Protein AF-A0A660Z0N3-F1 (afdb_monomer)

Mean predicted aligned error: 6.12 Å

Radius of gyration: 2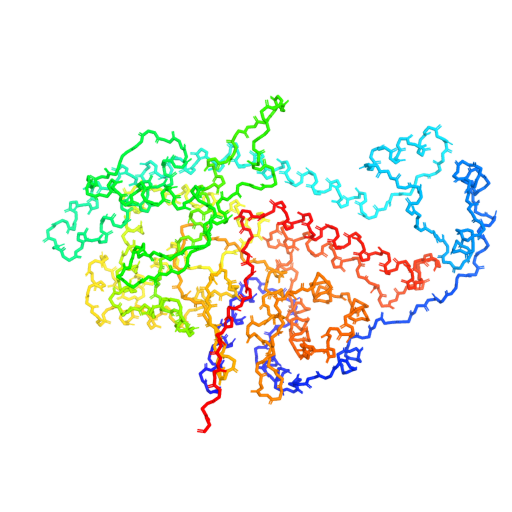6.46 Å; Cα contacts (8 Å, |Δi|>4): 758; chains: 1; bounding box: 60×50×77 Å

Foldseek 3Di:
DVVVLLVQVLQLVLLAPDDDDDDDDDDSVVLVVLLVVCALPALVNLCVVQPLADFQQFDPDDLVPDPCPVLVCVLVVDDPVQVVCCRGQVHDDDPVPDDPDPVVVVVSCVVSVHDDDDDPLNVLVVVLVVLLVVVVCCCVVPQLVLVLVLLVLLQVCLVVLCVVPVVPPVCPLLSQLLQLLSQLLCVLSVHPDDGPPNVCRVVSVVVVVLLVVQAWDWDQRLAPKIFIDRSVLLDDADLCDADPPDPPGDNCSSVLNSLLSLAGVWQFLFWKDFDDDPIDGGDPVSNLSSLLSVQSSLVSCVSSVSVVSLCVNQVVLCQAAHAFLAQESVNNVVLCVVLVPPHSVVSVPVVSSVSSSVVLSSHSSQFHLFPQGAGAHEQPDLDAITHGRTYGSQHFHEDLLRSQFQCQAPQNDAHPSTGFHDFGGDLLLVVLLLRQSVSSVVCNVVCNRRVCSSSSVSSNVSNVSDDVCQCNSHSLSVLSNVLSVLHDDNDCPPPDSSSSHPVNSVVSVVSSSVSNVSSCSSCSSRHRHHGHHHYDDDDPDD

Solvent-accessible surface area (backbone atoms only — not comparable to full-atom values): 29999 Å² total; per-residue (Å²): 114,76,66,58,53,56,53,54,55,36,56,54,50,50,76,66,73,66,82,93,78,91,64,81,76,82,49,71,68,62,50,51,50,50,54,67,75,38,59,64,32,46,56,66,56,45,45,67,76,39,56,65,73,91,55,43,87,57,43,90,64,68,56,86,76,40,87,64,39,71,57,52,38,68,75,68,60,65,48,74,66,52,49,50,38,26,45,34,41,68,50,73,88,58,78,90,72,64,66,97,42,71,68,57,49,52,49,52,34,58,78,67,77,47,89,83,81,90,50,71,46,64,53,48,51,54,48,48,61,50,49,48,50,52,52,51,49,44,40,67,76,48,41,48,62,46,51,52,54,40,52,52,36,40,58,72,30,44,67,59,56,43,70,74,40,68,88,40,74,83,46,52,60,38,57,50,44,47,37,46,70,55,37,52,41,40,47,47,56,69,43,96,76,75,53,84,52,72,84,43,51,61,59,46,53,50,53,52,50,46,45,70,63,40,42,76,48,72,46,44,82,72,35,82,48,39,46,60,43,67,24,42,72,49,55,64,56,74,86,31,48,66,47,93,84,44,95,82,58,61,78,36,42,32,55,51,37,27,48,40,46,32,32,64,63,64,32,30,54,38,78,56,47,59,48,65,81,90,38,60,71,74,50,73,65,33,29,45,44,19,36,33,30,51,42,49,50,53,53,32,37,63,72,38,67,37,56,69,53,50,53,54,48,52,52,50,51,26,43,48,51,24,58,51,38,44,33,42,68,73,52,50,54,50,49,33,60,76,67,67,55,93,51,48,74,54,45,73,41,65,68,50,38,49,52,45,41,55,58,43,70,74,40,45,55,37,51,44,81,53,44,66,64,78,44,27,38,47,62,86,49,87,72,60,69,38,60,35,25,28,38,26,91,51,39,28,15,56,44,71,56,31,40,45,44,37,45,58,11,19,60,57,23,60,43,92,86,36,54,34,90,34,79,70,60,56,75,48,58,39,45,30,32,56,62,27,36,52,42,51,74,80,36,48,69,57,31,67,73,52,44,37,31,32,45,50,52,53,48,28,54,56,53,70,54,58,47,72,56,58,37,64,58,14,53,45,36,36,50,54,50,54,47,40,71,63,37,81,62,95,76,44,87,92,48,61,61,35,69,32,20,54,68,45,55,58,53,42,45,51,43,42,55,52,48,54,48,50,57,50,52,72,32,59,78,46,45,42,60,49,40,56,47,40,78,56,91,80,77,82,86,127

Structure (mmCIF, N/CA/C/O backbone):
data_AF-A0A660Z0N3-F1
#
_entry.id   AF-A0A660Z0N3-F1
#
loop_
_atom_site.group_PDB
_atom_site.id
_atom_site.type_symbol
_atom_site.label_atom_id
_atom_site.label_alt_id
_atom_site.label_comp_id
_atom_site.label_asym_id
_atom_site.label_entity_id
_atom_site.label_seq_id
_atom_site.pdbx_PDB_ins_code
_atom_site.Cartn_x
_atom_site.Cartn_y
_atom_site.Cartn_z
_atom_site.occupancy
_atom_site.B_iso_or_equiv
_atom_site.auth_seq_id
_atom_site.auth_comp_id
_atom_site.auth_asym_id
_atom_site.auth_atom_id
_atom_site.pdbx_PDB_model_num
ATOM 1 N N . MET A 1 1 ? 16.347 -13.447 19.568 1.00 27.78 1 MET A N 1
ATOM 2 C CA . MET A 1 1 ? 16.714 -14.485 18.565 1.00 27.78 1 MET A CA 1
ATOM 3 C C . MET A 1 1 ? 15.729 -15.662 18.482 1.00 27.78 1 MET A C 1
ATOM 5 O O . MET A 1 1 ? 15.378 -16.000 17.367 1.00 27.78 1 MET A O 1
ATOM 9 N N . ARG A 1 2 ? 15.235 -16.275 19.580 1.00 21.44 2 ARG A N 1
ATOM 10 C CA . ARG A 1 2 ? 14.185 -17.328 19.493 1.00 21.44 2 ARG A CA 1
ATOM 11 C C . ARG A 1 2 ? 12.772 -16.798 19.193 1.00 21.44 2 ARG A C 1
ATOM 13 O O . ARG A 1 2 ? 12.042 -17.468 18.476 1.00 21.44 2 ARG A O 1
ATOM 20 N N . GLU A 1 3 ? 12.417 -15.601 19.662 1.00 25.08 3 GLU A N 1
ATOM 21 C CA . GLU A 1 3 ? 11.103 -14.987 19.379 1.00 25.08 3 GLU A CA 1
ATOM 22 C C . GLU A 1 3 ? 10.994 -14.453 17.937 1.00 25.08 3 GLU A C 1
ATOM 24 O O . GLU A 1 3 ? 9.989 -14.703 17.277 1.00 25.08 3 GLU A O 1
ATOM 29 N N . ASN A 1 4 ? 12.075 -13.888 17.376 1.00 34.53 4 ASN A N 1
ATOM 30 C CA . ASN A 1 4 ? 12.133 -13.490 15.956 1.00 34.53 4 ASN A CA 1
ATOM 31 C C . ASN A 1 4 ? 11.944 -14.659 14.972 1.00 34.53 4 ASN A C 1
ATOM 33 O O . ASN A 1 4 ? 11.440 -14.453 13.875 1.00 34.53 4 ASN A O 1
ATOM 37 N N . ILE A 1 5 ? 12.300 -15.894 15.346 1.00 30.91 5 ILE A N 1
ATOM 38 C CA . ILE A 1 5 ? 12.128 -17.070 14.470 1.00 30.91 5 ILE A CA 1
ATOM 39 C C . ILE A 1 5 ? 10.648 -17.469 14.365 1.00 30.91 5 ILE A C 1
ATOM 41 O O . ILE A 1 5 ? 10.207 -17.872 13.290 1.00 30.91 5 ILE A O 1
ATOM 45 N N . SER A 1 6 ? 9.869 -17.322 15.444 1.00 32.28 6 SER A N 1
ATOM 46 C CA . SER A 1 6 ? 8.413 -17.534 15.405 1.00 32.28 6 SER A CA 1
ATOM 47 C C . SER A 1 6 ? 7.723 -16.437 14.592 1.00 32.28 6 SER A C 1
ATOM 49 O O . SER A 1 6 ? 6.850 -16.727 13.779 1.00 32.28 6 SER A O 1
ATOM 51 N N . TYR A 1 7 ? 8.193 -15.197 14.745 1.00 39.25 7 TYR A N 1
ATOM 52 C CA . TYR A 1 7 ? 7.700 -14.026 14.021 1.00 39.25 7 TYR A CA 1
ATOM 53 C C . TYR A 1 7 ? 7.895 -14.137 12.502 1.00 39.25 7 TYR A C 1
ATOM 55 O O . TYR A 1 7 ? 6.960 -13.953 11.727 1.00 39.25 7 TYR A O 1
ATOM 63 N N . ILE A 1 8 ? 9.099 -14.529 12.073 1.00 43.47 8 ILE A N 1
ATOM 64 C CA . ILE A 1 8 ? 9.439 -14.730 10.658 1.00 43.47 8 ILE A CA 1
ATOM 65 C C . ILE A 1 8 ? 8.643 -15.903 10.063 1.00 43.47 8 ILE A C 1
ATOM 67 O O . ILE A 1 8 ? 8.185 -15.811 8.928 1.00 43.47 8 ILE A O 1
ATOM 71 N N . ARG A 1 9 ? 8.431 -16.995 10.817 1.00 39.66 9 ARG A N 1
ATOM 72 C CA . ARG A 1 9 ? 7.649 -18.153 10.340 1.00 39.66 9 ARG A CA 1
ATOM 73 C C . ARG A 1 9 ? 6.189 -17.806 10.053 1.00 39.66 9 ARG A C 1
ATOM 75 O O . ARG A 1 9 ? 5.652 -18.311 9.072 1.00 39.66 9 ARG A O 1
ATOM 82 N N . ILE A 1 10 ? 5.563 -16.961 10.873 1.00 45.84 10 ILE A N 1
ATOM 83 C CA . ILE A 1 10 ? 4.142 -16.616 10.722 1.00 45.84 10 ILE A CA 1
ATOM 84 C C . ILE A 1 10 ? 3.941 -15.571 9.615 1.00 45.84 10 ILE A C 1
ATOM 86 O O . ILE A 1 10 ? 3.081 -15.774 8.767 1.00 45.84 10 ILE A O 1
ATOM 90 N N . ILE A 1 11 ? 4.795 -14.542 9.537 1.00 47.41 11 ILE A N 1
ATOM 91 C CA . ILE A 1 11 ? 4.769 -13.524 8.465 1.00 47.41 11 ILE A CA 1
ATOM 92 C C . ILE A 1 11 ? 4.929 -14.142 7.063 1.00 47.41 11 ILE A C 1
ATOM 94 O O . ILE A 1 11 ? 4.275 -13.724 6.110 1.00 47.41 11 ILE A O 1
ATOM 98 N N . LEU A 1 12 ? 5.784 -15.159 6.918 1.00 42.66 12 LEU A N 1
ATOM 99 C CA . LEU A 1 12 ? 6.029 -15.804 5.623 1.00 42.66 12 LEU A CA 1
ATOM 100 C C . LEU A 1 12 ? 4.903 -16.753 5.191 1.00 42.66 12 LEU A C 1
ATOM 102 O O . LEU A 1 12 ? 4.709 -16.954 3.993 1.00 42.66 12 LEU A O 1
ATOM 106 N N . LEU A 1 13 ? 4.139 -17.313 6.137 1.00 44.06 13 LEU A N 1
ATOM 107 C CA . LEU A 1 13 ? 2.951 -18.119 5.827 1.00 44.06 13 LEU A CA 1
ATOM 108 C C . LEU A 1 13 ? 1.841 -17.263 5.196 1.00 44.06 13 LEU A C 1
ATOM 110 O O . LEU A 1 13 ? 1.155 -17.742 4.294 1.00 44.06 13 LEU A O 1
ATOM 114 N N . SER A 1 14 ? 1.718 -15.998 5.605 1.00 44.31 14 SER A N 1
ATOM 115 C CA . SER A 1 14 ? 0.755 -15.022 5.071 1.00 44.31 14 SER A CA 1
ATOM 116 C C . SER A 1 14 ? 1.031 -14.653 3.610 1.00 44.31 14 SER A C 1
ATOM 118 O O . SER A 1 14 ? 0.109 -14.366 2.857 1.00 44.31 14 SER A O 1
ATOM 120 N N . ILE A 1 15 ? 2.300 -14.700 3.195 1.00 51.59 15 ILE A N 1
ATOM 121 C CA . ILE A 1 15 ? 2.751 -14.305 1.854 1.00 51.59 15 ILE A CA 1
ATOM 122 C C . ILE A 1 15 ? 2.489 -15.401 0.796 1.00 51.59 15 ILE A C 1
ATOM 124 O O . ILE A 1 15 ? 2.324 -15.097 -0.385 1.00 51.59 15 ILE A O 1
ATOM 128 N N . PHE A 1 16 ? 2.421 -16.678 1.194 1.00 48.50 16 PHE A N 1
ATOM 129 C CA . PHE A 1 16 ? 2.376 -17.819 0.261 1.00 48.50 16 PHE A CA 1
ATOM 130 C C . PHE A 1 16 ? 1.085 -18.650 0.286 1.00 48.50 16 PHE A C 1
ATOM 132 O O . PHE A 1 16 ? 0.922 -19.550 -0.545 1.00 48.50 16 PHE A O 1
ATOM 139 N N . PHE A 1 17 ? 0.142 -18.369 1.187 1.00 41.25 17 PHE A N 1
ATOM 140 C CA . PHE A 1 17 ? -1.174 -19.002 1.137 1.00 41.25 17 PHE A CA 1
ATOM 141 C C . PHE A 1 17 ? -2.037 -18.313 0.082 1.00 41.25 17 PHE A C 1
ATOM 143 O O . PHE A 1 17 ? -2.653 -17.307 0.386 1.00 41.25 17 PHE A O 1
ATOM 150 N N . ILE A 1 18 ? -2.055 -18.851 -1.145 1.00 41.75 18 ILE A N 1
ATOM 151 C CA . ILE A 1 18 ? -3.209 -18.927 -2.064 1.00 41.75 18 ILE A CA 1
ATOM 152 C C . ILE A 1 18 ? -2.772 -19.746 -3.312 1.00 41.75 18 ILE A C 1
ATOM 154 O O . ILE A 1 18 ? -1.851 -19.390 -4.045 1.00 41.75 18 ILE A O 1
ATOM 158 N N . TYR A 1 19 ? -3.441 -20.890 -3.508 1.00 36.28 19 TYR A N 1
ATOM 159 C CA . TYR A 1 19 ? -3.364 -21.869 -4.613 1.00 36.28 19 TYR A CA 1
ATOM 160 C C . TYR A 1 19 ? -2.010 -22.535 -4.931 1.00 36.28 19 TYR A C 1
ATOM 162 O O . TYR A 1 19 ? -1.182 -22.058 -5.705 1.00 36.28 19 TYR A O 1
ATOM 170 N N . SER A 1 20 ? -1.854 -23.762 -4.433 1.00 29.97 20 SER A N 1
ATOM 171 C CA . SER A 1 20 ? -0.800 -24.701 -4.807 1.00 29.97 20 SER A CA 1
ATOM 172 C C . SER A 1 20 ? -1.226 -25.591 -5.981 1.00 29.97 20 SER A C 1
ATOM 174 O O . SER A 1 20 ? -1.966 -26.550 -5.800 1.00 29.97 20 SER A O 1
ATOM 176 N N . THR A 1 21 ? -0.688 -25.342 -7.181 1.00 32.66 21 THR A N 1
ATOM 177 C CA . THR A 1 21 ? -0.280 -26.421 -8.104 1.00 32.66 21 THR A CA 1
ATOM 178 C C . THR A 1 21 ? 0.954 -26.002 -8.923 1.00 32.66 21 THR A C 1
ATOM 180 O O . THR A 1 21 ? 0.940 -25.024 -9.660 1.00 32.66 21 THR A O 1
ATOM 183 N N . SER A 1 22 ? 2.037 -26.767 -8.737 1.00 39.09 22 SER A N 1
ATOM 184 C CA . SER A 1 22 ? 3.279 -26.840 -9.533 1.00 39.09 22 SER A CA 1
ATOM 185 C C . SER A 1 22 ? 4.071 -25.549 -9.822 1.00 39.09 22 SER A C 1
ATOM 187 O O . SER A 1 22 ? 4.250 -25.165 -10.975 1.00 39.09 22 SER A O 1
ATOM 189 N N . ALA A 1 23 ? 4.673 -24.972 -8.784 1.00 39.91 23 ALA A N 1
ATOM 190 C CA . ALA A 1 23 ? 5.967 -24.286 -8.863 1.00 39.91 23 ALA A CA 1
ATOM 191 C C . ALA A 1 23 ? 6.793 -24.695 -7.630 1.00 39.91 23 ALA A C 1
ATOM 193 O O . ALA A 1 23 ? 6.218 -25.221 -6.674 1.00 39.91 23 ALA A O 1
ATOM 194 N N . GLN A 1 24 ? 8.118 -24.534 -7.680 1.00 48.25 24 GLN A N 1
ATOM 195 C CA . GLN A 1 24 ? 9.048 -24.856 -6.590 1.00 48.25 24 GLN A CA 1
ATOM 196 C C . GLN A 1 24 ? 8.485 -24.321 -5.265 1.00 48.25 24 GLN A C 1
ATOM 198 O O . GLN A 1 24 ? 8.269 -23.121 -5.122 1.00 48.25 24 GLN A O 1
ATOM 203 N N . VAL A 1 25 ? 8.120 -25.231 -4.359 1.00 61.88 25 VAL A N 1
ATOM 204 C CA . VAL A 1 25 ? 7.405 -24.884 -3.126 1.00 61.88 25 VAL A CA 1
ATOM 205 C C . VAL A 1 25 ? 8.336 -24.010 -2.297 1.00 61.88 25 VAL A C 1
ATOM 207 O O . VAL A 1 25 ? 9.399 -24.480 -1.897 1.00 61.88 25 VAL A O 1
ATOM 210 N N . PHE A 1 26 ? 7.958 -22.749 -2.078 1.00 78.88 26 PHE A N 1
ATOM 211 C CA . PHE A 1 26 ? 8.679 -21.866 -1.170 1.00 78.88 26 PHE A CA 1
ATOM 212 C C . PHE A 1 26 ? 8.820 -22.555 0.188 1.00 78.88 26 PHE A C 1
ATOM 214 O O . PHE A 1 26 ? 7.833 -23.021 0.764 1.00 78.88 26 PHE A O 1
ATOM 221 N N . ASN A 1 27 ? 10.050 -22.643 0.680 1.00 85.69 27 ASN A N 1
ATOM 222 C CA . ASN A 1 27 ? 10.362 -23.284 1.944 1.00 85.69 27 ASN A CA 1
ATOM 223 C C . ASN A 1 27 ? 10.881 -22.229 2.920 1.00 85.69 27 ASN A C 1
ATOM 225 O O . ASN A 1 27 ? 11.873 -21.548 2.665 1.00 85.69 27 ASN A O 1
ATOM 229 N N . ILE A 1 28 ? 10.189 -22.107 4.050 1.00 84.38 28 ILE A N 1
ATOM 230 C CA . ILE A 1 28 ? 10.504 -21.121 5.082 1.00 84.38 28 ILE A CA 1
ATOM 231 C C . ILE A 1 28 ? 11.874 -21.394 5.705 1.00 84.38 28 ILE A C 1
ATOM 233 O O . ILE A 1 28 ? 12.597 -20.442 5.987 1.00 84.38 28 ILE A O 1
ATOM 237 N N . ASP A 1 29 ? 12.241 -22.661 5.904 1.00 88.81 29 ASP A N 1
ATOM 238 C CA . ASP A 1 29 ? 13.540 -23.010 6.481 1.00 88.81 29 ASP A CA 1
ATOM 239 C C . ASP A 1 29 ? 14.672 -22.647 5.501 1.00 88.81 29 ASP A C 1
ATOM 241 O O . ASP A 1 29 ? 15.651 -22.028 5.911 1.00 88.81 29 ASP A O 1
ATOM 245 N N . ASP A 1 30 ? 14.488 -22.890 4.195 1.00 91.62 30 ASP A N 1
ATOM 246 C CA . ASP A 1 30 ? 15.460 -22.496 3.160 1.00 91.62 30 ASP A CA 1
ATOM 247 C C . ASP A 1 30 ? 15.636 -20.969 3.102 1.00 91.62 30 ASP A C 1
ATOM 249 O O . ASP A 1 30 ? 16.750 -20.465 2.951 1.00 91.62 30 ASP A O 1
ATOM 253 N N . TYR A 1 31 ? 14.547 -20.209 3.259 1.00 91.69 31 TYR A N 1
ATOM 254 C CA . TYR A 1 31 ? 14.616 -18.750 3.318 1.00 91.69 31 TYR A CA 1
ATOM 255 C C . TYR A 1 31 ? 15.288 -18.244 4.602 1.00 91.69 31 TYR A C 1
ATOM 257 O O . TYR A 1 31 ? 16.075 -17.299 4.560 1.00 91.69 31 TYR A O 1
ATOM 265 N N . GLN A 1 32 ? 15.031 -18.872 5.752 1.00 90.62 32 GLN A N 1
ATOM 266 C CA . GLN A 1 32 ? 15.721 -18.534 7.001 1.00 90.62 32 GLN A CA 1
ATOM 267 C C . GLN A 1 32 ? 17.224 -18.806 6.904 1.00 90.62 32 GLN A C 1
ATOM 269 O O . GLN A 1 32 ? 18.033 -17.965 7.312 1.00 90.62 32 GLN A O 1
ATOM 274 N N . ASP A 1 33 ? 17.598 -19.935 6.305 1.00 94.06 33 ASP A N 1
ATOM 275 C CA . ASP A 1 33 ? 18.989 -20.262 6.019 1.00 94.06 33 ASP A CA 1
ATOM 276 C C . ASP A 1 33 ? 19.599 -19.229 5.064 1.00 94.06 33 ASP A C 1
ATOM 278 O O . ASP A 1 33 ? 20.683 -18.713 5.349 1.00 94.06 33 ASP A O 1
ATOM 282 N N . PHE A 1 34 ? 18.882 -18.837 4.004 1.00 95.06 34 PHE A N 1
ATOM 283 C CA . PHE A 1 34 ? 19.307 -17.781 3.082 1.00 95.06 34 PHE A CA 1
ATOM 284 C C . PHE A 1 34 ? 19.580 -16.458 3.811 1.00 95.06 34 PHE A C 1
ATOM 286 O O . PHE A 1 34 ? 20.654 -15.883 3.633 1.00 95.06 34 PHE A O 1
ATOM 293 N N . LEU A 1 35 ? 18.668 -16.000 4.675 1.00 93.06 35 LEU A N 1
ATOM 294 C CA . LEU A 1 35 ? 18.859 -14.783 5.472 1.00 93.06 35 LEU A CA 1
ATOM 295 C C . LEU A 1 35 ? 20.081 -14.875 6.390 1.00 93.06 35 LEU A C 1
ATOM 297 O O . LEU A 1 35 ? 20.810 -13.899 6.548 1.00 93.06 35 LEU A O 1
ATOM 301 N N . SER A 1 36 ? 20.311 -16.037 7.006 1.00 92.56 36 SER A N 1
ATOM 302 C CA . SER A 1 36 ? 21.440 -16.240 7.920 1.00 92.56 36 SER A CA 1
ATOM 303 C C . SER A 1 36 ? 22.795 -16.232 7.204 1.00 92.56 36 SER A C 1
ATOM 305 O O . SER A 1 36 ? 23.770 -15.708 7.742 1.00 92.56 36 SER A O 1
ATOM 307 N N . GLN A 1 37 ? 22.852 -16.772 5.984 1.00 94.69 37 GLN A N 1
ATOM 308 C CA . GLN A 1 37 ? 24.075 -16.872 5.183 1.00 94.69 37 GLN A CA 1
ATOM 309 C C . GLN A 1 37 ? 24.469 -15.540 4.537 1.00 94.69 37 GLN A C 1
ATOM 311 O O . GLN A 1 37 ? 25.648 -15.314 4.279 1.00 94.69 37 GLN A O 1
ATOM 316 N N . HIS A 1 38 ? 23.498 -14.654 4.308 1.00 95.06 38 HIS A N 1
ATOM 317 C CA . HIS A 1 38 ? 23.673 -13.407 3.563 1.00 95.06 38 HIS A CA 1
ATOM 318 C C . HIS A 1 38 ? 23.564 -12.154 4.441 1.00 95.06 38 HIS A C 1
ATOM 320 O O . HIS A 1 38 ? 23.218 -11.079 3.957 1.00 95.06 38 HIS A O 1
ATOM 326 N N . GLN A 1 39 ? 23.863 -12.267 5.738 1.00 94.06 39 GLN A N 1
ATOM 327 C CA . GLN A 1 39 ? 23.939 -11.102 6.621 1.00 94.06 39 GLN A CA 1
ATOM 328 C C . GLN A 1 39 ? 25.146 -10.227 6.281 1.00 94.06 39 GLN A C 1
ATOM 330 O O . GLN A 1 39 ? 26.241 -10.734 6.046 1.00 94.06 39 GLN A O 1
ATOM 335 N N . ASN A 1 40 ? 24.970 -8.906 6.367 1.00 95.19 40 ASN A N 1
ATOM 336 C CA . ASN A 1 40 ? 26.028 -7.920 6.117 1.00 95.19 40 ASN A CA 1
ATOM 337 C C . ASN A 1 40 ? 26.668 -8.056 4.725 1.00 95.19 40 ASN A C 1
ATOM 339 O O . ASN A 1 40 ? 27.859 -7.798 4.561 1.00 95.19 40 ASN A O 1
ATOM 343 N N . MET A 1 41 ? 25.873 -8.479 3.740 1.00 96.06 41 MET A N 1
ATOM 344 C CA . MET A 1 41 ? 26.281 -8.615 2.347 1.00 96.06 41 MET A CA 1
ATOM 345 C C . MET A 1 41 ? 26.846 -7.294 1.809 1.00 96.06 41 MET A C 1
ATOM 347 O O . MET A 1 41 ? 26.259 -6.231 2.029 1.00 96.06 41 MET A O 1
ATOM 351 N N . SER A 1 42 ? 27.964 -7.355 1.081 1.00 97.69 42 SER A N 1
ATOM 352 C CA . SER A 1 42 ? 28.504 -6.183 0.390 1.00 97.69 42 SER A CA 1
ATOM 353 C C . SER A 1 42 ? 27.746 -5.898 -0.911 1.00 97.69 42 SER A C 1
ATOM 355 O O . SER A 1 42 ? 27.021 -6.742 -1.437 1.00 97.69 42 SER A O 1
ATOM 357 N N . THR A 1 43 ? 27.917 -4.703 -1.473 1.00 97.88 43 THR A N 1
ATOM 358 C CA . THR A 1 43 ? 27.394 -4.376 -2.810 1.00 97.88 43 THR A CA 1
ATOM 359 C C . THR A 1 43 ? 27.916 -5.355 -3.868 1.00 97.88 43 THR A C 1
ATOM 361 O O . THR A 1 43 ? 27.138 -5.843 -4.680 1.00 97.88 43 THR A O 1
ATOM 364 N N . GLU A 1 44 ? 29.203 -5.713 -3.827 1.00 97.94 44 GLU A N 1
ATOM 365 C CA . GLU A 1 44 ? 29.811 -6.625 -4.808 1.00 97.94 44 GLU A CA 1
ATOM 366 C C . GLU A 1 44 ? 29.217 -8.039 -4.741 1.00 97.94 44 GLU A C 1
ATOM 368 O O . GLU A 1 44 ? 28.987 -8.668 -5.776 1.00 97.94 44 GLU A O 1
ATOM 373 N N . ASP A 1 45 ? 28.909 -8.523 -3.535 1.00 97.88 45 ASP A N 1
ATOM 374 C CA . ASP A 1 45 ? 28.256 -9.820 -3.345 1.00 97.88 45 ASP A CA 1
ATOM 375 C C . ASP A 1 45 ? 26.852 -9.829 -3.972 1.00 97.88 45 ASP A C 1
ATOM 377 O O . ASP A 1 45 ? 26.496 -10.779 -4.671 1.00 97.88 45 ASP A O 1
ATOM 381 N N . LEU A 1 46 ? 26.073 -8.751 -3.788 1.00 98.06 46 LEU A N 1
ATOM 382 C CA . LEU A 1 46 ? 24.742 -8.606 -4.392 1.00 98.06 46 LEU A CA 1
ATOM 383 C C . LEU A 1 46 ? 24.821 -8.589 -5.922 1.00 98.06 46 LEU A C 1
ATOM 385 O O . LEU A 1 46 ? 24.064 -9.295 -6.589 1.00 98.06 46 LEU A O 1
ATOM 389 N N . LEU A 1 47 ? 25.749 -7.805 -6.480 1.00 97.50 47 LEU A N 1
ATOM 390 C CA . LEU A 1 47 ? 25.952 -7.711 -7.928 1.00 97.50 47 LEU A CA 1
ATOM 391 C C . LEU A 1 47 ? 26.454 -9.030 -8.528 1.00 97.50 47 LEU A C 1
ATOM 393 O O . LEU A 1 47 ? 26.103 -9.363 -9.658 1.00 97.50 47 LEU A O 1
ATOM 397 N N . SER A 1 48 ? 27.238 -9.799 -7.770 1.00 97.19 48 SER A N 1
ATOM 398 C CA . SER A 1 48 ? 27.697 -11.132 -8.169 1.00 97.19 48 SER A CA 1
ATOM 399 C C . SER A 1 48 ? 26.571 -12.166 -8.133 1.00 97.19 48 SER A C 1
ATOM 401 O O . SER A 1 48 ? 26.495 -13.021 -9.014 1.00 97.19 48 SER A O 1
ATOM 403 N N . MET A 1 49 ? 25.681 -12.085 -7.138 1.00 97.06 49 MET A N 1
ATOM 404 C CA . MET A 1 49 ? 24.503 -12.951 -7.019 1.00 97.06 49 MET A CA 1
ATOM 405 C C . MET A 1 49 ? 23.467 -12.663 -8.112 1.00 97.06 49 MET A C 1
ATOM 407 O O . MET A 1 49 ? 22.855 -13.585 -8.651 1.00 97.06 49 MET A O 1
ATOM 411 N N . HIS A 1 50 ? 23.294 -11.389 -8.462 1.00 96.38 50 HIS A N 1
ATOM 412 C CA . HIS A 1 50 ? 22.352 -10.925 -9.474 1.00 96.38 50 HIS A CA 1
ATOM 413 C C . HIS A 1 50 ? 23.081 -10.095 -10.542 1.00 96.38 50 HIS A C 1
ATOM 415 O O . HIS A 1 50 ? 22.956 -8.868 -10.567 1.00 96.38 50 HIS A O 1
ATOM 421 N N . PRO A 1 51 ? 23.834 -10.738 -11.454 1.00 95.19 51 PRO A N 1
ATOM 422 C CA . PRO A 1 51 ? 24.582 -10.021 -12.476 1.00 95.19 51 PRO A CA 1
ATOM 423 C C . PRO A 1 51 ? 23.637 -9.328 -13.465 1.00 95.19 51 PRO A C 1
ATOM 425 O O . PRO A 1 51 ? 22.609 -9.876 -13.863 1.00 95.19 51 PRO A O 1
ATOM 428 N N . ALA A 1 52 ? 24.017 -8.134 -13.929 1.00 92.19 52 ALA A N 1
ATOM 429 C CA . ALA A 1 52 ? 23.266 -7.395 -14.952 1.00 92.19 52 ALA A CA 1
ATOM 430 C C . ALA A 1 52 ? 23.240 -8.114 -16.322 1.00 92.19 52 ALA A C 1
ATOM 432 O O . ALA A 1 52 ? 22.356 -7.871 -17.144 1.00 92.19 52 ALA A O 1
ATOM 433 N N . GLY A 1 53 ? 24.203 -9.010 -16.562 1.00 90.75 53 GLY A N 1
ATOM 434 C CA . GLY A 1 53 ? 24.383 -9.742 -17.816 1.00 90.75 53 GLY A CA 1
ATOM 435 C C . GLY A 1 53 ? 25.277 -9.017 -18.831 1.00 90.75 53 GLY A C 1
ATOM 436 O O . GLY A 1 53 ? 25.688 -7.877 -18.632 1.00 90.75 53 GLY A O 1
ATOM 437 N N . ASN A 1 54 ? 25.588 -9.699 -19.937 1.00 91.94 54 ASN A N 1
ATOM 438 C CA . ASN A 1 54 ? 26.474 -9.184 -20.988 1.00 91.94 54 ASN A CA 1
ATOM 439 C C . ASN A 1 54 ? 25.679 -8.524 -22.116 1.00 91.94 54 ASN A C 1
ATOM 441 O O . ASN A 1 54 ? 24.790 -9.149 -22.691 1.00 91.94 54 ASN A O 1
ATOM 445 N N . PHE A 1 55 ? 26.027 -7.296 -22.483 1.00 94.44 55 PHE A N 1
ATOM 446 C CA . PHE A 1 55 ? 25.347 -6.548 -23.541 1.00 94.44 55 PHE A CA 1
ATOM 447 C C . PHE A 1 55 ? 26.301 -6.197 -24.681 1.00 94.44 55 PHE A C 1
ATOM 449 O O . PHE A 1 55 ? 27.514 -6.119 -24.483 1.00 94.44 55 PHE A O 1
ATOM 456 N N . LEU A 1 56 ? 25.751 -5.938 -25.869 1.00 94.19 56 LEU A N 1
ATOM 457 C CA . LEU A 1 56 ? 26.528 -5.341 -26.952 1.00 94.19 56 LEU A CA 1
ATOM 458 C C . LEU A 1 56 ? 26.884 -3.890 -26.600 1.00 94.19 56 LEU A C 1
ATOM 460 O O . LEU A 1 56 ? 26.001 -3.088 -26.290 1.00 94.19 56 LEU A O 1
ATOM 464 N N . ASP A 1 57 ? 28.171 -3.547 -26.685 1.00 90.81 57 ASP A N 1
ATOM 465 C CA . ASP A 1 57 ? 28.635 -2.158 -26.543 1.00 90.81 57 ASP A CA 1
ATOM 466 C C . ASP A 1 57 ? 28.260 -1.317 -27.776 1.00 90.81 57 ASP A C 1
ATOM 468 O O . ASP A 1 57 ? 27.835 -0.169 -27.645 1.00 90.81 57 ASP A O 1
ATOM 472 N N . ASN A 1 58 ? 28.353 -1.914 -28.973 1.00 94.12 58 ASN A N 1
ATOM 473 C CA . ASN A 1 58 ? 28.037 -1.266 -30.247 1.00 94.12 58 ASN A CA 1
ATOM 474 C C . ASN A 1 58 ? 27.256 -2.211 -31.165 1.00 94.12 58 ASN A C 1
ATOM 476 O O . ASN A 1 58 ? 27.536 -3.413 -31.206 1.00 94.12 58 ASN A O 1
ATOM 480 N N . ILE A 1 59 ? 26.319 -1.662 -31.937 1.00 94.69 59 ILE A N 1
ATOM 481 C CA . ILE A 1 59 ? 25.700 -2.380 -33.056 1.00 94.69 59 ILE A CA 1
ATOM 482 C C . ILE A 1 59 ? 26.642 -2.401 -34.269 1.00 94.69 59 ILE A C 1
ATOM 484 O O . ILE A 1 59 ? 27.539 -1.570 -34.389 1.00 94.69 59 ILE A O 1
ATOM 488 N N . SER A 1 60 ? 26.438 -3.343 -35.192 1.00 91.00 60 SER A N 1
ATOM 489 C CA . SER A 1 60 ? 27.194 -3.408 -36.454 1.00 91.00 60 SER A CA 1
ATOM 490 C C . SER A 1 60 ? 26.374 -2.971 -37.669 1.00 91.00 60 SER A C 1
ATOM 492 O O . SER A 1 60 ? 26.857 -3.045 -38.797 1.00 91.00 60 SER A O 1
ATOM 494 N N . THR A 1 61 ? 25.114 -2.589 -37.460 1.00 86.12 61 THR A N 1
ATOM 495 C CA . THR A 1 61 ? 24.190 -2.203 -38.530 1.00 86.12 61 THR A CA 1
ATOM 496 C C . THR A 1 61 ? 24.404 -0.736 -38.894 1.00 86.12 61 THR A C 1
ATOM 498 O O . THR A 1 61 ? 24.401 0.120 -38.013 1.00 86.12 61 THR A O 1
ATOM 501 N N . ASN A 1 62 ? 24.568 -0.439 -40.184 1.00 89.62 62 ASN A N 1
ATOM 502 C CA . ASN A 1 62 ? 24.646 0.935 -40.667 1.00 89.62 62 ASN A CA 1
ATOM 503 C C . ASN A 1 62 ? 23.251 1.574 -40.659 1.00 89.62 62 ASN A C 1
ATOM 505 O O . ASN A 1 62 ? 22.336 1.086 -41.321 1.00 89.62 62 ASN A O 1
ATOM 509 N N . TYR A 1 63 ? 23.088 2.662 -39.910 1.00 88.69 63 TYR A N 1
ATOM 510 C CA . TYR A 1 63 ? 21.800 3.343 -39.786 1.00 88.69 63 TYR A CA 1
ATOM 511 C C . TYR A 1 63 ? 21.416 4.127 -41.047 1.00 88.69 63 TYR A C 1
ATOM 513 O O . TYR A 1 63 ? 20.232 4.364 -41.262 1.00 88.69 63 TYR A O 1
ATOM 521 N N . GLU A 1 64 ? 22.383 4.499 -41.894 1.00 89.56 64 GLU A N 1
ATOM 522 C CA . GLU A 1 64 ? 22.111 5.214 -43.150 1.00 89.56 64 GLU A CA 1
ATOM 523 C C . GLU A 1 64 ? 21.326 4.352 -44.150 1.00 89.56 64 GLU A C 1
ATOM 525 O O . GLU A 1 64 ? 20.607 4.880 -44.994 1.00 89.56 64 GLU A O 1
ATOM 530 N N . ASP A 1 65 ? 21.416 3.025 -44.017 1.00 89.31 65 ASP A N 1
ATOM 531 C CA . ASP A 1 65 ? 20.682 2.068 -44.846 1.00 89.31 65 ASP A CA 1
ATOM 532 C C . ASP A 1 65 ? 19.244 1.826 -44.337 1.00 89.31 65 ASP A C 1
ATOM 534 O O . ASP A 1 65 ? 18.468 1.098 -44.966 1.00 89.31 65 ASP A O 1
ATOM 538 N N . ALA A 1 66 ? 18.864 2.408 -43.192 1.00 90.38 66 ALA A N 1
ATOM 539 C CA . ALA A 1 66 ? 17.526 2.256 -42.637 1.00 90.38 66 ALA A CA 1
ATOM 540 C C . ALA A 1 66 ? 16.483 3.001 -43.486 1.00 90.38 66 ALA A C 1
ATOM 542 O O . ALA A 1 66 ? 16.660 4.156 -43.881 1.00 90.38 66 ALA A O 1
ATOM 543 N N . LEU A 1 67 ? 15.349 2.342 -43.733 1.00 92.00 67 LEU A N 1
ATOM 544 C CA . LEU A 1 67 ? 14.240 2.938 -44.475 1.00 92.00 67 LEU A CA 1
ATOM 545 C C . LEU A 1 67 ? 13.781 4.242 -43.807 1.00 92.00 67 LEU A C 1
ATOM 547 O O . LEU A 1 67 ? 13.537 4.271 -42.602 1.00 92.00 67 LEU A O 1
ATOM 551 N N . TYR A 1 68 ? 13.609 5.290 -44.617 1.00 93.81 68 TYR A N 1
ATOM 552 C CA . TYR A 1 68 ? 13.142 6.620 -44.206 1.00 93.81 68 TYR A CA 1
ATOM 553 C C . TYR A 1 68 ? 14.085 7.395 -43.268 1.00 93.81 68 TYR A C 1
ATOM 555 O O . TYR A 1 68 ? 13.668 8.412 -42.708 1.00 93.81 68 TYR A O 1
ATOM 563 N N . PHE A 1 69 ? 15.344 6.967 -43.094 1.00 94.38 69 PHE A N 1
ATOM 564 C CA . PHE A 1 69 ? 16.300 7.697 -42.253 1.00 94.38 69 PHE A CA 1
ATOM 565 C C . PHE A 1 69 ? 16.540 9.133 -42.746 1.00 94.38 69 PHE A C 1
ATOM 567 O O . PHE A 1 69 ? 16.553 10.063 -41.944 1.00 94.38 69 PHE A O 1
ATOM 574 N N . ASP A 1 70 ? 16.649 9.330 -44.061 1.00 94.69 70 ASP A N 1
ATOM 575 C CA . ASP A 1 70 ? 16.779 10.647 -44.695 1.00 94.69 70 ASP A CA 1
ATOM 576 C C . ASP A 1 70 ? 15.630 11.595 -44.313 1.00 94.69 70 ASP A C 1
ATOM 578 O O . ASP A 1 70 ? 15.843 12.755 -43.961 1.00 94.69 70 ASP A O 1
ATOM 582 N N . SER A 1 71 ? 14.405 11.076 -44.320 1.00 95.69 71 SER A N 1
ATOM 583 C CA . SER A 1 71 ? 13.192 11.806 -43.969 1.00 95.69 71 SER A CA 1
ATOM 584 C C . SER A 1 71 ? 13.164 12.135 -42.477 1.00 95.69 71 SER A C 1
ATOM 586 O O . SER A 1 71 ? 12.857 13.268 -42.109 1.00 95.69 71 SER A O 1
ATOM 588 N N . ILE A 1 72 ? 13.538 11.183 -41.616 1.00 95.06 72 ILE A N 1
ATOM 589 C CA . ILE A 1 72 ? 13.659 11.390 -40.164 1.00 95.06 72 ILE A CA 1
ATOM 590 C C . ILE A 1 72 ? 14.694 12.485 -39.867 1.00 95.06 72 ILE A C 1
ATOM 592 O O . ILE A 1 72 ? 14.399 13.408 -39.106 1.00 95.06 72 ILE A O 1
ATOM 596 N N . ASP A 1 73 ? 15.872 12.425 -40.496 1.00 95.50 73 ASP A N 1
ATOM 597 C CA . ASP A 1 73 ? 16.942 13.407 -40.304 1.00 95.50 73 ASP A CA 1
ATOM 598 C C . ASP A 1 73 ? 16.513 14.811 -40.750 1.00 95.50 73 ASP A C 1
ATOM 600 O O . ASP A 1 73 ? 16.671 15.774 -40.003 1.00 95.50 73 ASP A O 1
ATOM 604 N N . ILE A 1 74 ? 15.871 14.934 -41.918 1.00 95.44 74 ILE A N 1
ATOM 605 C CA . ILE A 1 74 ? 15.364 16.218 -42.427 1.00 95.44 74 ILE A CA 1
ATOM 606 C C . ILE A 1 74 ? 14.290 16.806 -41.505 1.00 95.44 74 ILE A C 1
ATOM 608 O O . ILE A 1 74 ? 14.288 18.011 -41.244 1.00 95.44 74 ILE A O 1
ATOM 612 N N . LYS A 1 75 ? 13.349 15.982 -41.031 1.00 95.94 75 LYS A N 1
ATOM 613 C CA . LYS A 1 75 ? 12.195 16.454 -40.253 1.00 95.94 75 LYS A CA 1
ATOM 614 C C . LYS A 1 75 ? 12.562 16.827 -38.822 1.00 95.94 75 LYS A C 1
ATOM 616 O O . LYS A 1 75 ? 12.059 17.830 -38.320 1.00 95.94 75 LYS A O 1
ATOM 621 N N . TYR A 1 76 ? 13.440 16.057 -38.184 1.00 94.50 76 TYR A N 1
ATOM 622 C CA . TYR A 1 76 ? 13.856 16.302 -36.801 1.00 94.50 76 TYR A CA 1
ATOM 623 C C . TYR A 1 76 ? 15.162 17.088 -36.670 1.00 94.50 76 TYR A C 1
ATOM 625 O O . TYR A 1 76 ? 15.499 17.518 -35.558 1.00 94.50 76 TYR A O 1
ATOM 633 N N . ASN A 1 77 ? 15.864 17.313 -37.785 1.00 95.56 77 ASN A N 1
ATOM 634 C CA . ASN A 1 77 ? 17.159 17.981 -37.855 1.00 95.56 77 ASN A CA 1
ATOM 635 C C . ASN A 1 77 ? 18.123 17.376 -36.825 1.00 95.56 77 ASN A C 1
ATOM 637 O O . ASN A 1 77 ? 18.462 18.031 -35.832 1.00 95.56 77 ASN A O 1
ATOM 641 N N . LEU A 1 78 ? 18.455 16.088 -36.990 1.00 95.94 78 LEU A N 1
ATOM 642 C CA . LEU A 1 78 ? 19.260 15.368 -36.005 1.00 95.94 78 LEU A CA 1
ATOM 643 C C . LEU A 1 78 ? 20.673 15.951 -35.966 1.00 95.94 78 LEU A C 1
ATOM 645 O O . LEU A 1 78 ? 21.316 16.202 -36.984 1.00 95.94 78 LEU A O 1
ATOM 649 N N . THR A 1 79 ? 21.165 16.164 -34.755 1.00 96.69 79 THR A N 1
ATOM 650 C CA . THR A 1 79 ? 22.526 16.634 -34.512 1.00 96.69 79 THR A CA 1
ATOM 651 C C . THR A 1 79 ? 23.536 15.519 -34.774 1.00 96.69 79 THR A C 1
ATOM 653 O O . THR A 1 79 ? 23.227 14.336 -34.643 1.00 96.69 79 THR A O 1
ATOM 656 N N . GLU A 1 80 ? 24.787 15.882 -35.054 1.00 96.81 80 GLU A N 1
ATOM 657 C CA . GLU A 1 80 ? 25.875 14.901 -35.202 1.00 96.81 80 GLU A CA 1
ATOM 658 C C . GLU A 1 80 ? 26.064 14.037 -33.946 1.00 96.81 80 GLU A C 1
ATOM 660 O O . GLU A 1 80 ? 26.405 12.860 -34.037 1.00 96.81 80 GLU A O 1
ATOM 665 N N . PHE A 1 81 ? 25.780 14.593 -32.764 1.00 96.62 81 PHE A N 1
ATOM 666 C CA . PHE A 1 81 ? 25.787 13.825 -31.524 1.00 96.62 81 PHE A CA 1
ATOM 667 C C . PHE A 1 81 ? 24.657 12.786 -31.491 1.00 96.62 81 PHE A C 1
ATOM 669 O O . PHE A 1 81 ? 24.922 11.615 -31.225 1.00 96.62 81 PHE A O 1
ATOM 676 N N . GLU A 1 82 ? 23.421 13.164 -31.831 1.00 96.62 82 GLU A N 1
ATOM 677 C CA . GLU A 1 82 ? 22.294 12.221 -31.926 1.00 96.62 82 GLU A CA 1
ATOM 678 C C . GLU A 1 82 ? 22.574 11.117 -32.960 1.00 96.62 82 GLU A C 1
ATOM 680 O O . GLU A 1 82 ? 22.373 9.939 -32.666 1.00 96.62 82 GLU A O 1
ATOM 685 N N . LYS A 1 83 ? 23.133 11.465 -34.126 1.00 96.06 83 LYS A N 1
ATOM 686 C CA . LYS A 1 83 ? 23.558 10.491 -35.148 1.00 96.06 83 LYS A CA 1
ATOM 687 C C . LYS A 1 83 ? 24.655 9.559 -34.642 1.00 96.06 83 LYS A C 1
ATOM 689 O O . LYS A 1 83 ? 24.614 8.362 -34.919 1.00 96.06 83 LYS A O 1
ATOM 694 N N . SER A 1 84 ? 25.602 10.066 -33.849 1.00 95.69 84 SER A N 1
ATOM 695 C CA . SER A 1 84 ? 26.636 9.227 -33.232 1.00 95.69 84 SER A CA 1
ATOM 696 C C . SER A 1 84 ? 26.046 8.193 -32.265 1.00 95.69 84 SER A C 1
ATOM 698 O O . SER A 1 84 ? 26.498 7.050 -32.251 1.00 95.69 84 SER A O 1
ATOM 700 N N . LEU A 1 85 ? 24.990 8.551 -31.521 1.00 95.75 85 LEU A N 1
ATOM 701 C CA . LEU A 1 85 ? 24.276 7.624 -30.638 1.00 95.75 85 LEU A CA 1
ATOM 702 C C . LEU A 1 85 ? 23.471 6.589 -31.428 1.00 95.75 85 LEU A C 1
ATOM 704 O O . LEU A 1 85 ? 23.509 5.412 -31.078 1.00 95.75 85 LEU A O 1
ATOM 708 N N . ILE A 1 86 ? 22.814 6.989 -32.522 1.00 95.50 86 ILE A N 1
ATOM 709 C CA . ILE A 1 86 ? 22.122 6.055 -33.424 1.00 95.50 86 ILE A CA 1
ATOM 710 C C . ILE A 1 86 ? 23.122 5.069 -34.039 1.00 95.50 86 ILE A C 1
ATOM 712 O O . ILE A 1 86 ? 22.861 3.872 -34.050 1.00 95.50 86 ILE A O 1
ATOM 716 N N . SER A 1 87 ? 24.289 5.537 -34.485 1.00 95.19 87 SER A N 1
ATOM 717 C CA . SER A 1 87 ? 25.360 4.670 -34.992 1.00 95.19 87 SER A CA 1
ATOM 718 C C . SER A 1 87 ? 25.831 3.663 -33.943 1.00 95.19 87 SER A C 1
ATOM 720 O O . SER A 1 87 ? 26.032 2.487 -34.237 1.00 95.19 87 SER A O 1
ATOM 722 N N . LYS A 1 88 ? 25.959 4.114 -32.689 1.00 95.75 88 LYS A N 1
ATOM 723 C CA . LYS A 1 88 ? 26.432 3.280 -31.585 1.00 95.75 88 LYS A CA 1
ATOM 724 C C . LYS A 1 88 ? 25.392 2.251 -31.130 1.00 95.75 88 LYS A C 1
ATOM 726 O O . LYS A 1 88 ? 25.716 1.082 -30.929 1.00 95.75 88 LYS A O 1
ATOM 731 N N . HIS A 1 89 ? 24.149 2.684 -30.945 1.00 96.00 89 HIS A N 1
ATOM 732 C CA . HIS A 1 89 ? 23.122 1.933 -30.219 1.00 96.00 89 HIS A CA 1
ATOM 733 C C . HIS A 1 89 ? 21.920 1.528 -31.071 1.00 96.00 89 HIS A C 1
ATOM 735 O O . HIS A 1 89 ? 21.124 0.713 -30.623 1.00 96.00 89 HIS A O 1
ATOM 741 N N . GLY A 1 90 ? 21.768 2.073 -32.277 1.00 94.38 90 GLY A N 1
ATOM 742 C CA . GLY A 1 90 ? 20.623 1.861 -33.168 1.00 94.38 90 GLY A CA 1
ATOM 743 C C . GLY A 1 90 ? 19.402 2.727 -32.864 1.00 94.38 90 GLY A C 1
ATOM 744 O O . GLY A 1 90 ? 18.403 2.634 -33.571 1.00 94.38 90 GLY A O 1
ATOM 745 N N . PHE A 1 91 ? 19.462 3.566 -31.829 1.00 94.38 91 PHE A N 1
ATOM 746 C CA . PHE A 1 91 ? 18.412 4.517 -31.470 1.00 94.38 91 PHE A CA 1
ATOM 747 C C . PHE A 1 91 ? 18.996 5.683 -30.662 1.00 94.38 91 PHE A C 1
ATOM 749 O O . PHE A 1 91 ? 20.134 5.628 -30.195 1.00 94.38 91 PHE A O 1
ATOM 756 N N . VAL A 1 92 ? 18.197 6.733 -30.471 1.00 94.19 92 VAL A N 1
ATOM 757 C CA . VAL A 1 92 ? 18.507 7.855 -29.581 1.00 94.19 92 VAL A CA 1
ATOM 758 C C . VAL A 1 92 ? 17.241 8.305 -28.857 1.00 94.19 92 VAL A C 1
ATOM 760 O O . VAL A 1 92 ? 16.149 8.260 -29.421 1.00 94.19 92 VAL A O 1
ATOM 763 N N . VAL A 1 93 ? 17.385 8.741 -27.607 1.00 92.19 93 VAL A N 1
ATOM 764 C CA . VAL A 1 93 ? 16.336 9.433 -26.847 1.00 92.19 93 VAL A CA 1
ATOM 765 C C . VAL A 1 93 ? 16.751 10.896 -26.745 1.00 92.19 93 VAL A C 1
ATOM 767 O O . VAL A 1 93 ? 17.845 11.183 -26.267 1.00 92.19 93 VAL A O 1
ATOM 770 N N . SER A 1 94 ? 15.910 11.813 -27.229 1.00 92.62 94 SER A N 1
ATOM 771 C CA . SER A 1 94 ? 16.240 13.240 -27.321 1.00 92.62 94 SER A CA 1
ATOM 772 C C . SER A 1 94 ? 15.232 14.096 -26.565 1.00 92.62 94 SER A C 1
ATOM 774 O O . SER A 1 94 ? 14.070 14.195 -26.956 1.00 92.62 94 SER A O 1
ATOM 776 N N . GLU A 1 95 ? 15.690 14.772 -25.510 1.00 90.75 95 GLU A N 1
ATOM 777 C CA . GLU A 1 95 ? 14.873 15.734 -24.758 1.00 90.75 95 GLU A CA 1
ATOM 778 C C . GLU A 1 95 ? 14.492 16.958 -25.601 1.00 90.75 95 GLU A C 1
ATOM 780 O O . GLU A 1 95 ? 13.425 17.537 -25.410 1.00 90.75 95 GLU A O 1
ATOM 785 N N . ARG A 1 96 ? 15.319 17.319 -26.594 1.00 94.25 96 ARG A N 1
ATOM 786 C CA . ARG A 1 96 ? 15.045 18.412 -27.544 1.00 94.25 96 ARG A CA 1
ATOM 787 C C . ARG A 1 96 ? 13.754 18.182 -28.331 1.00 94.25 96 ARG A C 1
ATOM 789 O O . ARG A 1 96 ? 13.118 19.143 -28.757 1.00 94.25 96 ARG A O 1
ATOM 796 N N . LEU A 1 97 ? 13.400 16.918 -28.556 1.00 92.50 97 LEU A N 1
ATOM 797 C CA . LEU A 1 97 ? 12.227 16.501 -29.321 1.00 92.50 97 LEU A CA 1
ATOM 798 C C . LEU A 1 97 ? 11.048 16.106 -28.422 1.00 92.50 97 LEU A C 1
ATOM 800 O O . LEU A 1 97 ? 10.119 15.452 -28.898 1.00 92.50 97 LEU A O 1
ATOM 804 N N . ASN A 1 98 ? 11.067 16.488 -27.141 1.00 91.62 98 ASN A N 1
ATOM 805 C CA . ASN A 1 98 ? 9.985 16.165 -26.221 1.00 91.62 98 ASN A CA 1
ATOM 806 C C . ASN A 1 98 ? 8.627 16.721 -26.693 1.00 91.62 98 ASN A C 1
ATOM 808 O O . ASN A 1 98 ? 8.527 17.692 -27.450 1.00 91.62 98 ASN A O 1
ATOM 812 N N . LYS A 1 99 ? 7.560 1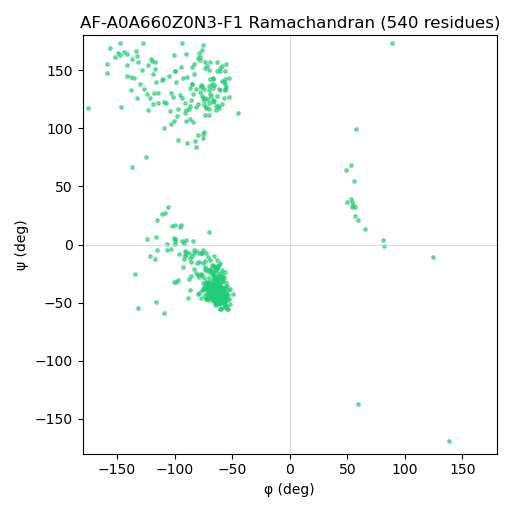6.048 -26.263 1.00 91.19 99 LYS A N 1
ATOM 813 C CA . LYS A 1 99 ? 6.166 16.420 -26.525 1.00 91.19 99 LYS A CA 1
ATOM 814 C C . LYS A 1 99 ? 5.389 16.352 -25.222 1.00 91.19 99 LYS A C 1
ATOM 816 O O . LYS A 1 99 ? 5.830 15.717 -24.269 1.00 91.19 99 LYS A O 1
ATOM 821 N N . ILE A 1 100 ? 4.228 16.996 -25.201 1.00 90.38 100 ILE A N 1
ATOM 822 C CA . ILE A 1 100 ? 3.380 17.065 -24.007 1.00 90.38 100 ILE A CA 1
ATOM 823 C C . ILE A 1 100 ? 2.592 15.759 -23.824 1.00 90.38 100 ILE A C 1
ATOM 825 O O . ILE A 1 100 ? 2.258 15.395 -22.703 1.00 90.38 100 ILE A O 1
ATOM 829 N N . SER A 1 101 ? 2.296 15.034 -24.910 1.00 90.69 101 SER A N 1
ATOM 830 C CA . SER A 1 101 ? 1.567 13.761 -24.856 1.00 90.69 101 SER A CA 1
ATOM 831 C C . SER A 1 101 ? 1.924 12.817 -26.006 1.00 90.69 101 SER A C 1
ATOM 833 O O . SER A 1 101 ? 2.386 13.250 -27.068 1.00 90.69 101 SER A O 1
ATOM 835 N N . PHE A 1 102 ? 1.625 11.523 -25.832 1.00 90.69 102 PHE A N 1
ATOM 836 C CA . PHE A 1 102 ? 1.711 10.530 -26.911 1.00 90.69 102 PHE A CA 1
ATOM 837 C C . PHE A 1 102 ? 0.849 10.912 -28.118 1.00 90.69 102 PHE A C 1
ATOM 839 O O . PHE A 1 102 ? 1.279 10.741 -29.255 1.00 90.69 102 PHE A O 1
ATOM 846 N N . GLY A 1 103 ? -0.338 11.487 -27.890 1.00 91.12 103 GLY A N 1
ATOM 847 C CA . GLY A 1 103 ? -1.217 11.947 -28.966 1.00 91.12 103 GLY A CA 1
ATOM 848 C C . GLY A 1 103 ? -0.561 13.021 -29.835 1.00 91.12 103 GLY A C 1
ATOM 849 O O . GLY A 1 103 ? -0.614 12.937 -31.061 1.00 91.12 103 GLY A O 1
ATOM 850 N N . GLN A 1 104 ? 0.124 13.989 -29.217 1.00 93.25 104 GLN A N 1
ATOM 851 C CA . GLN A 1 104 ? 0.878 15.007 -29.950 1.00 93.25 104 GLN A CA 1
ATOM 852 C C . GLN A 1 104 ? 2.045 14.388 -30.731 1.00 93.25 104 GLN A C 1
ATOM 854 O O . GLN A 1 104 ? 2.235 14.718 -31.900 1.00 93.25 104 GLN A O 1
ATOM 859 N N . ALA A 1 105 ? 2.801 13.480 -30.106 1.00 92.62 105 ALA A N 1
ATOM 860 C CA . ALA A 1 105 ? 3.933 12.815 -30.745 1.00 92.62 105 ALA A CA 1
ATOM 861 C C . ALA A 1 105 ? 3.504 11.984 -31.968 1.00 92.62 105 ALA A C 1
ATOM 863 O O . ALA A 1 105 ? 4.082 12.123 -33.044 1.00 92.62 105 ALA A O 1
ATOM 864 N N . ILE A 1 106 ? 2.451 11.173 -31.837 1.00 92.94 106 ILE A N 1
ATOM 865 C CA . ILE A 1 106 ? 1.934 10.330 -32.925 1.00 92.94 106 ILE A CA 1
ATOM 866 C C . ILE A 1 106 ? 1.339 11.185 -34.049 1.00 92.94 106 ILE A C 1
ATOM 868 O O . ILE A 1 106 ? 1.574 10.897 -35.222 1.00 92.94 106 ILE A O 1
ATOM 872 N N . LEU A 1 107 ? 0.613 12.259 -33.719 1.00 94.25 107 LEU A N 1
ATOM 873 C CA . LEU A 1 107 ? 0.062 13.173 -34.722 1.00 94.25 107 LEU A CA 1
ATOM 874 C C . LEU A 1 107 ? 1.167 13.886 -35.513 1.00 94.25 107 LEU A C 1
ATOM 876 O O . LEU A 1 107 ? 1.028 14.101 -36.714 1.00 94.25 107 LEU A O 1
ATOM 880 N N . GLU A 1 108 ? 2.275 14.239 -34.863 1.00 94.31 108 GLU A N 1
ATOM 881 C CA . GLU A 1 108 ? 3.436 14.817 -35.538 1.00 94.31 108 GLU A CA 1
ATOM 882 C C . GLU A 1 108 ? 4.118 13.826 -36.482 1.00 94.31 108 GLU A C 1
ATOM 884 O O . GLU A 1 108 ? 4.471 14.209 -37.598 1.00 94.31 108 GLU A O 1
ATOM 889 N N . ILE A 1 109 ? 4.272 12.565 -36.067 1.00 94.44 109 ILE A N 1
ATOM 890 C CA . ILE A 1 109 ? 4.799 11.495 -36.927 1.00 94.44 109 ILE A CA 1
ATOM 891 C C . ILE A 1 109 ? 3.886 11.319 -38.149 1.00 94.44 109 ILE A C 1
ATOM 893 O O . ILE A 1 109 ? 4.369 11.314 -39.281 1.00 94.44 109 ILE A O 1
ATOM 897 N N . PHE A 1 110 ? 2.568 11.268 -37.926 1.00 94.94 110 PHE A N 1
ATOM 898 C CA . PHE A 1 110 ? 1.564 11.151 -38.983 1.00 94.94 110 PHE A CA 1
ATOM 899 C C . PHE A 1 110 ? 1.611 12.325 -39.971 1.00 94.94 110 PHE A C 1
ATOM 901 O O . PHE A 1 110 ? 1.711 12.111 -41.172 1.00 94.94 110 PHE A O 1
ATOM 908 N N . ASN A 1 111 ? 1.607 13.569 -39.482 1.00 95.75 111 ASN A N 1
ATOM 909 C CA . ASN A 1 111 ? 1.634 14.769 -40.330 1.00 95.75 111 ASN A CA 1
ATOM 910 C C . ASN A 1 111 ? 2.932 14.925 -41.138 1.00 95.75 111 ASN A C 1
ATOM 912 O O . ASN A 1 111 ? 2.972 15.703 -42.091 1.00 95.75 111 ASN A O 1
ATOM 916 N N . ASN A 1 112 ? 4.004 14.245 -40.731 1.00 94.81 112 ASN A N 1
ATOM 917 C CA . ASN A 1 112 ? 5.282 14.253 -41.431 1.00 94.81 112 ASN A CA 1
ATOM 918 C C . ASN A 1 112 ? 5.505 13.018 -42.314 1.00 94.81 112 ASN A C 1
ATOM 920 O O . ASN A 1 112 ? 6.596 12.908 -42.874 1.00 94.81 112 ASN A O 1
ATOM 924 N N . ASP A 1 113 ? 4.509 12.132 -42.443 1.00 94.25 113 ASP A N 1
ATOM 925 C CA . ASP A 1 113 ? 4.587 10.870 -43.190 1.00 94.25 113 ASP A CA 1
ATOM 926 C C . ASP A 1 113 ? 5.769 9.980 -42.746 1.00 94.25 113 ASP A C 1
ATOM 928 O O . ASP A 1 113 ? 6.419 9.316 -43.554 1.00 94.25 113 ASP A O 1
ATOM 932 N N . LEU A 1 114 ? 6.075 9.983 -41.443 1.00 95.31 114 LEU A N 1
ATOM 933 C CA . LEU A 1 114 ? 7.181 9.218 -40.863 1.00 95.31 114 LEU A CA 1
ATOM 934 C C . LEU A 1 114 ? 6.710 7.850 -40.328 1.00 95.31 114 LEU A C 1
ATOM 936 O O . LEU A 1 114 ? 5.550 7.700 -39.933 1.00 95.31 114 LEU A O 1
ATOM 940 N N . PRO A 1 115 ? 7.591 6.831 -40.277 1.00 93.75 115 PRO A N 1
ATOM 941 C CA . PRO A 1 115 ? 7.250 5.539 -39.688 1.00 93.75 115 PRO A CA 1
ATOM 942 C C . PRO A 1 115 ? 7.007 5.654 -38.175 1.00 93.75 115 PRO A C 1
ATOM 944 O O . PRO A 1 115 ? 7.764 6.302 -37.453 1.00 93.75 115 PRO A O 1
ATOM 947 N N . VAL A 1 116 ? 5.963 4.979 -37.683 1.00 91.81 116 VAL A N 1
ATOM 948 C CA . VAL A 1 116 ? 5.609 4.939 -36.255 1.00 91.81 116 VAL A CA 1
ATOM 949 C C . VAL A 1 116 ? 6.239 3.713 -35.595 1.00 91.81 116 VAL A C 1
ATOM 951 O O . VAL A 1 116 ? 6.002 2.582 -36.019 1.00 91.81 116 VAL A O 1
ATOM 954 N N . PHE A 1 117 ? 6.984 3.929 -34.511 1.00 89.62 117 PHE A N 1
ATOM 955 C CA . PHE A 1 117 ? 7.402 2.870 -33.594 1.00 89.62 117 PHE A CA 1
ATOM 956 C C . PHE A 1 117 ? 6.440 2.820 -32.402 1.00 89.62 117 PHE A C 1
ATOM 958 O O . PHE A 1 117 ? 6.346 3.781 -31.641 1.00 89.62 117 PHE A O 1
ATOM 965 N N . VAL A 1 118 ? 5.721 1.706 -32.238 1.00 90.94 118 VAL A N 1
ATOM 966 C CA . VAL A 1 118 ? 4.852 1.494 -31.072 1.00 90.94 118 VAL A CA 1
ATOM 967 C C . VAL A 1 118 ? 5.701 0.952 -29.931 1.00 90.94 118 VAL A C 1
ATOM 969 O O . VAL A 1 118 ? 6.121 -0.205 -29.941 1.00 90.94 118 VAL A O 1
ATOM 972 N N . SER A 1 119 ? 5.983 1.814 -28.965 1.00 91.56 119 SER A N 1
ATOM 973 C CA . SER A 1 119 ? 6.826 1.506 -27.822 1.00 91.56 119 SER A CA 1
ATOM 974 C C . SER A 1 119 ? 6.024 0.940 -26.642 1.00 91.56 119 SER A C 1
ATOM 976 O O . SER A 1 119 ? 4.798 1.028 -26.576 1.00 91.56 119 SER A O 1
ATOM 978 N N . THR A 1 120 ? 6.730 0.329 -25.688 1.00 93.94 120 THR A N 1
ATOM 979 C CA . THR A 1 120 ? 6.127 -0.288 -24.496 1.00 93.94 120 THR A CA 1
ATOM 980 C C . THR A 1 120 ? 5.443 0.732 -23.584 1.00 93.94 120 THR A C 1
ATOM 982 O O . THR A 1 120 ? 4.379 0.448 -23.056 1.00 93.94 120 THR A O 1
ATOM 985 N N . ASP A 1 121 ? 6.017 1.925 -23.433 1.00 91.88 121 ASP A N 1
ATOM 986 C CA . ASP A 1 121 ? 5.434 3.065 -22.711 1.00 91.88 121 ASP A CA 1
ATOM 987 C C . ASP A 1 121 ? 4.130 3.561 -23.346 1.00 91.88 121 ASP A C 1
ATOM 989 O O . ASP A 1 121 ? 3.198 3.862 -22.614 1.00 91.88 121 ASP A O 1
ATOM 993 N N . ALA A 1 122 ? 4.003 3.570 -24.679 1.00 92.19 122 ALA A N 1
ATOM 994 C CA . ALA A 1 122 ? 2.745 3.957 -25.324 1.00 92.19 122 ALA A CA 1
ATOM 995 C C . ALA A 1 122 ? 1.598 2.983 -24.987 1.00 92.19 122 ALA A C 1
ATOM 997 O O . ALA A 1 122 ? 0.458 3.401 -24.787 1.00 92.19 122 ALA A O 1
ATOM 998 N N . ILE A 1 123 ? 1.904 1.682 -24.897 1.00 94.06 123 ILE A N 1
ATOM 999 C CA . ILE A 1 123 ? 0.937 0.646 -24.507 1.00 94.06 123 ILE A CA 1
ATOM 1000 C C . ILE A 1 123 ? 0.614 0.740 -23.011 1.00 94.06 123 ILE A C 1
ATOM 1002 O O . ILE A 1 123 ? -0.558 0.702 -22.642 1.00 94.06 123 ILE A O 1
ATOM 1006 N N . LEU A 1 124 ? 1.632 0.878 -22.156 1.00 95.50 124 LEU A N 1
ATOM 1007 C CA . LEU A 1 124 ? 1.455 0.983 -20.703 1.00 95.50 124 LEU A CA 1
ATOM 1008 C C . LEU A 1 124 ? 0.678 2.240 -20.306 1.00 95.50 124 LEU A C 1
ATOM 1010 O O . LEU A 1 124 ? -0.206 2.154 -19.464 1.00 95.50 124 LEU A O 1
ATOM 1014 N N . HIS A 1 125 ? 0.919 3.369 -20.971 1.00 93.56 125 HIS A N 1
ATOM 1015 C CA . HIS A 1 125 ? 0.155 4.589 -20.734 1.00 93.56 125 HIS A CA 1
ATOM 1016 C C . HIS A 1 125 ? -1.323 4.424 -21.125 1.00 93.56 125 HIS A C 1
ATOM 1018 O O . HIS A 1 125 ? -2.218 4.849 -20.400 1.00 93.56 125 HIS A O 1
ATOM 1024 N N . ALA A 1 126 ? -1.613 3.756 -22.248 1.00 93.50 126 ALA A N 1
ATOM 1025 C CA . ALA A 1 126 ? -2.993 3.449 -22.627 1.00 93.50 126 ALA A CA 1
ATOM 1026 C C . ALA A 1 126 ? -3.677 2.497 -21.626 1.00 93.50 126 ALA A C 1
ATOM 1028 O O . ALA A 1 126 ? -4.872 2.649 -21.359 1.00 93.50 126 ALA A O 1
ATOM 1029 N N . LEU A 1 127 ? -2.927 1.537 -21.066 1.00 94.56 127 LEU A N 1
ATOM 1030 C CA . LEU A 1 127 ? -3.395 0.668 -19.986 1.00 94.56 127 LEU A CA 1
ATOM 1031 C C . LEU A 1 127 ? -3.724 1.483 -18.729 1.00 94.56 127 LEU A C 1
ATOM 1033 O O . LEU A 1 127 ? -4.835 1.344 -18.231 1.00 94.56 127 LEU A O 1
ATOM 1037 N N . HIS A 1 128 ? -2.816 2.355 -18.283 1.00 94.88 128 HIS A N 1
ATOM 1038 C CA . HIS A 1 128 ? -3.009 3.254 -17.141 1.00 94.88 128 HIS A CA 1
ATOM 1039 C C . HIS A 1 128 ? -4.284 4.092 -17.279 1.00 94.88 128 HIS A C 1
ATOM 1041 O O . HIS A 1 128 ? -5.185 3.971 -16.459 1.00 94.88 128 HIS A O 1
ATOM 1047 N N . ILE A 1 129 ? -4.435 4.840 -18.378 1.00 94.12 129 ILE A N 1
ATOM 1048 C CA . ILE A 1 129 ? -5.620 5.688 -18.598 1.00 94.12 129 ILE A CA 1
ATOM 1049 C C . ILE A 1 129 ? -6.919 4.869 -18.630 1.00 94.12 129 ILE A C 1
ATOM 1051 O O . ILE A 1 129 ? -7.977 5.349 -18.223 1.00 94.12 129 ILE A O 1
ATOM 1055 N N . SER A 1 130 ? -6.868 3.638 -19.146 1.00 95.19 130 SER A N 1
ATOM 1056 C CA . SER A 1 130 ? -8.040 2.757 -19.160 1.00 95.19 130 SER A CA 1
ATOM 1057 C C . SER A 1 130 ? -8.360 2.231 -17.763 1.00 95.19 130 SER A C 1
ATOM 1059 O O . SER A 1 130 ? -9.526 2.190 -17.387 1.00 95.19 130 SER A O 1
ATOM 1061 N N . TYR A 1 131 ? -7.337 1.830 -17.009 1.00 96.44 131 TYR A N 1
ATOM 1062 C CA . TYR A 1 131 ? -7.465 1.334 -15.646 1.00 96.44 131 TYR A CA 1
ATOM 1063 C C . TYR A 1 131 ? -8.042 2.400 -14.713 1.00 96.44 131 TYR A C 1
ATOM 1065 O O . TYR A 1 131 ? -9.041 2.130 -14.055 1.00 96.44 131 TYR A O 1
ATOM 1073 N N . ASP A 1 132 ? -7.465 3.603 -14.727 1.00 94.50 132 ASP A N 1
ATOM 1074 C CA . ASP A 1 132 ? -7.882 4.746 -13.910 1.00 94.50 132 ASP A CA 1
ATOM 1075 C C . ASP A 1 132 ? -9.372 5.068 -14.111 1.00 94.50 132 ASP A C 1
ATOM 1077 O O . ASP A 1 132 ? -10.154 5.101 -13.163 1.00 94.50 132 ASP A O 1
ATOM 1081 N N . ARG A 1 133 ? -9.819 5.145 -15.372 1.00 93.62 133 ARG A N 1
ATOM 1082 C CA . ARG A 1 133 ? -11.240 5.359 -15.699 1.00 93.62 133 ARG A CA 1
ATOM 1083 C C . ARG A 1 133 ? -12.147 4.224 -15.245 1.00 93.62 133 ARG A C 1
ATOM 1085 O O . ARG A 1 133 ? -13.237 4.482 -14.750 1.00 93.62 133 ARG A O 1
ATOM 1092 N N . ILE A 1 134 ? -11.723 2.972 -15.430 1.00 96.25 134 ILE A N 1
ATOM 1093 C CA . ILE A 1 134 ? -12.506 1.813 -14.984 1.00 96.25 134 ILE A CA 1
ATOM 1094 C C . ILE A 1 134 ? -12.648 1.837 -13.460 1.00 96.25 134 ILE A C 1
ATOM 1096 O O . ILE A 1 134 ? -13.734 1.565 -12.953 1.00 96.25 134 ILE A O 1
ATOM 1100 N N . LEU A 1 135 ? -11.575 2.158 -12.734 1.00 96.19 135 LEU A N 1
ATOM 1101 C CA . LEU A 1 135 ? -11.609 2.274 -11.281 1.00 96.19 135 LEU A CA 1
ATOM 1102 C C . LEU A 1 135 ? -12.569 3.391 -10.854 1.00 96.19 135 LEU A C 1
ATOM 1104 O O . LEU A 1 135 ? -13.475 3.131 -10.067 1.00 96.19 135 LEU A O 1
ATOM 1108 N N . GLN A 1 136 ? -12.449 4.580 -11.448 1.00 94.81 136 GLN A N 1
ATOM 1109 C CA . GLN A 1 136 ? -13.334 5.715 -11.179 1.00 94.81 136 GLN A CA 1
ATOM 1110 C C . GLN A 1 136 ? -14.816 5.384 -11.440 1.00 94.81 136 GLN A C 1
ATOM 1112 O O . GLN A 1 136 ? -15.674 5.664 -10.600 1.00 94.81 136 GLN A O 1
ATOM 1117 N N . ASP A 1 137 ? -15.131 4.740 -12.567 1.00 94.81 137 ASP A N 1
ATOM 1118 C CA . ASP A 1 137 ? -16.499 4.328 -12.904 1.00 94.81 137 ASP A CA 1
ATOM 1119 C C . ASP A 1 137 ? -17.055 3.307 -11.896 1.00 94.81 137 ASP A C 1
ATOM 1121 O O . ASP A 1 137 ? -18.233 3.365 -11.534 1.00 94.81 137 ASP A O 1
ATOM 1125 N N . MET A 1 138 ? -16.221 2.375 -11.420 1.00 96.81 138 MET A N 1
ATOM 1126 C CA . MET A 1 138 ? -16.609 1.395 -10.399 1.00 96.81 138 MET A CA 1
ATOM 1127 C C . MET A 1 138 ? -16.850 2.052 -9.039 1.00 96.81 138 MET A C 1
ATOM 1129 O O . MET A 1 138 ? -17.803 1.697 -8.344 1.00 96.81 138 MET A O 1
ATOM 1133 N N . GLU A 1 139 ? -16.021 3.022 -8.663 1.00 97.00 139 GLU A N 1
ATOM 1134 C CA . GLU A 1 139 ? -16.173 3.781 -7.423 1.00 97.00 139 GLU A CA 1
ATOM 1135 C C . GLU A 1 139 ? -17.498 4.534 -7.394 1.00 97.00 139 GLU A C 1
ATOM 1137 O O . GLU A 1 139 ? -18.315 4.310 -6.504 1.00 97.00 139 GLU A O 1
ATOM 1142 N N . ILE A 1 140 ? -17.739 5.351 -8.418 1.00 95.00 140 ILE A N 1
ATOM 1143 C CA . ILE A 1 140 ? -18.936 6.186 -8.543 1.00 95.00 140 ILE A CA 1
ATOM 1144 C C . ILE A 1 140 ? -20.189 5.325 -8.724 1.00 95.00 140 ILE A C 1
ATOM 1146 O O . ILE A 1 140 ? -21.225 5.549 -8.098 1.00 95.00 140 ILE A O 1
ATOM 1150 N N . GLY A 1 141 ? -20.120 4.352 -9.633 1.00 95.12 141 GLY A N 1
ATOM 1151 C CA . GLY A 1 141 ? -21.286 3.601 -10.081 1.00 95.12 141 GLY A CA 1
ATOM 1152 C C . GLY A 1 141 ? -21.702 2.473 -9.141 1.00 95.12 141 GLY A C 1
ATOM 1153 O O . GLY A 1 141 ? -22.865 2.066 -9.172 1.00 95.12 141 GLY A O 1
ATOM 1154 N N . LEU A 1 142 ? -20.775 1.951 -8.328 1.00 96.31 142 LEU A N 1
ATOM 1155 C CA . LEU A 1 142 ? -21.006 0.759 -7.512 1.00 96.31 142 LEU A CA 1
ATOM 1156 C C . LEU A 1 142 ? -20.585 0.928 -6.051 1.00 96.31 142 LEU A C 1
ATOM 1158 O O . LEU A 1 142 ? -21.400 0.659 -5.166 1.00 96.31 142 LEU A O 1
ATOM 1162 N N . LEU A 1 143 ? -19.335 1.318 -5.784 1.00 98.00 143 LEU A N 1
ATOM 1163 C CA . LEU A 1 143 ? -18.784 1.266 -4.425 1.00 98.00 143 LEU A CA 1
ATOM 1164 C C . LEU A 1 143 ? -19.373 2.349 -3.525 1.00 98.00 143 LEU A C 1
ATOM 1166 O O . LEU A 1 143 ? -19.783 2.049 -2.406 1.00 98.00 143 LEU A O 1
ATOM 1170 N N . GLU A 1 144 ? -19.456 3.585 -4.009 1.00 97.12 144 GLU A N 1
ATOM 1171 C CA . GLU A 1 144 ? -19.953 4.720 -3.236 1.00 97.12 144 GLU A CA 1
ATOM 1172 C C . GLU A 1 144 ? -21.417 4.531 -2.787 1.00 97.12 144 GLU A C 1
ATOM 1174 O O . GLU A 1 144 ? -21.672 4.613 -1.580 1.00 97.12 144 GLU A O 1
ATOM 1179 N N . PRO A 1 145 ? -22.383 4.183 -3.668 1.00 96.88 145 PRO A N 1
ATOM 1180 C CA . PRO A 1 145 ? -23.763 3.950 -3.239 1.00 96.88 145 PRO A CA 1
ATOM 1181 C C . PRO A 1 145 ? -23.889 2.801 -2.231 1.00 96.88 145 PRO A C 1
ATOM 1183 O O . PRO A 1 145 ? -24.608 2.921 -1.239 1.00 96.88 145 PRO A O 1
ATOM 1186 N N . LYS A 1 146 ? -23.158 1.697 -2.441 1.00 98.12 146 LYS A N 1
ATOM 1187 C CA . LYS A 1 146 ? -23.191 0.542 -1.530 1.00 98.12 146 LYS A CA 1
ATOM 1188 C C . LYS A 1 146 ? -22.589 0.858 -0.173 1.00 98.12 146 LYS A C 1
ATOM 1190 O O . LYS A 1 146 ? -23.090 0.367 0.835 1.00 98.12 146 LYS A O 1
ATOM 1195 N N . LEU A 1 147 ? -21.537 1.673 -0.139 1.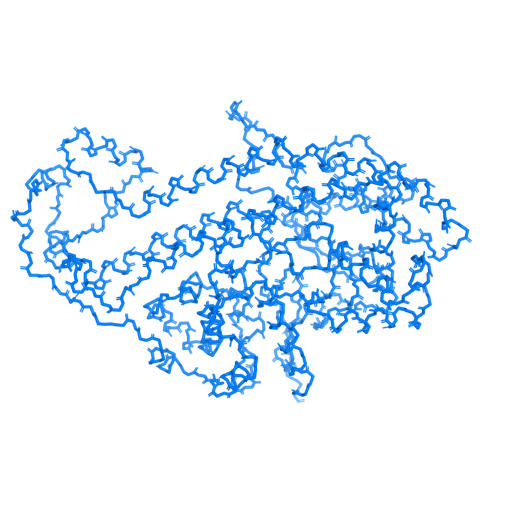00 98.31 147 LEU A N 1
ATOM 1196 C CA . LEU A 1 147 ? -20.941 2.132 1.106 1.00 98.31 147 LEU A CA 1
ATOM 1197 C C . LEU A 1 147 ? -21.948 2.967 1.903 1.00 98.31 147 LEU A C 1
ATOM 1199 O O . LEU A 1 147 ? -22.112 2.739 3.097 1.00 98.31 147 LEU A O 1
ATOM 1203 N N . ILE A 1 148 ? -22.684 3.872 1.249 1.00 97.31 148 ILE A N 1
ATOM 1204 C CA . ILE A 1 148 ? -23.754 4.647 1.898 1.00 97.31 148 ILE A CA 1
ATOM 1205 C C . ILE A 1 148 ? -24.837 3.717 2.468 1.00 97.31 148 ILE A C 1
ATOM 1207 O O . ILE A 1 148 ? -25.231 3.877 3.626 1.00 97.31 148 ILE A O 1
ATOM 1211 N N . ASP A 1 149 ? -25.299 2.734 1.691 1.00 97.94 149 ASP A N 1
ATOM 1212 C CA . ASP A 1 149 ? -26.311 1.766 2.137 1.00 97.94 149 ASP A CA 1
ATOM 1213 C C . ASP A 1 149 ? -25.828 0.941 3.339 1.00 97.94 149 ASP A C 1
ATOM 1215 O O . ASP A 1 149 ? -26.560 0.781 4.321 1.00 97.94 149 ASP A O 1
ATOM 1219 N N . LEU A 1 150 ? -24.578 0.475 3.298 1.00 98.50 150 LEU A N 1
ATOM 1220 C CA . LEU A 1 150 ? -23.936 -0.256 4.387 1.00 98.50 150 LEU A CA 1
ATOM 1221 C C . LEU A 1 150 ? -23.870 0.594 5.660 1.00 98.50 150 LEU A C 1
ATOM 1223 O O . LEU A 1 150 ? -24.318 0.148 6.719 1.00 98.50 150 LEU A O 1
ATOM 1227 N N . LEU A 1 151 ? -23.378 1.833 5.569 1.00 98.19 151 LEU A N 1
ATOM 1228 C CA . LEU A 1 151 ? -23.239 2.715 6.731 1.00 98.19 151 LEU A CA 1
ATOM 1229 C C . LEU A 1 151 ? -24.591 3.089 7.333 1.00 98.19 151 LEU A C 1
ATOM 1231 O O . LEU A 1 151 ? -24.739 3.093 8.556 1.00 98.19 151 LEU A O 1
ATOM 1235 N N . ASN A 1 152 ? -25.596 3.345 6.496 1.00 97.50 152 ASN A N 1
ATOM 1236 C CA . ASN A 1 152 ? -26.960 3.582 6.957 1.00 97.50 152 ASN A CA 1
ATOM 1237 C C . ASN A 1 152 ? -27.550 2.342 7.647 1.00 97.50 152 ASN A C 1
ATOM 1239 O O . ASN A 1 152 ? -28.212 2.475 8.677 1.00 97.50 152 ASN A O 1
ATOM 1243 N N . GLY A 1 153 ? -27.296 1.137 7.126 1.00 97.88 153 GLY A N 1
ATOM 1244 C CA . GLY A 1 153 ? -27.723 -0.121 7.745 1.00 97.88 153 GLY A CA 1
ATOM 1245 C C . GLY A 1 153 ? -27.126 -0.328 9.140 1.00 97.88 153 GLY A C 1
ATOM 1246 O O . GLY A 1 153 ? -27.866 -0.565 10.102 1.00 97.88 153 GLY A O 1
ATOM 1247 N N . LEU A 1 154 ? -25.807 -0.151 9.274 1.00 98.25 154 LEU A N 1
ATOM 1248 C CA . LEU A 1 154 ? -25.109 -0.207 10.564 1.00 98.25 154 LEU A CA 1
ATOM 1249 C C . LEU A 1 154 ? -25.662 0.850 11.527 1.00 98.25 154 LEU A C 1
ATOM 1251 O O . LEU A 1 154 ? -26.052 0.551 12.657 1.00 98.25 154 LEU A O 1
ATOM 1255 N N . ARG A 1 155 ? -25.791 2.091 11.052 1.00 96.50 155 ARG A N 1
ATOM 1256 C CA . ARG A 1 155 ? -26.286 3.221 11.838 1.00 96.50 155 ARG A CA 1
ATOM 1257 C C . ARG A 1 155 ? -27.688 2.990 12.395 1.00 96.50 155 ARG A C 1
ATOM 1259 O O . ARG A 1 155 ? -27.930 3.241 13.575 1.00 96.50 155 ARG A O 1
ATOM 1266 N N . ASN A 1 156 ? -28.601 2.491 11.566 1.00 96.94 156 ASN A N 1
ATOM 1267 C CA . ASN A 1 156 ? -29.983 2.209 11.956 1.00 96.94 156 ASN A CA 1
ATOM 1268 C C . ASN A 1 156 ? -30.097 1.063 12.974 1.00 96.94 156 ASN A C 1
ATOM 1270 O O . ASN A 1 156 ? -31.110 0.964 13.669 1.00 96.94 156 ASN A O 1
ATOM 1274 N N . SER A 1 157 ? -29.057 0.236 13.095 1.00 98.06 157 SER A N 1
ATOM 1275 C CA . SER A 1 157 ? -28.991 -0.889 14.031 1.00 98.06 157 SER A CA 1
ATOM 1276 C C . SER A 1 157 ? -28.381 -0.510 15.389 1.00 98.06 157 SER A C 1
ATOM 1278 O O . SER A 1 157 ? -28.512 -1.266 16.355 1.00 98.06 157 SER A O 1
ATOM 1280 N N . MET A 1 158 ? -27.821 0.701 15.531 1.00 97.44 158 MET A N 1
ATOM 1281 C CA . MET A 1 158 ? -27.268 1.204 16.800 1.00 97.44 158 MET A CA 1
ATOM 1282 C C . MET A 1 158 ? -28.233 1.141 17.998 1.00 97.44 158 MET A C 1
ATOM 1284 O O . MET A 1 158 ? -27.782 0.765 19.081 1.00 97.44 158 MET A O 1
ATOM 1288 N N . PRO A 1 159 ? -29.548 1.431 17.875 1.00 98.00 159 PRO A N 1
ATOM 1289 C CA . PRO A 1 159 ? -30.475 1.283 18.998 1.00 98.00 159 PRO A CA 1
ATOM 1290 C C . PRO A 1 159 ? -30.593 -0.164 19.498 1.00 98.00 159 PRO A C 1
ATOM 1292 O O . PRO A 1 159 ? -30.778 -0.392 20.693 1.00 98.00 159 PRO A O 1
ATOM 1295 N N . GLN A 1 160 ? -30.486 -1.151 18.603 1.00 97.88 160 GLN A N 1
ATOM 1296 C CA . GLN A 1 160 ? -30.537 -2.568 18.973 1.00 97.88 160 GLN A CA 1
ATOM 1297 C C . GLN A 1 160 ? -29.268 -2.971 19.728 1.00 97.88 160 GLN A C 1
ATOM 1299 O O . GLN A 1 160 ? -29.366 -3.582 20.794 1.00 97.88 160 GLN A O 1
ATOM 1304 N N . LEU A 1 161 ? -28.100 -2.549 19.230 1.00 97.81 161 LEU A N 1
ATOM 1305 C CA . LEU A 1 161 ? -26.818 -2.756 19.903 1.00 97.81 161 LEU A CA 1
ATOM 1306 C C . LEU A 1 161 ? -26.794 -2.078 21.283 1.00 97.81 161 LEU A C 1
ATOM 1308 O O . LEU A 1 161 ? -26.423 -2.700 22.278 1.00 97.81 161 LEU A O 1
ATOM 1312 N N . HIS A 1 162 ? -27.282 -0.835 21.371 1.00 97.56 162 HIS A N 1
ATOM 1313 C CA . HIS A 1 162 ? -27.444 -0.118 22.635 1.00 97.56 162 HIS A CA 1
ATOM 1314 C C . HIS A 1 162 ? -28.307 -0.910 23.621 1.00 97.56 162 HIS A C 1
ATOM 1316 O O . HIS A 1 162 ? -27.896 -1.120 24.756 1.00 97.56 162 HIS A O 1
ATOM 1322 N N . ASN A 1 163 ? -29.478 -1.400 23.206 1.00 97.50 163 ASN A N 1
ATOM 1323 C CA . ASN A 1 163 ? -30.371 -2.157 24.089 1.00 97.50 163 ASN A CA 1
ATOM 1324 C C . ASN A 1 163 ? -29.757 -3.469 24.604 1.00 97.50 163 ASN A C 1
ATOM 1326 O O . ASN A 1 163 ? -30.141 -3.925 25.680 1.00 97.50 163 ASN A O 1
ATOM 1330 N N . ARG A 1 164 ? -28.816 -4.073 23.864 1.00 97.00 164 ARG A N 1
ATOM 1331 C CA . ARG A 1 164 ? -28.117 -5.298 24.280 1.00 97.00 164 ARG A CA 1
ATOM 1332 C C . ARG A 1 164 ? -27.132 -5.049 25.427 1.00 97.00 164 ARG A C 1
ATOM 1334 O O . ARG A 1 164 ? -26.990 -5.911 26.290 1.00 97.00 164 ARG A O 1
ATOM 1341 N N . TYR A 1 165 ? -26.481 -3.885 25.448 1.00 97.62 165 TYR A N 1
ATOM 1342 C CA . TYR A 1 165 ? -25.338 -3.619 26.333 1.00 97.62 165 TYR A CA 1
ATOM 1343 C C . TYR A 1 165 ? -25.515 -2.439 27.297 1.00 97.62 165 TYR A C 1
ATOM 1345 O O . TYR A 1 165 ? -24.720 -2.301 28.221 1.00 97.62 165 TYR A O 1
ATOM 1353 N N . SER A 1 166 ? -26.562 -1.618 27.161 1.00 94.31 166 SER A N 1
ATOM 1354 C CA . SER A 1 166 ? -26.773 -0.412 27.984 1.00 94.31 166 SER A CA 1
ATOM 1355 C C . SER A 1 166 ? -26.951 -0.683 29.480 1.00 94.31 166 SER A C 1
ATOM 1357 O O . SER A 1 166 ? -26.775 0.219 30.298 1.00 94.31 166 SER A O 1
ATOM 1359 N N . SER A 1 167 ? -27.269 -1.923 29.862 1.00 96.56 167 SER A N 1
ATOM 1360 C CA . SER A 1 167 ? -27.313 -2.350 31.262 1.00 96.56 167 SER A CA 1
ATOM 1361 C C . SER A 1 167 ? -25.937 -2.639 31.874 1.00 96.56 167 SER A C 1
ATOM 1363 O O . SER A 1 167 ? -25.875 -2.896 33.074 1.00 96.56 167 SER A O 1
ATOM 1365 N N . ILE A 1 168 ? -24.859 -2.637 31.081 1.00 97.31 168 ILE A N 1
ATOM 1366 C CA . ILE A 1 168 ? -23.478 -2.895 31.509 1.00 97.31 168 ILE A CA 1
ATOM 1367 C C . ILE A 1 168 ? -22.705 -1.566 31.434 1.00 97.31 168 ILE A C 1
ATOM 1369 O O . ILE A 1 168 ? -22.310 -1.160 30.339 1.00 97.31 168 ILE A O 1
ATOM 1373 N N . PRO A 1 169 ? -22.499 -0.853 32.560 1.00 96.75 169 PRO A N 1
ATOM 1374 C CA . PRO A 1 169 ? -21.870 0.471 32.564 1.00 96.75 169 PRO A CA 1
ATOM 1375 C C . PRO A 1 169 ? -20.500 0.516 31.883 1.00 96.75 169 PRO A C 1
ATOM 1377 O O . PRO A 1 169 ? -20.179 1.496 31.216 1.00 96.75 169 PRO A O 1
ATOM 1380 N N . GLU A 1 170 ? -19.718 -0.554 32.015 1.00 96.50 170 GLU A N 1
ATOM 1381 C CA . GLU A 1 170 ? -18.389 -0.706 31.429 1.00 96.50 170 GLU A CA 1
ATOM 1382 C C . GLU A 1 170 ? -18.424 -0.671 29.892 1.00 96.50 170 GLU A C 1
ATOM 1384 O O . GLU A 1 170 ? -17.488 -0.172 29.279 1.00 96.50 170 GLU A O 1
ATOM 1389 N N . MET A 1 171 ? -19.520 -1.112 29.261 1.00 97.75 171 MET A N 1
ATOM 1390 C CA . MET A 1 171 ? -19.676 -1.127 27.798 1.00 97.75 171 MET A CA 1
ATOM 1391 C C . MET A 1 171 ? -20.030 0.239 27.202 1.00 97.75 171 MET A C 1
ATOM 1393 O O . MET A 1 171 ? -19.932 0.426 25.990 1.00 97.75 171 MET A O 1
ATOM 1397 N N . MET A 1 172 ? -20.460 1.205 28.022 1.00 97.88 172 MET A N 1
ATOM 1398 C CA . MET A 1 172 ? -20.972 2.487 27.523 1.00 97.88 172 MET A CA 1
ATOM 1399 C C . MET A 1 172 ? -19.923 3.302 26.769 1.00 97.88 172 MET A C 1
ATOM 1401 O O . MET A 1 172 ? -20.279 4.020 25.837 1.00 97.88 172 MET A O 1
ATOM 1405 N N . THR A 1 173 ? -18.653 3.195 27.157 1.00 97.50 173 THR A N 1
ATOM 1406 C CA . THR A 1 173 ? -17.549 3.859 26.456 1.00 97.50 173 THR A CA 1
ATOM 1407 C C . THR A 1 173 ? -17.401 3.297 25.042 1.00 97.50 173 THR A C 1
ATOM 1409 O O . THR A 1 173 ? -17.489 4.055 24.085 1.00 97.50 173 THR A O 1
ATOM 1412 N N . MET A 1 174 ? -17.324 1.973 24.905 1.00 98.38 174 MET A N 1
ATOM 1413 C CA . MET A 1 174 ? -17.148 1.295 23.618 1.00 98.38 174 MET A CA 1
ATOM 1414 C C . MET A 1 174 ? -18.353 1.475 22.685 1.00 98.38 174 MET A C 1
ATOM 1416 O O . MET A 1 174 ? -18.221 1.711 21.488 1.00 98.38 174 MET A O 1
ATOM 1420 N N . LEU A 1 175 ? -19.573 1.490 23.234 1.00 98.38 175 LEU A N 1
ATOM 1421 C CA . LEU A 1 175 ? -20.763 1.842 22.451 1.00 98.38 175 LEU A CA 1
ATOM 1422 C C . LEU A 1 175 ? -20.688 3.266 21.874 1.00 98.38 175 LEU A C 1
ATOM 1424 O O . LEU A 1 175 ? -21.166 3.505 20.763 1.00 98.38 175 LEU A O 1
ATOM 1428 N N . ARG A 1 176 ? -20.129 4.218 22.632 1.00 98.38 176 ARG A N 1
ATOM 1429 C CA . ARG A 1 176 ? -19.919 5.598 22.174 1.00 98.38 176 ARG A CA 1
ATOM 1430 C C . ARG A 1 176 ? -18.788 5.685 21.154 1.00 98.38 176 ARG A C 1
ATOM 1432 O O . ARG A 1 176 ? -18.896 6.491 20.236 1.00 98.38 176 ARG A O 1
ATOM 1439 N N . ASP A 1 177 ? -17.765 4.850 21.268 1.00 98.50 177 ASP A N 1
ATOM 1440 C CA . ASP A 1 177 ? -16.676 4.775 20.294 1.00 98.50 177 ASP A CA 1
ATOM 1441 C C . ASP A 1 177 ? -17.171 4.277 18.936 1.00 98.50 177 ASP A C 1
ATOM 1443 O O . ASP A 1 177 ? -16.960 4.942 17.923 1.00 98.50 177 ASP A O 1
ATOM 1447 N N . VAL A 1 178 ? -17.941 3.185 18.917 1.00 98.50 178 VAL A N 1
ATOM 1448 C CA . VAL A 1 178 ? -18.578 2.667 17.693 1.00 98.50 178 VAL A CA 1
ATOM 1449 C C . VAL A 1 178 ? -19.519 3.701 17.065 1.00 98.50 178 VAL A C 1
ATOM 1451 O O . VAL A 1 178 ? -19.557 3.854 15.844 1.00 98.50 178 VAL A O 1
ATOM 1454 N N . ASP A 1 179 ? -20.242 4.473 17.881 1.00 98.56 179 ASP A N 1
ATOM 1455 C CA . ASP A 1 179 ? -21.072 5.580 17.396 1.00 98.56 179 ASP A CA 1
ATOM 1456 C C . ASP A 1 179 ? -20.249 6.651 16.656 1.00 98.56 179 ASP A C 1
ATOM 1458 O O . ASP A 1 179 ? -20.639 7.073 15.566 1.00 98.56 179 ASP A O 1
ATOM 1462 N N . VAL A 1 180 ? -19.093 7.055 17.195 1.00 98.62 180 VAL A N 1
ATOM 1463 C CA . VAL A 1 180 ? -18.165 7.984 16.520 1.00 98.62 180 VAL A CA 1
ATOM 1464 C C . VAL A 1 180 ? -17.600 7.351 15.249 1.00 98.62 180 VAL A C 1
ATOM 1466 O O . VAL A 1 180 ? -17.621 7.995 14.198 1.00 98.62 180 VAL A O 1
ATOM 1469 N N . TYR A 1 181 ? -17.171 6.085 15.324 1.00 98.50 181 TYR A N 1
ATOM 1470 C CA . TYR A 1 181 ? -16.569 5.342 14.212 1.00 98.50 181 TYR A CA 1
ATOM 1471 C C . TYR A 1 181 ? -17.476 5.255 12.979 1.00 98.50 181 TYR A C 1
ATOM 1473 O O . TYR A 1 181 ? -16.975 5.211 11.858 1.00 98.50 181 TYR A O 1
ATOM 1481 N N . LEU A 1 182 ? -18.799 5.275 13.174 1.00 98.25 182 LEU A N 1
ATOM 1482 C CA . LEU A 1 182 ? -19.797 5.264 12.100 1.00 98.25 182 LEU A CA 1
ATOM 1483 C C . LEU A 1 182 ? -20.317 6.662 11.735 1.00 98.25 182 LEU A C 1
ATOM 1485 O O . LEU A 1 182 ? -20.690 6.905 10.588 1.00 98.25 182 LEU A O 1
ATOM 1489 N N . THR A 1 183 ? -20.368 7.591 12.691 1.00 98.50 183 THR A N 1
ATOM 1490 C CA . THR A 1 183 ? -20.917 8.936 12.460 1.00 98.50 183 THR A CA 1
ATOM 1491 C C . THR A 1 183 ? -19.974 9.802 11.630 1.00 98.50 183 THR A C 1
ATOM 1493 O O . THR A 1 183 ? -20.432 10.459 10.696 1.00 98.50 183 THR A O 1
ATOM 1496 N N . VAL A 1 184 ? -18.670 9.785 11.929 1.00 98.56 184 VAL A N 1
ATOM 1497 C CA . VAL A 1 184 ? -17.654 10.542 11.175 1.00 98.56 184 VAL A CA 1
ATOM 1498 C C . VAL A 1 184 ? -17.704 10.223 9.672 1.00 98.56 184 VAL A C 1
ATOM 1500 O O . VAL A 1 184 ? -17.914 11.153 8.893 1.00 98.56 184 VAL A O 1
ATOM 1503 N N . PRO A 1 185 ? -17.605 8.954 9.227 1.00 98.25 185 PRO A N 1
ATOM 1504 C CA . PRO A 1 185 ? -17.665 8.623 7.802 1.00 98.25 185 PRO A CA 1
ATOM 1505 C C . PRO A 1 185 ? -19.004 8.975 7.138 1.00 98.25 185 PRO A C 1
ATOM 1507 O O . PRO A 1 185 ? -19.010 9.415 5.993 1.00 98.25 185 PRO A O 1
ATOM 1510 N N . LEU A 1 186 ? -20.142 8.869 7.835 1.00 98.19 186 LEU A N 1
ATOM 1511 C CA . LEU A 1 186 ? -21.428 9.334 7.291 1.00 98.19 186 LEU A CA 1
ATOM 1512 C C . LEU A 1 186 ? -21.435 10.851 7.032 1.00 98.19 186 LEU A C 1
ATOM 1514 O O . LEU A 1 186 ? -21.957 11.292 6.008 1.00 98.19 186 LEU A O 1
ATOM 1518 N N . ILE A 1 187 ? -20.842 11.650 7.925 1.00 98.12 187 ILE A N 1
ATOM 1519 C CA . ILE A 1 187 ? -20.704 13.102 7.726 1.00 98.12 187 ILE A CA 1
ATOM 1520 C C . ILE A 1 187 ? -19.732 13.404 6.579 1.00 98.12 187 ILE A C 1
ATOM 1522 O O . ILE A 1 187 ? -20.025 14.274 5.758 1.00 98.12 187 ILE A O 1
ATOM 1526 N N . LEU A 1 188 ? -18.613 12.674 6.476 1.00 97.56 188 LEU A N 1
ATOM 1527 C CA . LEU A 1 188 ? -17.665 12.806 5.360 1.00 97.56 188 LEU A CA 1
ATOM 1528 C C . LEU A 1 188 ? -18.336 12.505 4.012 1.00 97.56 188 LEU A C 1
ATOM 1530 O O . LEU A 1 188 ? -18.126 13.253 3.062 1.00 97.56 188 LEU A O 1
ATOM 1534 N N . MET A 1 189 ? -19.225 11.505 3.965 1.00 95.94 189 MET A N 1
ATOM 1535 C CA . MET A 1 189 ? -20.118 11.186 2.835 1.00 95.94 189 MET A CA 1
ATOM 1536 C C . MET A 1 189 ? -21.252 12.204 2.609 1.00 95.94 189 MET A C 1
ATOM 1538 O O . MET A 1 189 ? -22.194 11.933 1.860 1.00 95.94 189 MET A O 1
ATOM 1542 N N . GLN A 1 190 ? -21.204 13.359 3.277 1.00 94.69 190 GLN A N 1
ATOM 1543 C CA . GLN A 1 190 ? -22.199 14.433 3.205 1.00 94.69 190 GLN A CA 1
ATOM 1544 C C . GLN A 1 190 ? -23.629 13.985 3.562 1.00 94.69 190 GLN A C 1
ATOM 1546 O O . GLN A 1 190 ? -24.610 14.620 3.165 1.00 94.69 190 GLN A O 1
ATOM 1551 N N . GLN A 1 191 ? -23.779 12.908 4.340 1.00 94.81 191 GLN A N 1
ATOM 1552 C CA . GLN A 1 191 ? -25.081 12.482 4.840 1.00 94.81 191 GLN A CA 1
ATOM 1553 C C . GLN A 1 191 ? -25.508 13.390 5.994 1.00 94.81 191 GLN A C 1
ATOM 1555 O O . GLN A 1 191 ? -24.729 13.708 6.894 1.00 94.81 191 GLN A O 1
ATOM 1560 N N . THR A 1 192 ? -26.776 13.803 6.002 1.00 92.19 192 THR A N 1
ATOM 1561 C CA . THR A 1 192 ? -27.328 14.584 7.117 1.00 92.19 192 THR A CA 1
ATOM 1562 C C . THR A 1 192 ? -27.568 13.658 8.307 1.00 92.19 192 THR A C 1
ATOM 1564 O O . THR A 1 192 ? -28.629 13.048 8.427 1.00 92.19 192 THR A O 1
ATOM 1567 N N . THR A 1 193 ? -26.570 13.541 9.180 1.00 93.75 193 THR A N 1
ATOM 1568 C CA . THR A 1 193 ? -26.617 12.695 10.375 1.00 93.75 193 THR A CA 1
ATOM 1569 C C . THR A 1 193 ? -26.100 13.435 11.609 1.00 93.75 193 THR A C 1
ATOM 1571 O O . THR A 1 193 ? -25.509 14.510 11.533 1.00 93.75 193 THR A O 1
ATOM 1574 N N . SER A 1 194 ? -26.350 12.864 12.778 1.00 94.25 194 SER A N 1
ATOM 1575 C CA . SER A 1 194 ? -25.814 13.304 14.067 1.00 94.25 194 SER A CA 1
ATOM 1576 C C . SER A 1 194 ? -25.472 12.062 14.886 1.00 94.25 194 SER A C 1
ATOM 1578 O O . SER A 1 194 ? -26.090 11.017 14.640 1.00 94.25 194 SER A O 1
ATOM 1580 N N . PRO A 1 195 ? -24.523 12.136 15.836 1.00 97.25 195 PRO A N 1
ATOM 1581 C CA . PRO A 1 195 ? -24.167 10.991 16.670 1.00 97.25 195 PRO A CA 1
ATOM 1582 C C . PRO A 1 195 ? -25.364 10.507 17.495 1.00 97.25 195 PRO A C 1
ATOM 1584 O O . PRO A 1 195 ? -26.300 11.257 17.772 1.00 97.25 195 PRO A O 1
ATOM 1587 N N . TYR A 1 196 ? -25.379 9.216 17.833 1.00 97.06 196 TYR A N 1
ATOM 1588 C CA . TYR A 1 196 ? -26.501 8.580 18.541 1.00 97.06 196 TYR A CA 1
ATOM 1589 C C . TYR A 1 196 ? -26.446 8.973 20.008 1.00 97.06 196 TYR A C 1
ATOM 1591 O O . TYR A 1 196 ? -27.471 9.285 20.611 1.00 97.06 196 TYR A O 1
ATOM 1599 N N . TYR A 1 197 ? -25.230 9.020 20.551 1.00 97.56 197 TYR A N 1
ATOM 1600 C CA . TYR A 1 197 ? -24.955 9.621 21.840 1.00 97.56 197 TYR A CA 1
ATOM 1601 C C . TYR A 1 197 ? -24.624 11.093 21.634 1.00 97.56 197 TYR A C 1
ATOM 1603 O O . TYR A 1 197 ? -23.618 11.447 21.025 1.00 97.56 197 TYR A O 1
ATOM 1611 N N . THR A 1 198 ? -25.465 11.974 22.166 1.00 96.44 198 THR A N 1
ATOM 1612 C CA . THR A 1 198 ? -25.279 13.428 22.052 1.00 96.44 198 THR A CA 1
ATOM 1613 C C . THR A 1 198 ? -23.942 13.911 22.619 1.00 96.44 198 THR A C 1
ATOM 1615 O O . THR A 1 198 ? -23.398 14.906 22.148 1.00 96.44 198 THR A O 1
ATOM 1618 N N . GLU A 1 199 ? -23.383 13.178 23.582 1.00 96.50 199 GLU A N 1
ATOM 1619 C CA . GLU A 1 199 ? -22.084 13.422 24.209 1.00 96.50 199 GLU A CA 1
ATOM 1620 C C . GLU A 1 199 ? -20.909 13.308 23.226 1.00 96.50 199 GLU A C 1
ATOM 1622 O O . GLU A 1 199 ? -19.857 13.884 23.477 1.00 96.50 199 GLU A O 1
ATOM 1627 N N . ASN A 1 200 ? -21.090 12.617 22.097 1.00 98.06 200 ASN A N 1
ATOM 1628 C CA . ASN A 1 200 ? -20.067 12.481 21.063 1.00 98.06 200 ASN A CA 1
ATOM 1629 C C . ASN A 1 200 ? -19.994 13.687 20.116 1.00 98.06 200 ASN A C 1
ATOM 1631 O O . ASN A 1 200 ? -19.115 13.717 19.261 1.00 98.06 200 ASN A O 1
ATOM 1635 N N . THR A 1 201 ? -20.894 14.671 20.232 1.00 97.56 201 THR A N 1
ATOM 1636 C CA . THR A 1 201 ? -20.945 15.817 19.304 1.00 97.56 201 THR A CA 1
ATOM 1637 C C . THR A 1 201 ? -19.614 16.566 19.245 1.00 97.56 201 THR A C 1
ATOM 1639 O O . THR A 1 201 ? -19.125 16.842 18.153 1.00 97.56 201 THR A O 1
ATOM 1642 N N . ASP A 1 202 ? -19.006 16.846 20.400 1.00 97.62 202 ASP A N 1
ATOM 1643 C CA . ASP A 1 202 ? -17.736 17.577 20.462 1.00 97.62 202 ASP A CA 1
ATOM 1644 C C . ASP A 1 202 ? -16.590 16.741 19.876 1.00 97.62 202 ASP A C 1
ATOM 1646 O O . ASP A 1 202 ? -15.868 17.226 19.012 1.00 97.62 202 ASP A O 1
ATOM 1650 N N . LEU A 1 203 ? -16.501 15.454 20.233 1.00 98.06 203 LEU A N 1
ATOM 1651 C CA . LEU A 1 203 ? -15.477 14.550 19.699 1.00 98.06 203 LEU A CA 1
ATOM 1652 C C . LEU A 1 203 ? -15.590 14.373 18.176 1.00 98.06 203 LEU A C 1
ATOM 1654 O O . LEU A 1 203 ? -14.578 14.345 17.484 1.00 98.06 203 LEU A O 1
ATOM 1658 N N . VAL A 1 204 ? -16.806 14.273 17.633 1.00 98.38 204 VAL A N 1
ATOM 1659 C CA . VAL A 1 204 ? -17.019 14.202 16.178 1.00 98.38 204 VAL A CA 1
ATOM 1660 C C . VAL A 1 204 ? -16.539 15.487 15.499 1.00 98.38 204 VAL A C 1
ATOM 1662 O O . VAL A 1 204 ? -15.867 15.408 14.473 1.00 98.38 204 VAL A O 1
ATOM 1665 N N . ASN A 1 205 ? -16.834 16.660 16.067 1.00 97.88 205 ASN A N 1
ATOM 1666 C CA . ASN A 1 205 ? -16.357 17.937 15.528 1.00 97.88 205 ASN A CA 1
ATOM 1667 C C . ASN A 1 205 ? -14.828 18.053 15.597 1.00 97.88 205 ASN A C 1
ATOM 1669 O O . ASN A 1 205 ? -14.217 18.497 14.625 1.00 97.88 205 ASN A O 1
ATOM 1673 N N . ASP A 1 206 ? -14.216 17.616 16.700 1.00 98.00 206 ASP A N 1
ATOM 1674 C CA . ASP A 1 206 ? -12.762 17.582 16.853 1.00 98.00 206 ASP A CA 1
ATOM 1675 C C . ASP A 1 206 ? -12.128 16.698 15.772 1.00 98.00 206 ASP A C 1
ATOM 1677 O O . ASP A 1 206 ? -11.241 17.156 15.053 1.00 98.00 206 ASP A O 1
ATOM 1681 N N . VAL A 1 207 ? -12.646 15.480 15.567 1.00 98.25 207 VAL A N 1
ATOM 1682 C CA . VAL A 1 207 ? -12.162 14.561 14.522 1.00 98.25 207 VAL A CA 1
ATOM 1683 C C . VAL A 1 207 ? -12.273 15.177 13.129 1.00 98.25 207 VAL A C 1
ATOM 1685 O O . VAL A 1 207 ? -11.323 15.105 12.351 1.00 98.25 207 VAL A O 1
ATOM 1688 N N . LEU A 1 208 ? -13.403 15.811 12.805 1.00 98.12 208 LEU A N 1
ATOM 1689 C CA . LEU A 1 208 ? -13.574 16.494 11.521 1.00 98.12 208 LEU A CA 1
ATOM 1690 C C . LEU A 1 208 ? -12.579 17.654 11.361 1.00 98.12 208 LEU A C 1
ATOM 1692 O O . LEU A 1 208 ? -12.033 17.830 10.274 1.00 98.12 208 LEU A O 1
ATOM 1696 N N . SER A 1 209 ? -12.288 18.394 12.437 1.00 98.12 209 SER A N 1
ATOM 1697 C CA . SER A 1 209 ? -11.280 19.459 12.412 1.00 98.12 209 SER A CA 1
ATOM 1698 C C . SER A 1 209 ? -9.861 18.922 12.205 1.00 98.12 209 SER A C 1
ATOM 1700 O O . SER A 1 209 ? -9.088 19.522 11.462 1.00 98.12 209 SER A O 1
ATOM 1702 N N . TRP A 1 210 ? -9.521 17.767 12.792 1.00 98.00 210 TRP A N 1
ATOM 1703 C CA . TRP A 1 210 ? -8.220 17.124 12.589 1.00 98.00 210 TRP A CA 1
ATOM 1704 C C . TRP A 1 210 ? -8.050 16.648 11.145 1.00 98.00 210 TRP A C 1
ATOM 1706 O O . TRP A 1 210 ? -6.995 16.850 10.550 1.00 98.00 210 TRP A O 1
ATOM 1716 N N . ILE A 1 211 ? -9.109 16.083 10.559 1.00 98.00 211 ILE A N 1
ATOM 1717 C CA . ILE A 1 211 ? -9.150 15.696 9.144 1.00 98.00 211 ILE A CA 1
ATOM 1718 C C . ILE A 1 211 ? -8.957 16.917 8.232 1.00 98.00 211 ILE A C 1
ATOM 1720 O O . ILE A 1 211 ? -8.204 16.838 7.265 1.00 98.00 211 ILE A O 1
ATOM 1724 N N . GLU A 1 212 ? -9.616 18.042 8.527 1.00 97.12 212 GLU A N 1
ATOM 1725 C CA . GLU A 1 212 ? -9.495 19.283 7.747 1.00 97.12 212 GLU A CA 1
ATOM 1726 C C . GLU A 1 212 ? -8.122 19.956 7.900 1.00 97.12 212 GLU A C 1
ATOM 1728 O O . GLU A 1 212 ? -7.659 20.613 6.968 1.00 97.12 212 GLU A O 1
ATOM 1733 N N . ALA A 1 213 ? -7.449 19.772 9.040 1.00 97.00 213 ALA A N 1
ATOM 1734 C CA . ALA A 1 213 ? -6.116 20.320 9.269 1.00 97.00 213 ALA A CA 1
ATOM 1735 C C . ALA A 1 213 ? -5.046 19.697 8.354 1.00 97.00 213 ALA A C 1
ATOM 1737 O O . ALA A 1 213 ? -4.058 20.360 8.058 1.00 97.00 213 ALA A O 1
ATOM 1738 N N . GLU A 1 214 ? -5.239 18.454 7.889 1.00 95.69 214 GLU A N 1
ATOM 1739 C CA . GLU A 1 214 ? -4.310 17.739 6.995 1.00 95.69 214 GLU A CA 1
ATOM 1740 C C . GLU A 1 214 ? -2.859 17.658 7.529 1.00 95.69 214 GLU A C 1
ATOM 1742 O O . GLU A 1 214 ? -1.896 17.618 6.759 1.00 95.69 214 GLU A O 1
ATOM 1747 N N . GLU A 1 215 ? -2.688 17.598 8.851 1.00 95.06 215 GLU A N 1
ATOM 1748 C CA . GLU A 1 215 ? -1.386 17.581 9.528 1.00 95.06 215 GLU A CA 1
ATOM 1749 C C . GLU A 1 215 ? -1.193 16.318 10.381 1.00 95.06 215 GLU A C 1
ATOM 1751 O O . GLU A 1 215 ? -2.143 15.629 10.755 1.00 95.06 215 GLU A O 1
ATOM 1756 N N . ALA A 1 216 ? 0.061 15.985 10.692 1.00 93.38 216 ALA A N 1
ATOM 1757 C CA . ALA A 1 216 ? 0.338 14.951 11.681 1.00 93.38 216 ALA A CA 1
ATOM 1758 C C . ALA A 1 216 ? 0.047 15.502 13.082 1.00 93.38 216 ALA A C 1
ATOM 1760 O O . ALA A 1 216 ? 0.604 16.531 13.464 1.00 93.38 216 ALA A O 1
ATOM 1761 N N . ASP A 1 217 ? -0.780 14.802 13.854 1.00 94.75 217 ASP A N 1
ATOM 1762 C CA . ASP A 1 217 ? -1.151 15.219 15.208 1.00 94.75 217 ASP A CA 1
ATOM 1763 C C . ASP A 1 217 ? -1.316 14.012 16.140 1.00 94.75 217 ASP A C 1
ATOM 1765 O O . ASP A 1 217 ? -1.375 12.855 15.714 1.00 94.75 217 ASP A O 1
ATOM 1769 N N . THR A 1 218 ? -1.368 14.275 17.440 1.00 95.31 218 THR A N 1
ATOM 1770 C CA . THR A 1 218 ? -1.569 13.269 18.478 1.00 95.31 218 THR A CA 1
ATOM 1771 C C . THR A 1 218 ? -2.894 13.480 19.178 1.00 95.31 218 THR A C 1
ATOM 1773 O O . THR A 1 218 ? -3.173 14.567 19.674 1.00 95.31 218 THR A O 1
ATOM 1776 N N . ASN A 1 219 ? -3.685 12.423 19.305 1.00 94.69 219 ASN A N 1
ATOM 1777 C CA . ASN A 1 219 ? -4.952 12.474 20.029 1.00 94.69 219 ASN A CA 1
ATOM 1778 C C . ASN A 1 219 ? -5.250 11.130 20.700 1.00 94.69 219 ASN A C 1
ATOM 1780 O O . ASN A 1 219 ? -4.529 10.150 20.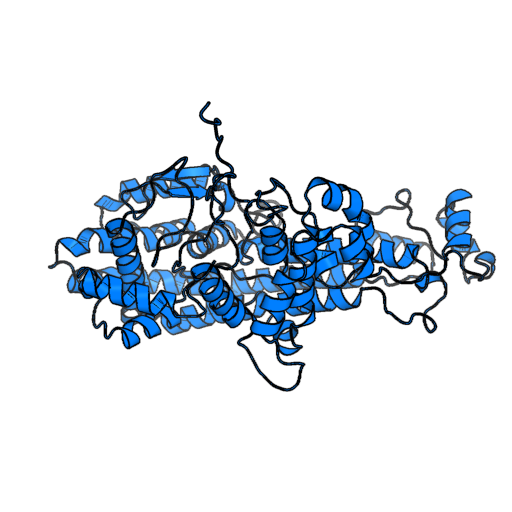516 1.00 94.69 219 ASN A O 1
ATOM 1784 N N . THR A 1 220 ? -6.308 11.094 21.503 1.00 95.69 220 THR A N 1
ATOM 1785 C CA . THR A 1 220 ? -6.740 9.927 22.282 1.00 95.69 220 THR A CA 1
ATOM 1786 C C . THR A 1 220 ? -7.981 9.266 21.671 1.00 95.69 220 THR A C 1
ATOM 1788 O O . THR A 1 220 ? -8.844 8.767 22.391 1.00 95.69 220 THR A O 1
ATOM 1791 N N . LEU A 1 221 ? -8.129 9.298 20.342 1.00 96.12 221 LEU A N 1
ATOM 1792 C CA . LEU A 1 221 ? -9.251 8.650 19.663 1.00 96.12 221 LEU A CA 1
ATOM 1793 C C . LEU A 1 221 ? -9.253 7.142 19.985 1.00 96.12 221 LEU A C 1
ATOM 1795 O O . LEU A 1 221 ? -8.263 6.454 19.732 1.00 96.12 221 LEU A O 1
ATOM 1799 N N . PHE A 1 222 ? -10.352 6.667 20.584 1.00 96.56 222 PHE A N 1
ATOM 1800 C CA . PHE A 1 222 ? -10.584 5.281 21.038 1.00 96.56 222 PHE A CA 1
ATOM 1801 C C . PHE A 1 222 ? -9.580 4.733 22.067 1.00 96.56 222 PHE A C 1
ATOM 1803 O O . PHE A 1 222 ? -9.451 3.527 22.251 1.00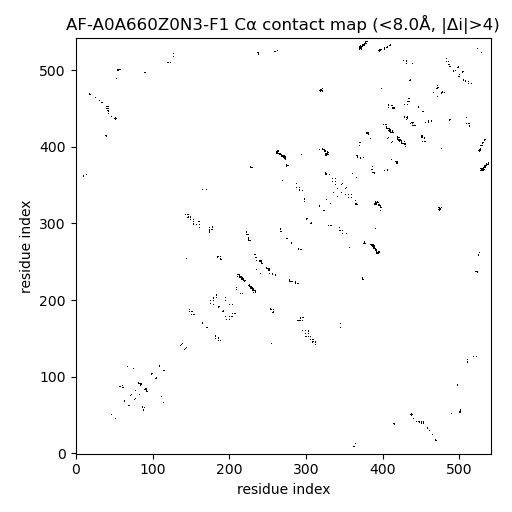 96.56 222 PHE A O 1
ATOM 1810 N N . SER A 1 223 ? -8.867 5.607 22.779 1.00 95.88 223 SER A N 1
ATOM 1811 C CA . SER A 1 223 ? -7.866 5.206 23.771 1.00 95.88 223 SER A CA 1
ATOM 1812 C C . SER A 1 223 ? -7.755 6.229 24.900 1.00 95.88 223 SER A C 1
ATOM 1814 O O . SER A 1 223 ? -8.259 7.343 24.791 1.00 95.88 223 SER A O 1
ATOM 1816 N N . SER A 1 224 ? -7.131 5.864 26.016 1.00 95.31 224 SER A N 1
ATOM 1817 C CA . SER A 1 224 ? -6.730 6.813 27.060 1.00 95.31 224 SER A CA 1
ATOM 1818 C C . SER A 1 224 ? -5.349 7.401 26.766 1.00 95.31 224 SER A C 1
ATOM 1820 O O . SER A 1 224 ? -5.126 8.595 26.971 1.00 95.31 224 SER A O 1
ATOM 1822 N N . ASN A 1 225 ? -4.424 6.581 26.260 1.00 95.75 225 ASN A N 1
ATOM 1823 C CA . ASN A 1 225 ? -3.105 7.035 25.833 1.00 95.75 225 ASN A CA 1
ATOM 1824 C C . ASN A 1 225 ? -3.160 7.552 24.396 1.00 95.75 225 ASN A C 1
ATOM 1826 O O . ASN A 1 225 ? -3.776 6.937 23.524 1.00 95.75 225 ASN A O 1
ATOM 1830 N N . CYS A 1 226 ? -2.478 8.668 24.127 1.00 95.25 226 CYS A N 1
ATOM 1831 C CA . CYS A 1 226 ? -2.496 9.237 22.786 1.00 95.25 226 CYS A CA 1
ATOM 1832 C C . CYS A 1 226 ? -1.865 8.300 21.745 1.00 95.25 226 CYS A C 1
ATOM 1834 O O . CYS A 1 226 ? -1.048 7.431 22.061 1.00 95.25 226 CYS A O 1
ATOM 1836 N N . ARG A 1 227 ? -2.245 8.495 20.486 1.00 94.75 227 ARG A N 1
ATOM 1837 C CA . ARG A 1 227 ? -1.629 7.900 19.300 1.00 94.75 227 ARG A CA 1
ATOM 1838 C C . ARG A 1 227 ? -1.311 9.013 18.309 1.00 94.75 227 ARG A C 1
ATOM 1840 O O . ARG A 1 227 ? -2.001 10.031 18.284 1.00 94.75 227 ARG A O 1
ATOM 1847 N N . SER A 1 228 ? -0.271 8.813 17.507 1.00 94.06 228 SER A N 1
ATOM 1848 C CA . SER A 1 228 ? 0.073 9.708 16.403 1.00 94.06 228 SER A CA 1
ATOM 1849 C C . SER A 1 228 ? -0.711 9.304 15.159 1.00 94.06 228 SER A C 1
ATOM 1851 O O . SER A 1 228 ? -0.620 8.158 14.721 1.00 94.06 228 SER A O 1
ATOM 1853 N N . TYR A 1 229 ? -1.453 10.249 14.594 1.00 95.00 229 TYR A N 1
ATOM 1854 C CA . TYR A 1 229 ? -2.227 10.083 13.371 1.00 95.00 229 TYR A CA 1
ATOM 1855 C C . TYR A 1 229 ? -1.680 11.013 12.292 1.00 95.00 229 TYR A C 1
ATOM 1857 O O . TYR A 1 229 ? -1.325 12.159 12.562 1.00 95.00 229 TYR A O 1
ATOM 1865 N N . ASP A 1 230 ? -1.617 10.513 11.061 1.00 95.31 230 ASP A N 1
ATOM 1866 C CA . ASP A 1 230 ? -1.280 11.315 9.888 1.00 95.31 230 ASP A CA 1
ATOM 1867 C C . ASP A 1 230 ? -2.567 11.748 9.178 1.00 95.31 230 ASP A C 1
ATOM 1869 O O . ASP A 1 230 ? -3.071 11.036 8.302 1.00 95.31 230 ASP A O 1
ATOM 1873 N N . TRP A 1 231 ? -3.120 12.902 9.563 1.00 96.62 231 TRP A N 1
ATOM 1874 C CA . TRP A 1 231 ? -4.347 13.415 8.950 1.00 96.62 231 TRP A CA 1
ATOM 1875 C C . TRP A 1 231 ? -4.120 13.958 7.536 1.00 96.62 231 TRP A C 1
ATOM 1877 O O . TRP A 1 231 ? -5.074 14.068 6.768 1.00 96.62 231 TRP A O 1
ATOM 1887 N N . SER A 1 232 ? -2.865 14.180 7.119 1.00 95.50 232 SER A N 1
ATOM 1888 C CA . SER A 1 232 ? -2.533 14.579 5.740 1.00 95.50 232 SER A CA 1
ATOM 1889 C C . SER A 1 232 ? -2.957 13.537 4.695 1.00 95.50 232 SER A C 1
ATOM 1891 O O . SER A 1 232 ? -3.089 13.834 3.503 1.00 95.50 232 SER A O 1
ATOM 1893 N N . GLN A 1 233 ? -3.212 12.301 5.124 1.00 95.00 233 GLN A N 1
ATOM 1894 C CA . GLN A 1 233 ? -3.699 11.220 4.271 1.00 95.00 233 GLN A CA 1
ATOM 1895 C C . GLN A 1 233 ? -5.114 11.481 3.746 1.00 95.00 233 GLN A C 1
ATOM 1897 O O . GLN A 1 233 ? -5.433 11.048 2.644 1.00 95.00 233 GLN A O 1
ATOM 1902 N N . PHE A 1 234 ? -5.920 12.277 4.453 1.00 96.81 234 PHE A N 1
ATOM 1903 C CA . PHE A 1 234 ? -7.279 12.638 4.038 1.00 96.81 234 PHE A CA 1
ATOM 1904 C C . PHE A 1 234 ? -7.335 13.689 2.923 1.00 96.81 234 PHE A C 1
ATOM 1906 O O . PHE A 1 234 ? -8.412 13.927 2.372 1.00 96.81 234 PHE A O 1
ATOM 1913 N N . LYS A 1 235 ? -6.195 14.279 2.547 1.00 95.94 235 LYS A N 1
ATOM 1914 C CA . LYS A 1 235 ? -6.101 15.179 1.399 1.00 95.94 235 LYS A CA 1
ATOM 1915 C C . LYS A 1 235 ? -6.412 14.431 0.093 1.00 95.94 235 LYS A C 1
ATOM 1917 O O . LYS A 1 235 ? -5.658 13.513 -0.250 1.00 95.94 235 LYS A O 1
ATOM 1922 N N . PRO A 1 236 ? -7.453 14.812 -0.669 1.00 95.12 236 PRO A N 1
ATOM 1923 C CA . PRO A 1 236 ? -7.735 14.207 -1.969 1.00 95.12 236 PRO A CA 1
ATOM 1924 C C . PRO A 1 236 ? -6.555 14.365 -2.940 1.00 95.12 236 PRO A C 1
ATOM 1926 O O . PRO A 1 236 ? -5.879 15.398 -2.963 1.00 95.12 236 PRO A O 1
ATOM 1929 N N . ARG A 1 237 ? -6.278 13.319 -3.722 1.00 92.00 237 ARG A N 1
ATOM 1930 C CA . ARG A 1 237 ? -5.161 13.233 -4.683 1.00 92.00 237 ARG A CA 1
ATOM 1931 C C . ARG A 1 237 ? -5.624 12.512 -5.950 1.00 92.00 237 ARG A C 1
ATOM 1933 O O . ARG A 1 237 ? -6.643 11.839 -5.921 1.00 92.00 237 ARG A O 1
ATOM 1940 N N . GLY A 1 238 ? -4.876 12.628 -7.045 1.00 89.81 238 GLY A N 1
ATOM 1941 C CA . GLY A 1 238 ? -5.210 11.949 -8.301 1.00 89.81 238 GLY A CA 1
ATOM 1942 C C . GLY A 1 238 ? -6.584 12.344 -8.846 1.00 89.81 238 GLY A C 1
ATOM 1943 O O . GLY A 1 238 ? -6.937 13.524 -8.812 1.00 89.81 238 GLY A O 1
ATOM 1944 N N . HIS A 1 239 ? -7.356 11.366 -9.326 1.00 91.44 239 HIS A N 1
ATOM 1945 C CA . HIS A 1 239 ? -8.690 11.587 -9.896 1.00 91.44 239 HIS A CA 1
ATOM 1946 C C . HIS A 1 239 ? -9.745 12.015 -8.867 1.00 91.44 239 HIS A C 1
ATOM 1948 O O . HIS A 1 239 ? -10.791 12.523 -9.257 1.00 91.44 239 HIS A O 1
ATOM 1954 N N . TYR A 1 240 ? -9.464 11.884 -7.564 1.00 94.69 240 TYR A N 1
ATOM 1955 C CA . TYR A 1 240 ? -10.379 12.323 -6.506 1.00 94.69 240 TYR A CA 1
ATOM 1956 C C . TYR A 1 240 ? -10.404 13.843 -6.306 1.00 94.69 240 TYR A C 1
ATOM 1958 O O . TYR A 1 240 ? -11.301 14.346 -5.631 1.00 94.69 240 TYR A O 1
ATOM 1966 N N . VAL A 1 241 ? -9.418 14.580 -6.834 1.00 92.62 241 VAL A N 1
ATOM 1967 C CA . VAL A 1 241 ? -9.382 16.045 -6.719 1.00 92.62 241 VAL A CA 1
ATOM 1968 C C . VAL A 1 241 ? -10.484 16.634 -7.589 1.00 92.62 241 VAL A C 1
ATOM 1970 O O . VAL A 1 241 ? -10.450 16.514 -8.813 1.00 92.62 241 VAL A O 1
ATOM 1973 N N . TYR A 1 242 ? -11.448 17.305 -6.963 1.00 89.69 242 TYR A N 1
ATOM 1974 C CA . TYR A 1 242 ? -12.561 17.888 -7.695 1.00 89.69 242 TYR A CA 1
ATOM 1975 C C . TYR A 1 242 ? -12.117 19.126 -8.492 1.00 89.69 242 TYR A C 1
ATOM 1977 O O . TYR A 1 242 ? -11.702 20.135 -7.916 1.00 89.69 242 TYR A O 1
ATOM 1985 N N . ASP A 1 243 ? -12.248 19.077 -9.823 1.00 87.88 243 ASP A N 1
ATOM 1986 C CA . ASP A 1 243 ? -12.076 20.247 -10.691 1.00 87.88 243 ASP A CA 1
ATOM 1987 C C . ASP A 1 243 ? -13.443 20.826 -11.095 1.00 87.88 243 ASP A C 1
ATOM 1989 O O . ASP A 1 243 ? -14.117 20.268 -11.962 1.00 87.88 243 ASP A O 1
ATOM 1993 N N . PRO A 1 244 ? -13.862 21.982 -10.543 1.00 86.31 244 PRO A N 1
ATOM 1994 C CA . PRO A 1 244 ? -15.134 22.605 -10.903 1.00 86.31 244 PRO A CA 1
ATOM 1995 C C . PRO A 1 244 ? -15.199 23.095 -12.360 1.00 86.31 244 PRO A C 1
ATOM 1997 O O . PRO A 1 244 ? -16.271 23.506 -12.808 1.00 86.31 244 PRO A O 1
ATOM 2000 N N . ASN A 1 245 ? -14.078 23.114 -13.091 1.00 88.62 245 ASN A N 1
ATOM 2001 C CA . ASN A 1 245 ? -14.029 23.526 -14.493 1.00 88.62 245 ASN A CA 1
ATOM 2002 C C . ASN A 1 245 ? -14.191 22.357 -15.475 1.00 88.62 245 ASN A C 1
ATOM 2004 O O . ASN A 1 245 ? -14.409 22.613 -16.663 1.00 88.62 245 ASN A O 1
ATOM 2008 N N . ASP A 1 246 ? -14.104 21.105 -15.016 1.00 84.44 246 ASP A N 1
ATOM 2009 C CA . ASP A 1 246 ? -14.372 19.939 -15.855 1.00 84.44 246 ASP A CA 1
ATOM 2010 C C . ASP A 1 246 ? -15.877 19.611 -15.818 1.00 84.44 246 ASP A C 1
ATOM 2012 O O . ASP A 1 246 ? -16.413 19.260 -14.766 1.00 84.44 246 ASP A O 1
ATOM 2016 N N . PRO A 1 247 ? -16.597 19.698 -16.954 1.00 78.06 247 PRO A N 1
ATOM 2017 C CA . PRO A 1 247 ? -18.024 19.385 -17.008 1.00 78.06 247 PRO A CA 1
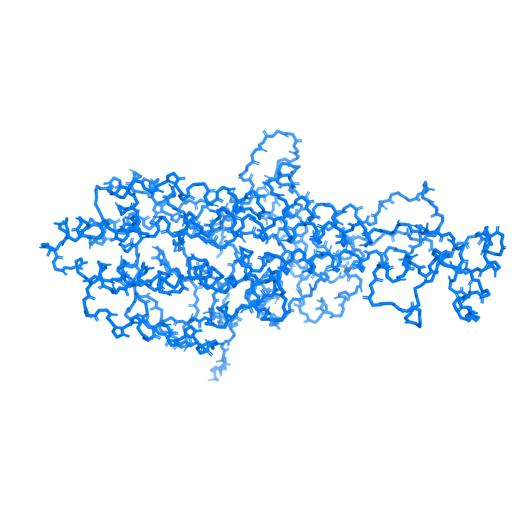ATOM 2018 C C . PRO A 1 247 ? -18.360 17.921 -16.679 1.00 78.06 247 PRO A C 1
ATOM 2020 O O . PRO A 1 247 ? -19.537 17.619 -16.483 1.00 78.06 247 PRO A O 1
ATOM 2023 N N . ASN A 1 248 ? -17.371 17.022 -16.647 1.00 78.81 248 ASN A N 1
ATOM 2024 C CA . ASN A 1 248 ? -17.542 15.621 -16.268 1.00 78.81 248 ASN A CA 1
ATOM 2025 C C . ASN A 1 248 ? -17.045 15.317 -14.846 1.00 78.81 248 ASN A C 1
ATOM 2027 O O . ASN A 1 248 ? -17.215 14.182 -14.399 1.00 78.81 248 ASN A O 1
ATOM 2031 N N . ALA A 1 249 ? -16.451 16.286 -14.136 1.00 78.56 249 ALA A N 1
ATOM 2032 C CA . ALA A 1 249 ? -15.942 16.048 -12.791 1.00 78.56 249 ALA A CA 1
ATOM 2033 C C . ALA A 1 249 ? -17.090 15.770 -11.820 1.00 78.56 249 ALA A C 1
ATOM 2035 O O . ALA A 1 249 ? -17.994 16.586 -11.621 1.00 78.56 249 ALA A O 1
ATOM 2036 N N . GLN A 1 250 ? -17.022 14.608 -11.182 1.00 84.31 250 GLN A N 1
ATOM 2037 C CA . GLN A 1 250 ? -17.845 14.281 -10.029 1.00 84.31 250 GLN A CA 1
ATOM 2038 C C . GLN A 1 250 ? -17.025 14.511 -8.768 1.00 84.31 250 GLN A C 1
ATOM 2040 O O . GLN A 1 250 ? -15.829 14.229 -8.731 1.00 84.31 250 GLN A O 1
ATOM 2045 N N . ASN A 1 251 ? -17.657 15.057 -7.732 1.00 90.44 251 ASN A N 1
ATOM 2046 C CA . ASN A 1 251 ? -16.970 15.280 -6.471 1.00 90.44 251 ASN A CA 1
ATOM 2047 C C . ASN A 1 251 ? -16.808 13.949 -5.725 1.00 90.44 251 ASN A C 1
ATOM 2049 O O . ASN A 1 251 ? -17.717 13.534 -5.012 1.00 90.44 251 ASN A O 1
ATOM 2053 N N . GLN A 1 252 ? -15.650 13.309 -5.888 1.00 94.19 252 GLN A N 1
ATOM 2054 C CA . GLN A 1 252 ? -15.300 12.060 -5.208 1.00 94.19 252 GLN A CA 1
ATOM 2055 C C . GLN A 1 252 ? -14.521 12.280 -3.900 1.00 94.19 252 GLN A C 1
ATOM 2057 O O . GLN A 1 252 ? -14.142 11.315 -3.237 1.00 94.19 252 GLN A O 1
ATOM 2062 N N . GLU A 1 253 ? -14.291 13.530 -3.483 1.00 96.06 253 GLU A N 1
ATOM 2063 C CA . GLU A 1 253 ? -13.620 13.827 -2.212 1.00 96.06 253 GLU A CA 1
ATOM 2064 C C . GLU A 1 253 ? -14.344 13.229 -0.984 1.00 96.06 253 GLU A C 1
ATOM 2066 O O . GLU A 1 253 ? -13.653 12.722 -0.094 1.00 96.06 253 GLU A O 1
ATOM 2071 N N . PRO A 1 254 ? -15.698 13.228 -0.906 1.00 96.75 254 PRO A N 1
ATOM 2072 C CA . PRO A 1 254 ? -16.444 12.562 0.167 1.00 96.75 254 PRO A CA 1
ATOM 2073 C C . PRO A 1 254 ? -16.132 11.070 0.267 1.00 96.75 254 PRO A C 1
ATOM 2075 O O . PRO A 1 254 ? -15.826 10.565 1.351 1.00 96.75 254 PRO A O 1
ATOM 2078 N N . TYR A 1 255 ? -16.154 10.382 -0.877 1.00 97.69 255 TYR A N 1
ATOM 2079 C CA . TYR A 1 255 ? -15.843 8.961 -0.974 1.00 97.69 255 TYR A CA 1
ATOM 2080 C C . TYR A 1 255 ? -14.395 8.682 -0.565 1.00 97.69 255 TYR A C 1
ATOM 2082 O O . TYR A 1 255 ? -14.150 7.839 0.299 1.00 97.69 255 TYR A O 1
ATOM 2090 N N . PHE A 1 256 ? -13.446 9.457 -1.101 1.00 98.00 256 PHE A N 1
ATOM 2091 C CA . PHE A 1 256 ? -12.026 9.346 -0.777 1.00 98.00 256 PHE A CA 1
ATOM 2092 C C . PHE A 1 256 ? -11.770 9.447 0.731 1.00 98.00 256 PHE A C 1
ATOM 2094 O O . PHE A 1 256 ? -11.167 8.552 1.320 1.00 98.00 256 PHE A O 1
ATOM 2101 N N . LYS A 1 257 ? -12.268 10.506 1.384 1.00 98.31 257 LYS A N 1
ATOM 2102 C CA . LYS A 1 257 ? -12.076 10.726 2.829 1.00 98.31 257 LYS A CA 1
ATOM 2103 C C . LYS A 1 257 ? -12.711 9.617 3.668 1.00 98.31 257 LYS A C 1
ATOM 2105 O O . LYS A 1 257 ? -12.150 9.213 4.683 1.00 98.31 257 LYS A O 1
ATOM 2110 N N . THR A 1 258 ? -13.854 9.100 3.231 1.00 98.31 258 THR A N 1
ATOM 2111 C CA . THR A 1 258 ? -14.577 8.023 3.917 1.00 98.31 258 THR A CA 1
ATOM 2112 C C . THR A 1 258 ? -13.844 6.690 3.816 1.00 98.31 258 THR A C 1
ATOM 2114 O O . THR A 1 258 ? -13.654 6.007 4.820 1.00 98.31 258 THR A O 1
ATOM 2117 N N . MET A 1 259 ? -13.372 6.322 2.627 1.00 97.94 259 MET A N 1
ATOM 2118 C CA . MET A 1 259 ? -12.557 5.119 2.460 1.00 97.94 259 MET A CA 1
ATOM 2119 C C . MET A 1 259 ? -11.200 5.256 3.157 1.00 97.94 259 MET A C 1
ATOM 2121 O O . MET A 1 259 ? -10.718 4.289 3.741 1.00 97.94 259 MET A O 1
ATOM 2125 N N . MET A 1 260 ? -10.622 6.461 3.199 1.00 97.88 260 MET A N 1
ATOM 2126 C CA . MET A 1 260 ? -9.400 6.728 3.961 1.00 97.88 260 MET A CA 1
ATOM 2127 C C . MET A 1 260 ? -9.606 6.528 5.470 1.00 97.88 260 MET A C 1
ATOM 2129 O O . MET A 1 260 ? -8.749 5.940 6.129 1.00 97.88 260 MET A O 1
ATOM 2133 N N . TRP A 1 261 ? -10.762 6.939 6.011 1.00 98.25 261 TRP A N 1
ATOM 2134 C CA . TRP A 1 261 ? -11.153 6.657 7.398 1.00 98.25 261 TRP A CA 1
ATOM 2135 C C . TRP A 1 261 ? -11.137 5.150 7.685 1.00 98.25 261 TRP A C 1
ATOM 2137 O O . TRP A 1 261 ? -10.426 4.697 8.584 1.00 98.25 261 TRP A O 1
ATOM 2147 N N . PHE A 1 262 ? -11.843 4.355 6.877 1.00 97.88 262 PHE A N 1
ATOM 2148 C CA . PHE A 1 262 ? -11.919 2.902 7.073 1.00 97.88 262 PHE A CA 1
ATOM 2149 C C . PHE A 1 262 ? -10.631 2.145 6.751 1.00 97.88 262 PHE A C 1
ATOM 2151 O O . PHE A 1 262 ? -10.439 1.045 7.267 1.00 97.88 262 PHE A O 1
ATOM 2158 N N . GLY A 1 263 ? -9.763 2.721 5.921 1.00 96.06 263 GLY A N 1
ATOM 2159 C CA . GLY A 1 263 ? -8.480 2.141 5.544 1.00 96.06 263 GLY A CA 1
ATOM 2160 C C . GLY A 1 263 ? -7.331 2.466 6.491 1.00 96.06 263 GLY A C 1
ATOM 2161 O O . GLY A 1 263 ? -6.273 1.851 6.360 1.00 96.06 263 GLY A O 1
ATOM 2162 N N . ARG A 1 264 ? -7.498 3.415 7.427 1.00 94.00 264 ARG A N 1
ATOM 2163 C CA . ARG A 1 264 ? -6.391 3.888 8.280 1.00 94.00 264 ARG A CA 1
ATOM 2164 C C . ARG A 1 264 ? -6.698 4.017 9.766 1.00 94.00 264 ARG A C 1
ATOM 2166 O O . ARG A 1 264 ? -5.756 3.946 10.558 1.00 94.00 264 ARG A O 1
ATOM 2173 N N . ILE A 1 265 ? -7.955 4.216 10.165 1.00 96.50 265 ILE A N 1
ATOM 2174 C CA . ILE A 1 265 ? -8.313 4.339 11.584 1.00 96.50 265 ILE A CA 1
ATOM 2175 C C . ILE A 1 265 ? -8.445 2.950 12.201 1.00 96.50 265 ILE A C 1
ATOM 2177 O O . ILE A 1 265 ? -9.503 2.323 12.196 1.00 96.50 265 ILE A O 1
ATOM 2181 N N . GLU A 1 266 ? -7.307 2.474 12.694 1.00 96.31 266 GLU A N 1
ATOM 2182 C CA . GLU A 1 266 ? -7.116 1.145 13.263 1.00 96.31 266 GLU A CA 1
ATOM 2183 C C . GLU A 1 266 ? -7.726 1.002 14.655 1.00 96.31 266 GLU A C 1
ATOM 2185 O O . GLU A 1 266 ? -7.429 1.802 15.547 1.00 96.31 266 GLU A O 1
ATOM 2190 N N . LEU A 1 267 ? -8.450 -0.099 14.861 1.00 98.00 267 LEU A N 1
ATOM 2191 C CA . LEU A 1 267 ? -8.810 -0.602 16.184 1.00 98.00 267 LEU A CA 1
ATOM 2192 C C . LEU A 1 267 ? -7.829 -1.711 16.575 1.00 98.00 267 LEU A C 1
ATOM 2194 O O . LEU A 1 267 ? -7.800 -2.777 15.954 1.00 98.00 267 LEU A O 1
ATOM 2198 N N . TYR A 1 268 ? -6.977 -1.449 17.568 1.00 97.62 268 TYR A N 1
ATOM 2199 C CA . TYR A 1 268 ? -5.948 -2.401 17.994 1.00 97.62 268 TYR A CA 1
ATOM 2200 C C . TYR A 1 268 ? -6.564 -3.626 18.669 1.00 97.62 268 TYR A C 1
ATOM 2202 O O . TYR A 1 268 ? -7.321 -3.516 19.627 1.00 97.62 268 TYR A O 1
ATOM 2210 N N . LEU A 1 269 ? -6.156 -4.804 18.204 1.00 97.94 269 LEU A N 1
ATOM 2211 C CA . LEU A 1 269 ? -6.448 -6.100 18.816 1.00 97.94 269 LEU A CA 1
ATOM 2212 C C . LEU A 1 269 ? -5.260 -6.586 19.657 1.00 97.94 269 LEU A C 1
ATOM 2214 O O . LEU A 1 269 ? -5.428 -7.218 20.701 1.00 97.94 269 LEU A O 1
ATOM 2218 N N . THR A 1 270 ? -4.044 -6.235 19.234 1.00 95.94 270 THR A N 1
ATOM 2219 C CA . THR A 1 270 ? -2.807 -6.359 20.014 1.00 95.94 270 THR A CA 1
ATOM 2220 C C . THR A 1 270 ? -2.029 -5.048 19.940 1.00 95.94 270 THR A C 1
ATOM 2222 O O . THR A 1 270 ? -2.214 -4.253 19.022 1.00 95.94 270 THR A O 1
ATOM 2225 N N . LYS A 1 271 ? -1.155 -4.786 20.915 1.00 92.94 271 LYS A N 1
ATOM 2226 C CA . LYS A 1 271 ? -0.311 -3.582 20.896 1.00 92.94 271 LYS A CA 1
ATOM 2227 C C . LYS A 1 271 ? 0.812 -3.695 19.860 1.00 92.94 271 LYS A C 1
ATOM 2229 O O . LYS A 1 271 ? 1.320 -4.786 19.608 1.00 92.94 271 LYS A O 1
ATOM 2234 N N . SER A 1 272 ? 1.256 -2.554 19.339 1.00 92.31 272 SER A N 1
ATOM 2235 C CA . SER A 1 272 ? 2.488 -2.468 18.553 1.00 92.31 272 SER A CA 1
ATOM 2236 C C . SER A 1 272 ? 3.729 -2.702 19.422 1.00 92.31 272 SER A C 1
ATOM 2238 O O . SER A 1 272 ? 3.720 -2.475 20.637 1.00 92.31 272 SER A O 1
ATOM 2240 N N . VAL A 1 273 ? 4.821 -3.115 18.779 1.00 91.38 273 VAL A N 1
ATOM 2241 C CA . VAL A 1 273 ? 6.169 -3.109 19.356 1.00 91.38 273 VAL A CA 1
ATOM 2242 C C . VAL A 1 273 ? 6.910 -1.923 18.752 1.00 91.38 273 VAL A C 1
ATOM 2244 O O . VAL A 1 273 ? 7.288 -1.942 17.584 1.00 91.38 273 VAL A O 1
ATOM 2247 N N . SER A 1 274 ? 7.054 -0.856 19.530 1.00 90.31 274 SER A N 1
ATOM 2248 C CA . SER A 1 274 ? 7.712 0.386 19.118 1.00 90.31 274 SER A CA 1
ATOM 2249 C C . SER A 1 274 ? 8.163 1.170 20.345 1.00 90.31 274 SER A C 1
ATOM 2251 O O . SER A 1 274 ? 7.551 1.062 21.412 1.00 90.31 274 SER A O 1
ATOM 2253 N N . ASP A 1 275 ? 9.176 2.013 20.184 1.00 87.50 275 ASP A N 1
ATOM 2254 C CA . ASP A 1 275 ? 9.644 2.885 21.253 1.00 87.50 275 ASP A CA 1
ATOM 2255 C C . ASP A 1 275 ? 8.702 4.087 21.425 1.00 87.50 275 ASP A C 1
ATOM 2257 O O . ASP A 1 275 ? 8.204 4.677 20.465 1.00 87.50 275 ASP A O 1
ATOM 2261 N N . SER A 1 276 ? 8.410 4.437 22.677 1.00 83.00 276 SER A N 1
ATOM 2262 C CA . SER A 1 276 ? 7.509 5.546 23.012 1.00 83.00 276 SER A CA 1
ATOM 2263 C C . SER A 1 276 ? 8.290 6.857 23.065 1.00 83.00 276 SER A C 1
ATOM 2265 O O . SER A 1 276 ? 9.053 7.078 24.003 1.00 83.00 276 SER A O 1
ATOM 2267 N N . MET A 1 277 ? 8.098 7.727 22.071 1.00 80.88 277 MET A N 1
ATOM 2268 C CA . MET A 1 277 ? 8.707 9.066 22.038 1.00 80.88 277 MET A CA 1
ATOM 2269 C C . MET A 1 277 ? 7.671 10.167 22.253 1.00 80.88 277 MET A C 1
ATOM 2271 O O . MET A 1 277 ? 7.796 10.968 23.175 1.00 80.88 277 MET A O 1
ATOM 2275 N N . VAL A 1 278 ? 6.663 10.210 21.382 1.00 85.12 278 VAL A N 1
ATOM 2276 C CA . VAL A 1 278 ? 5.651 11.274 21.371 1.00 85.12 278 VAL A CA 1
ATOM 2277 C C . VAL A 1 278 ? 4.483 10.922 22.288 1.00 85.12 278 VAL A C 1
ATOM 2279 O O . VAL A 1 278 ? 4.064 11.737 23.104 1.00 85.12 278 VAL A O 1
ATOM 2282 N N . CYS A 1 279 ? 4.003 9.683 22.188 1.00 90.25 279 CYS A N 1
ATOM 2283 C CA . CYS A 1 279 ? 2.919 9.158 23.004 1.00 90.25 279 CYS A CA 1
ATOM 2284 C C . CYS A 1 279 ? 3.384 7.964 23.845 1.00 90.25 279 CYS A C 1
ATOM 2286 O O . CYS A 1 279 ? 4.229 7.189 23.383 1.00 90.25 279 CYS A O 1
ATOM 2288 N N . PRO A 1 280 ? 2.832 7.778 25.059 1.00 91.81 280 PRO A N 1
ATOM 2289 C CA . PRO A 1 280 ? 3.032 6.555 25.826 1.00 91.81 280 PRO A CA 1
ATOM 2290 C C . PRO A 1 280 ? 2.504 5.326 25.075 1.00 91.81 280 PRO A C 1
ATOM 2292 O O . PRO A 1 280 ? 1.510 5.408 24.351 1.00 91.81 280 PRO A O 1
ATOM 2295 N N . ALA A 1 281 ? 3.128 4.167 25.298 1.00 92.00 281 ALA A N 1
ATOM 2296 C CA . ALA A 1 281 ? 2.624 2.896 24.790 1.00 92.00 281 ALA A CA 1
ATOM 2297 C C . ALA A 1 281 ? 1.182 2.643 25.258 1.00 92.00 281 ALA A C 1
ATOM 2299 O O . ALA A 1 281 ? 0.821 2.947 26.396 1.00 92.00 281 ALA A O 1
ATOM 2300 N N . GLN A 1 282 ? 0.367 2.058 24.383 1.00 94.81 282 GLN A N 1
ATOM 2301 C CA . GLN A 1 282 ? -1.019 1.705 24.691 1.00 94.81 282 GLN A CA 1
ATOM 2302 C C . GLN A 1 282 ? -1.068 0.695 25.847 1.00 94.81 282 GLN A C 1
ATOM 2304 O O . GLN A 1 282 ? -0.289 -0.267 25.875 1.00 94.81 282 GLN A O 1
ATOM 2309 N N . THR A 1 283 ? -1.955 0.935 26.814 1.00 96.44 283 THR A N 1
ATOM 2310 C CA . THR A 1 283 ? -2.149 0.039 27.963 1.00 96.44 283 THR A CA 1
ATOM 2311 C C . THR A 1 283 ? -2.927 -1.217 27.567 1.00 96.44 283 THR A C 1
ATOM 2313 O O . THR A 1 283 ? -3.433 -1.327 26.449 1.00 96.44 283 THR A O 1
ATOM 2316 N N . PHE A 1 284 ? -3.019 -2.191 28.477 1.00 97.31 284 PHE A N 1
ATOM 2317 C CA . PHE A 1 284 ? -3.852 -3.371 28.243 1.00 97.31 284 PHE A CA 1
ATOM 2318 C C . PHE A 1 284 ? -5.324 -2.973 28.084 1.00 97.31 284 PHE A C 1
ATOM 2320 O O . PHE A 1 284 ? -5.993 -3.451 27.175 1.00 97.31 284 PHE A O 1
ATOM 2327 N N . GLU A 1 285 ? -5.793 -2.047 28.916 1.00 97.56 285 GLU A N 1
ATOM 2328 C CA . GLU A 1 285 ? -7.155 -1.524 28.925 1.00 97.56 285 GLU A CA 1
ATOM 2329 C C . GLU A 1 285 ? -7.478 -0.750 27.637 1.00 97.56 285 GLU A C 1
ATOM 2331 O O . GLU A 1 285 ? -8.576 -0.889 27.102 1.00 97.56 285 GLU A O 1
ATOM 2336 N N . ASP A 1 286 ? -6.517 0.003 27.089 1.00 97.62 286 ASP A N 1
ATOM 2337 C CA . ASP A 1 286 ? -6.689 0.707 25.808 1.00 97.62 286 ASP A CA 1
ATOM 2338 C C . ASP A 1 286 ? -6.889 -0.265 24.636 1.00 97.62 286 ASP A C 1
ATOM 2340 O O . ASP A 1 286 ? -7.720 -0.025 23.760 1.00 97.62 286 ASP A O 1
ATOM 2344 N N . VAL A 1 287 ? -6.129 -1.366 24.609 1.00 97.94 287 VAL A N 1
ATOM 2345 C CA . VAL A 1 287 ? -6.261 -2.404 23.571 1.00 97.94 287 VAL A CA 1
ATOM 2346 C C . VAL A 1 287 ? -7.514 -3.251 23.805 1.00 97.94 287 VAL A C 1
ATOM 2348 O O . VAL A 1 287 ? -8.188 -3.618 22.851 1.00 97.94 287 VAL A O 1
ATOM 2351 N N . GLN A 1 288 ? -7.872 -3.528 25.061 1.00 98.44 288 GLN A N 1
ATOM 2352 C CA . GLN A 1 288 ? -9.111 -4.226 25.414 1.00 98.44 288 GLN A CA 1
ATOM 2353 C C . GLN A 1 288 ? -10.344 -3.441 24.948 1.00 98.44 288 GLN A C 1
ATOM 2355 O O . GLN A 1 288 ? -11.240 -4.025 24.343 1.00 98.44 288 GLN A O 1
ATOM 2360 N N . ARG A 1 289 ? -10.369 -2.121 25.173 1.00 98.19 289 ARG A N 1
ATOM 2361 C CA . ARG A 1 289 ? -11.415 -1.214 24.681 1.00 98.19 289 ARG A CA 1
ATOM 2362 C C . ARG A 1 289 ? -11.565 -1.305 23.160 1.00 98.19 289 ARG A C 1
ATOM 2364 O O . ARG A 1 289 ? -12.650 -1.621 22.689 1.00 98.19 289 ARG A O 1
ATOM 2371 N N . GLN A 1 290 ? -10.471 -1.139 22.416 1.00 98.44 290 GLN A N 1
ATOM 2372 C CA . GLN A 1 290 ? -10.480 -1.187 20.947 1.00 98.44 290 GLN A CA 1
ATOM 2373 C C . GLN A 1 290 ? -10.858 -2.567 20.385 1.00 98.44 290 GLN A C 1
ATOM 2375 O O . GLN A 1 290 ? -11.552 -2.657 19.374 1.00 98.44 290 GLN A O 1
ATOM 2380 N N . ALA A 1 291 ? -10.445 -3.655 21.038 1.00 98.50 291 ALA A N 1
ATOM 2381 C CA . ALA A 1 291 ? -10.866 -4.997 20.649 1.00 98.50 291 ALA A CA 1
ATOM 2382 C C . ALA A 1 291 ? -12.368 -5.216 20.877 1.00 98.50 291 ALA A C 1
ATOM 2384 O O . ALA A 1 291 ? -13.033 -5.832 20.046 1.00 98.50 291 ALA A O 1
ATOM 2385 N N . ILE A 1 292 ? -12.921 -4.672 21.967 1.00 98.56 292 ILE A N 1
ATOM 2386 C CA . ILE A 1 292 ? -14.368 -4.660 22.200 1.00 98.56 292 ILE A CA 1
ATOM 2387 C C . ILE A 1 292 ? -15.073 -3.809 21.138 1.00 98.56 292 ILE A C 1
ATOM 2389 O O . ILE A 1 292 ? -16.094 -4.255 20.621 1.00 98.56 292 ILE A O 1
ATOM 2393 N N . ASP A 1 293 ? -14.530 -2.647 20.762 1.00 98.62 293 ASP A N 1
ATOM 2394 C CA . ASP A 1 293 ? -15.078 -1.813 19.681 1.00 98.62 293 ASP A CA 1
ATOM 2395 C C . ASP A 1 293 ? -15.164 -2.595 18.362 1.00 98.62 293 ASP A C 1
ATOM 2397 O O . ASP A 1 293 ? -16.206 -2.594 17.707 1.00 98.62 293 ASP A O 1
ATOM 2401 N N . ALA A 1 294 ? -14.107 -3.332 18.005 1.00 98.50 294 ALA A N 1
ATOM 2402 C CA . ALA A 1 294 ? -14.086 -4.177 16.811 1.00 98.50 294 ALA A CA 1
ATOM 2403 C C . ALA A 1 294 ? -15.147 -5.295 16.870 1.00 98.50 294 ALA A C 1
ATOM 2405 O O . ALA A 1 294 ? -15.879 -5.497 15.902 1.00 98.50 294 ALA A O 1
ATOM 2406 N N . MET A 1 295 ? -15.297 -5.970 18.017 1.00 98.12 295 MET A N 1
ATOM 2407 C CA . MET A 1 295 ? -16.337 -6.993 18.210 1.00 98.12 295 MET A CA 1
ATOM 2408 C C . MET A 1 295 ? -17.760 -6.417 18.215 1.00 98.12 295 MET A C 1
ATOM 2410 O O . MET A 1 295 ? -18.705 -7.086 17.804 1.00 98.12 295 MET A O 1
ATOM 2414 N N . LEU A 1 296 ? -17.946 -5.184 18.686 1.00 98.56 296 LEU A N 1
ATOM 2415 C CA . LEU A 1 296 ? -19.237 -4.499 18.620 1.00 98.56 296 LEU A CA 1
ATOM 2416 C C . LEU A 1 296 ? -19.594 -4.105 17.185 1.00 98.56 296 LEU A C 1
ATOM 2418 O O . LEU A 1 296 ? -20.770 -4.153 16.830 1.00 98.56 296 LEU A O 1
ATOM 2422 N N . ILE A 1 297 ? -18.603 -3.733 16.366 1.00 98.31 297 ILE A N 1
ATOM 2423 C CA . ILE A 1 297 ? -18.798 -3.513 14.929 1.00 98.31 297 ILE A CA 1
ATOM 2424 C C . ILE A 1 297 ? -19.208 -4.827 14.257 1.00 98.31 297 ILE A C 1
ATOM 2426 O O . ILE A 1 297 ? -20.216 -4.827 13.559 1.00 98.31 297 ILE A O 1
ATOM 2430 N N . ASP A 1 298 ? -18.508 -5.934 14.518 1.00 97.44 298 ASP A N 1
ATOM 2431 C CA . ASP A 1 298 ? -18.867 -7.283 14.041 1.00 97.44 298 ASP A CA 1
ATOM 2432 C C . ASP A 1 298 ? -20.325 -7.657 14.381 1.00 97.44 298 ASP A C 1
ATOM 2434 O O . ASP A 1 298 ? -21.133 -7.956 13.504 1.00 97.44 298 ASP A O 1
ATOM 2438 N N . GLU A 1 299 ? -20.739 -7.507 15.642 1.00 97.44 299 GLU A N 1
ATOM 2439 C CA . GLU A 1 299 ? -22.136 -7.752 16.026 1.00 97.44 299 GLU A CA 1
ATOM 2440 C C . GLU A 1 299 ? -23.136 -6.801 15.352 1.00 97.44 299 GLU A C 1
ATOM 2442 O O . GLU A 1 299 ? -24.299 -7.153 15.143 1.00 97.44 299 GLU A O 1
ATOM 2447 N N . LEU A 1 300 ? -22.724 -5.576 15.028 1.00 97.62 300 LEU A N 1
ATOM 2448 C CA . LEU A 1 300 ? -23.580 -4.628 14.327 1.00 97.62 300 LEU A CA 1
ATOM 2449 C C . LEU A 1 300 ? -23.796 -5.037 12.864 1.00 97.62 300 LEU A C 1
ATOM 2451 O O . LEU A 1 300 ? -24.892 -4.819 12.344 1.00 97.62 300 LEU A O 1
ATOM 2455 N N . TYR A 1 301 ? -22.799 -5.661 12.229 1.00 97.75 301 TYR A N 1
ATOM 2456 C CA . TYR A 1 301 ? -22.934 -6.281 10.910 1.00 97.75 301 TYR A CA 1
ATOM 2457 C C . TYR A 1 301 ? -23.999 -7.383 10.918 1.00 97.75 301 TYR A C 1
ATOM 2459 O O . TYR A 1 301 ? -24.893 -7.366 10.063 1.00 97.75 301 TYR A O 1
ATOM 2467 N N . ASP A 1 302 ? -23.968 -8.258 11.930 1.00 95.69 302 ASP A N 1
ATOM 2468 C CA . ASP A 1 302 ? -24.977 -9.303 12.149 1.00 95.69 302 ASP A CA 1
ATOM 2469 C C . ASP A 1 302 ? -26.385 -8.709 12.325 1.00 95.69 302 ASP A C 1
ATOM 2471 O O . ASP A 1 302 ? -27.345 -9.138 11.678 1.00 95.69 302 ASP A O 1
ATOM 2475 N N . LEU A 1 303 ? -26.524 -7.696 13.191 1.00 97.38 303 LEU A N 1
ATOM 2476 C CA . LEU A 1 303 ? -27.809 -7.043 13.476 1.00 97.38 303 LEU A CA 1
ATOM 2477 C C . LEU A 1 303 ? -28.393 -6.335 12.247 1.00 97.38 303 LEU A C 1
ATOM 2479 O O . LEU A 1 303 ? -29.604 -6.384 12.019 1.00 97.38 303 LEU A O 1
ATOM 2483 N N . ALA A 1 304 ? -27.537 -5.680 11.463 1.00 97.94 304 ALA A N 1
ATOM 2484 C CA . ALA A 1 304 ? -27.937 -4.942 10.273 1.00 97.94 304 ALA A CA 1
ATOM 2485 C C . ALA A 1 304 ? -28.141 -5.844 9.043 1.00 97.94 304 ALA A C 1
ATOM 2487 O O . ALA A 1 304 ? -28.762 -5.408 8.072 1.00 97.94 304 ALA A O 1
ATOM 2488 N N . ALA A 1 305 ? -27.632 -7.082 9.075 1.00 97.31 305 ALA A N 1
ATOM 2489 C CA . ALA A 1 305 ? -27.599 -8.014 7.948 1.00 97.31 305 ALA A CA 1
ATOM 2490 C C . ALA A 1 305 ? -26.949 -7.413 6.681 1.00 97.31 305 ALA A C 1
ATOM 2492 O O . ALA A 1 305 ? -27.411 -7.643 5.560 1.00 97.31 305 ALA A O 1
ATOM 2493 N N . VAL A 1 306 ? -25.880 -6.627 6.862 1.00 97.69 306 VAL A N 1
ATOM 2494 C CA . VAL A 1 306 ? -25.178 -5.905 5.777 1.00 97.69 306 VAL A CA 1
ATOM 2495 C C . VAL A 1 306 ? -23.906 -6.601 5.288 1.00 97.69 306 VAL A C 1
ATOM 2497 O O . VAL A 1 306 ? -23.250 -6.092 4.382 1.00 97.69 306 VAL A O 1
ATOM 2500 N N . GLU A 1 307 ? -23.592 -7.785 5.814 1.00 96.12 307 GLU A N 1
ATOM 2501 C CA . GLU A 1 307 ? -22.452 -8.605 5.382 1.00 96.12 307 GLU A CA 1
ATOM 2502 C C . GLU A 1 307 ? -22.374 -8.791 3.849 1.00 96.12 307 GLU A C 1
ATOM 2504 O O . GLU A 1 307 ? -21.303 -8.582 3.279 1.00 96.12 307 GLU A O 1
ATOM 2509 N N . PRO A 1 308 ? -23.483 -9.041 3.112 1.00 96.62 308 PRO A N 1
ATOM 2510 C CA . PRO A 1 308 ? -23.415 -9.143 1.653 1.00 96.62 308 PRO A CA 1
ATOM 2511 C C . PRO A 1 308 ? -22.951 -7.855 0.955 1.00 96.62 308 PRO A C 1
ATOM 2513 O O . PRO A 1 308 ? -22.284 -7.929 -0.074 1.00 96.62 308 PRO A O 1
ATOM 2516 N N . LEU A 1 309 ? -23.292 -6.676 1.496 1.00 97.06 309 LEU A N 1
ATOM 2517 C CA . LEU A 1 309 ? -22.842 -5.392 0.944 1.00 97.06 309 LEU A CA 1
ATOM 2518 C C . LEU A 1 309 ? -21.344 -5.198 1.176 1.00 97.06 309 LEU A C 1
ATOM 2520 O O . LEU A 1 309 ? -20.641 -4.759 0.267 1.00 97.06 309 LEU A O 1
ATOM 2524 N N . HIS A 1 310 ? -20.858 -5.555 2.366 1.00 97.38 310 HIS A N 1
ATOM 2525 C CA . HIS A 1 310 ? -19.436 -5.499 2.687 1.00 97.38 310 HIS A CA 1
ATOM 2526 C C . HIS A 1 310 ? -18.625 -6.411 1.781 1.00 97.38 310 HIS A C 1
ATOM 2528 O O . HIS A 1 310 ? -17.685 -5.944 1.145 1.00 97.38 310 HIS A O 1
ATOM 2534 N N . GLN A 1 311 ? -19.037 -7.673 1.649 1.00 96.44 311 GLN A N 1
ATOM 2535 C CA . GLN A 1 311 ? -18.362 -8.636 0.786 1.00 96.44 311 GLN A CA 1
ATOM 2536 C C . GLN A 1 311 ? -18.329 -8.172 -0.668 1.00 96.44 311 GLN A C 1
ATOM 2538 O O . GLN A 1 311 ? -17.331 -8.372 -1.352 1.00 96.44 311 GLN A O 1
ATOM 2543 N N . GLU A 1 312 ? -19.391 -7.546 -1.177 1.00 97.06 312 GLU A N 1
ATOM 2544 C CA . GLU A 1 312 ? -19.392 -7.040 -2.551 1.00 97.06 312 GLU A CA 1
ATOM 2545 C C . GLU A 1 312 ? -18.391 -5.891 -2.744 1.00 97.06 312 GLU A C 1
ATOM 2547 O O . GLU A 1 312 ? -17.633 -5.907 -3.715 1.00 97.06 312 GLU A O 1
ATOM 2552 N N . ILE A 1 313 ? -18.334 -4.936 -1.808 1.00 98.12 313 ILE A N 1
ATOM 2553 C CA . ILE A 1 313 ? -17.351 -3.840 -1.831 1.00 98.12 313 ILE A CA 1
ATOM 2554 C C . ILE A 1 313 ? -15.927 -4.401 -1.713 1.00 98.12 313 ILE A C 1
ATOM 2556 O O . ILE A 1 313 ? -15.065 -4.091 -2.539 1.00 98.12 313 ILE A O 1
ATOM 2560 N N . ASP A 1 314 ? -15.683 -5.249 -0.712 1.00 97.25 314 ASP A N 1
ATOM 2561 C CA . ASP A 1 314 ? -14.360 -5.794 -0.416 1.00 97.25 314 ASP A CA 1
ATOM 2562 C C . ASP A 1 314 ? -13.831 -6.640 -1.581 1.00 97.25 314 ASP A C 1
ATOM 2564 O O . ASP A 1 314 ? -12.705 -6.416 -2.028 1.00 97.25 314 ASP A O 1
ATOM 2568 N N . ASN A 1 315 ? -14.668 -7.510 -2.165 1.00 96.81 315 ASN A N 1
ATOM 2569 C CA . ASN A 1 315 ? -14.296 -8.354 -3.303 1.00 96.81 315 ASN A CA 1
ATOM 2570 C C . ASN A 1 315 ? -13.925 -7.547 -4.552 1.00 96.81 315 ASN A C 1
ATOM 2572 O O . ASN A 1 315 ? -13.006 -7.938 -5.276 1.00 96.81 315 ASN A O 1
ATOM 2576 N N . VAL A 1 316 ? -14.607 -6.428 -4.819 1.00 97.75 316 VAL A N 1
ATOM 2577 C CA . VAL A 1 316 ? -14.235 -5.547 -5.934 1.00 97.75 316 VAL A CA 1
ATOM 2578 C C . VAL A 1 316 ? -12.854 -4.956 -5.676 1.00 97.75 316 VAL A C 1
ATOM 2580 O O . VAL A 1 316 ? -11.961 -5.119 -6.504 1.00 97.75 316 VAL A O 1
ATOM 2583 N N . ILE A 1 317 ? -12.623 -4.351 -4.511 1.00 97.62 317 ILE A N 1
ATOM 2584 C CA . ILE A 1 317 ? -11.319 -3.752 -4.186 1.00 97.62 317 ILE A CA 1
ATOM 2585 C C . ILE A 1 317 ? -10.211 -4.825 -4.198 1.00 97.62 317 ILE A C 1
ATOM 2587 O O . ILE A 1 317 ? -9.113 -4.590 -4.708 1.00 97.62 317 ILE A O 1
ATOM 2591 N N . LYS A 1 318 ? -10.500 -6.028 -3.694 1.00 96.38 318 LYS A N 1
ATOM 2592 C CA . LYS A 1 318 ? -9.600 -7.187 -3.714 1.00 96.38 318 LYS A CA 1
ATOM 2593 C C . LYS A 1 318 ? -9.229 -7.617 -5.131 1.00 96.38 318 LYS A C 1
ATOM 2595 O O . LYS A 1 318 ? -8.066 -7.902 -5.399 1.00 96.38 318 LYS A O 1
ATOM 2600 N N . PHE A 1 319 ? -10.186 -7.610 -6.056 1.00 97.00 319 PHE A N 1
ATOM 2601 C CA . PHE A 1 319 ? -9.933 -7.901 -7.466 1.00 97.00 319 PHE A CA 1
ATOM 2602 C C . PHE A 1 319 ? -9.033 -6.847 -8.133 1.00 97.00 319 PHE A C 1
ATOM 2604 O O . PHE A 1 319 ? -8.141 -7.195 -8.913 1.00 97.00 319 PHE A O 1
ATOM 2611 N N . PHE A 1 320 ? -9.223 -5.563 -7.816 1.00 97.75 320 PHE A N 1
ATOM 2612 C CA . PHE A 1 320 ? -8.392 -4.490 -8.368 1.00 97.75 320 PHE A CA 1
ATOM 2613 C C . PHE A 1 320 ? -6.969 -4.505 -7.807 1.00 97.75 320 PHE A C 1
ATOM 2615 O O . PHE A 1 320 ? -6.013 -4.433 -8.582 1.00 97.75 320 PHE A O 1
ATOM 2622 N N . VAL A 1 321 ? -6.826 -4.618 -6.486 1.00 96.75 321 VAL A N 1
ATOM 2623 C CA . VAL A 1 321 ? -5.570 -4.303 -5.787 1.00 96.75 321 VAL A CA 1
ATOM 2624 C C . VAL A 1 321 ? -4.964 -5.534 -5.124 1.00 96.75 321 VAL A C 1
ATOM 2626 O O . VAL A 1 321 ? -3.803 -5.860 -5.367 1.00 96.75 321 VAL A O 1
ATOM 2629 N N . GLY A 1 322 ? -5.758 -6.277 -4.361 1.00 94.88 322 GLY A N 1
ATOM 2630 C CA . GLY A 1 322 ? -5.327 -7.483 -3.657 1.00 94.88 322 GLY A CA 1
ATOM 2631 C C . GLY A 1 322 ? -5.889 -7.562 -2.242 1.00 94.88 322 GLY A C 1
ATOM 2632 O O . GLY A 1 322 ? -6.775 -6.798 -1.866 1.00 94.88 322 GLY A O 1
ATOM 2633 N N . GLU A 1 323 ? -5.366 -8.498 -1.456 1.00 92.19 323 GLU A N 1
ATOM 2634 C CA . GLU A 1 323 ? -5.787 -8.733 -0.070 1.00 92.19 323 GLU A CA 1
ATOM 2635 C C . GLU A 1 323 ? -5.324 -7.611 0.873 1.00 92.19 323 GLU A C 1
ATOM 2637 O O . GLU A 1 323 ? -4.299 -6.960 0.645 1.00 92.19 323 GLU A O 1
ATOM 2642 N N . SER A 1 324 ? -6.046 -7.412 1.977 1.00 91.75 324 SER A N 1
ATOM 2643 C CA . SER A 1 324 ? -5.539 -6.627 3.108 1.00 91.75 324 SER A CA 1
ATOM 2644 C C . SER A 1 324 ? -4.660 -7.491 4.014 1.00 91.75 324 SER A C 1
ATOM 2646 O O . SER A 1 324 ? -4.909 -8.681 4.180 1.00 91.75 324 SER A O 1
ATOM 2648 N N . ASP A 1 325 ? -3.638 -6.884 4.616 1.00 89.56 325 ASP A N 1
ATOM 2649 C CA . ASP A 1 325 ? -2.811 -7.473 5.679 1.00 89.56 325 ASP A CA 1
ATOM 2650 C C . ASP A 1 325 ? -3.299 -7.074 7.088 1.00 89.56 325 ASP A C 1
ATOM 2652 O O . ASP A 1 325 ? -2.573 -7.221 8.071 1.00 89.56 325 ASP A O 1
ATOM 2656 N N . ASN A 1 326 ? -4.518 -6.538 7.190 1.00 94.69 326 ASN A N 1
ATOM 2657 C CA . ASN A 1 326 ? -5.204 -6.232 8.441 1.00 94.69 326 ASN A CA 1
ATOM 2658 C C . ASN A 1 326 ? -6.233 -7.319 8.792 1.00 94.69 326 ASN A C 1
ATOM 2660 O O . ASN A 1 326 ? -6.649 -8.116 7.950 1.00 94.69 326 ASN A O 1
ATOM 2664 N N . VAL A 1 327 ? -6.673 -7.347 10.052 1.00 96.44 327 VAL A N 1
ATOM 2665 C CA . VAL A 1 327 ? -7.721 -8.278 10.490 1.00 96.44 327 VAL A CA 1
ATOM 2666 C C . VAL A 1 327 ? -9.060 -7.841 9.885 1.00 96.44 327 VAL A C 1
ATOM 2668 O O . VAL A 1 327 ? -9.460 -6.690 10.053 1.00 96.44 327 VAL A O 1
ATOM 2671 N N . THR A 1 328 ? -9.730 -8.750 9.172 1.00 95.56 328 THR A N 1
ATOM 2672 C CA . THR A 1 328 ? -11.034 -8.546 8.518 1.00 95.56 328 THR A CA 1
ATOM 2673 C C . THR A 1 328 ? -12.191 -8.996 9.416 1.00 95.56 328 THR A C 1
ATOM 2675 O O . THR A 1 328 ? -11.960 -9.602 10.464 1.00 95.56 328 THR A O 1
ATOM 2678 N N . LEU A 1 329 ? -13.437 -8.749 8.994 1.00 94.94 329 LEU A N 1
ATOM 2679 C CA . LEU A 1 329 ? -14.633 -9.265 9.679 1.00 94.94 329 LEU A CA 1
ATOM 2680 C C . LEU A 1 329 ? -14.631 -10.800 9.739 1.00 94.94 329 LEU A C 1
ATOM 2682 O O . LEU A 1 329 ? -14.752 -11.368 10.818 1.00 94.94 329 LEU A O 1
ATOM 2686 N N . GLU A 1 330 ? -14.340 -11.475 8.621 1.00 94.50 330 GLU A N 1
ATOM 2687 C CA . GLU A 1 330 ? -14.233 -12.945 8.580 1.00 94.50 330 GLU A CA 1
ATOM 2688 C C . GLU A 1 330 ? -13.203 -13.491 9.590 1.00 94.50 330 GLU A C 1
ATOM 2690 O O . GLU A 1 330 ? -13.403 -14.539 10.213 1.00 94.50 330 GLU A O 1
ATOM 2695 N N . ASN A 1 331 ? -12.098 -12.764 9.792 1.00 96.38 331 ASN A N 1
ATOM 2696 C CA . ASN A 1 331 ? -11.083 -13.129 10.775 1.00 96.38 331 ASN A CA 1
ATOM 2697 C C . ASN A 1 331 ? -11.579 -12.919 12.217 1.00 96.38 331 ASN A C 1
ATOM 2699 O O . ASN A 1 331 ? -11.258 -13.732 13.085 1.00 96.38 331 ASN A O 1
ATOM 2703 N N . LEU A 1 332 ? -12.360 -11.866 12.490 1.00 96.50 332 LEU A N 1
ATOM 2704 C CA . LEU A 1 332 ? -12.994 -11.664 13.799 1.00 96.50 332 LEU A CA 1
ATOM 2705 C C . LEU A 1 332 ? -13.994 -12.782 14.111 1.00 96.50 332 LEU A C 1
ATOM 2707 O O . LEU A 1 332 ? -13.944 -13.345 15.205 1.00 96.50 332 LEU A O 1
ATOM 2711 N N . ASP A 1 333 ? -14.815 -13.174 13.139 1.00 94.94 333 ASP A N 1
ATOM 2712 C CA . ASP A 1 333 ? -15.746 -14.299 13.256 1.00 94.94 333 ASP A CA 1
ATOM 2713 C C . ASP A 1 333 ? -15.030 -15.617 13.570 1.00 94.94 333 ASP A C 1
ATOM 2715 O O . ASP A 1 333 ? -15.452 -16.387 14.443 1.00 94.94 333 ASP A O 1
ATOM 2719 N N . TYR A 1 334 ? -13.903 -15.872 12.901 1.00 96.25 334 TYR A N 1
ATOM 2720 C CA . TYR A 1 334 ? -13.052 -17.017 13.211 1.00 96.25 334 TYR A CA 1
ATOM 2721 C C . TYR A 1 334 ? -12.547 -16.975 14.663 1.00 96.25 334 TYR A C 1
ATOM 2723 O O . TYR A 1 334 ? -12.632 -17.979 15.375 1.00 96.25 334 TYR A O 1
ATOM 2731 N N . LEU A 1 335 ? -12.052 -15.824 15.133 1.00 96.44 335 LEU A N 1
ATOM 2732 C CA . LEU A 1 335 ? -11.538 -15.673 16.501 1.00 96.44 335 LEU A CA 1
ATOM 2733 C C . LEU A 1 335 ? -12.645 -15.826 17.552 1.00 96.44 335 LEU A C 1
ATOM 2735 O O . LEU A 1 335 ? -12.449 -16.509 18.559 1.00 96.44 335 LEU A O 1
ATOM 2739 N N . LYS A 1 336 ? -13.822 -15.249 17.298 1.00 95.38 336 LYS A N 1
ATOM 2740 C CA . LYS A 1 336 ? -15.036 -15.382 18.115 1.00 95.38 336 LYS A CA 1
ATOM 2741 C C . LYS A 1 336 ? -15.404 -16.850 18.311 1.00 95.38 336 LYS A C 1
ATOM 2743 O O . LYS A 1 336 ? -15.617 -17.285 19.441 1.00 95.38 336 LYS A O 1
ATOM 2748 N N . GLN A 1 337 ? -15.385 -17.641 17.238 1.00 95.75 337 GLN A N 1
ATOM 2749 C CA . GLN A 1 337 ? -15.645 -19.081 17.300 1.00 95.75 337 GLN A CA 1
ATOM 2750 C C . GLN A 1 337 ? -14.528 -19.844 18.026 1.00 95.75 337 GLN A C 1
ATOM 2752 O O . GLN A 1 337 ? -14.816 -20.679 18.886 1.00 95.75 337 GLN A O 1
ATOM 2757 N N . ALA A 1 338 ? -13.261 -19.541 17.732 1.00 95.56 338 ALA A N 1
ATOM 2758 C CA . ALA A 1 338 ? -12.109 -20.218 18.327 1.00 95.56 338 ALA A CA 1
ATOM 2759 C C . ALA A 1 338 ? -12.035 -20.039 19.856 1.00 95.56 338 ALA A C 1
ATOM 2761 O O . ALA A 1 338 ? -11.729 -20.990 20.572 1.00 95.56 338 ALA A O 1
ATOM 2762 N N . VAL A 1 339 ? -12.373 -18.846 20.356 1.00 95.44 339 VAL A N 1
ATOM 2763 C CA . VAL A 1 339 ? -12.359 -18.489 21.791 1.00 95.44 339 VAL A CA 1
ATOM 2764 C C . VAL A 1 339 ? -13.714 -18.769 22.472 1.00 95.44 339 VAL A C 1
ATOM 2766 O O . VAL A 1 339 ? -13.845 -18.668 23.699 1.00 95.44 339 VAL A O 1
ATOM 2769 N N . SER A 1 340 ? -14.722 -19.172 21.685 1.00 95.44 340 SER A N 1
ATOM 2770 C CA . SER A 1 340 ? -16.110 -19.384 22.119 1.00 95.44 340 SER A CA 1
ATOM 2771 C C . SER A 1 340 ? -16.709 -18.139 22.789 1.00 95.44 340 SER A C 1
ATOM 2773 O O . SER A 1 340 ? -17.156 -18.191 23.936 1.00 95.44 340 SER A O 1
ATOM 2775 N N . LEU A 1 341 ? -16.658 -17.007 22.082 1.00 94.44 341 LEU A N 1
ATOM 2776 C CA . LEU A 1 341 ? -17.267 -15.742 22.490 1.00 94.44 341 LEU A CA 1
ATOM 2777 C C . LEU A 1 341 ? -18.696 -15.635 21.935 1.00 94.44 341 LEU A C 1
ATOM 2779 O O . LEU A 1 341 ? -18.908 -15.656 20.727 1.00 94.44 341 LEU A O 1
ATOM 2783 N N . ASP A 1 342 ? -19.671 -15.466 22.825 1.00 91.81 342 ASP A N 1
ATOM 2784 C CA . ASP A 1 342 ? -21.090 -15.257 22.500 1.00 91.81 342 ASP A CA 1
ATOM 2785 C C . ASP A 1 342 ? -21.462 -13.762 22.414 1.00 91.81 342 ASP A C 1
ATOM 2787 O O . ASP A 1 342 ? -22.523 -13.391 21.899 1.00 91.81 342 ASP A O 1
ATOM 2791 N N . SER A 1 343 ? -20.631 -12.893 23.003 1.00 94.38 343 SER A N 1
ATOM 2792 C CA . SER A 1 343 ? -20.874 -11.448 23.092 1.00 94.38 343 SER A CA 1
ATOM 2793 C C . SER A 1 343 ? -19.587 -10.659 23.322 1.00 94.38 343 SER A C 1
ATOM 2795 O O . SER A 1 343 ? -18.721 -11.106 24.079 1.00 94.38 343 SER A O 1
ATOM 2797 N N . ALA A 1 344 ? -19.518 -9.441 22.789 1.00 96.56 344 ALA A N 1
ATOM 2798 C CA . ALA A 1 344 ? -18.403 -8.516 22.982 1.00 96.56 344 ALA A CA 1
ATOM 2799 C C . ALA A 1 344 ? -18.102 -8.238 24.469 1.00 96.56 344 ALA A C 1
ATOM 2801 O O . ALA A 1 344 ? -16.942 -8.118 24.856 1.00 96.56 344 ALA A O 1
ATOM 2802 N N . SER A 1 345 ? -19.119 -8.224 25.343 1.00 97.38 345 SER A N 1
ATOM 2803 C CA . SER A 1 345 ? -18.924 -7.981 26.782 1.00 97.38 345 SER A CA 1
ATOM 2804 C C . SER A 1 345 ? -18.075 -9.039 27.493 1.00 97.38 345 SER A C 1
ATOM 2806 O O . SER A 1 345 ? -17.544 -8.764 28.564 1.00 97.38 345 SER A O 1
ATOM 2808 N N . GLN A 1 346 ? -17.920 -10.243 26.930 1.00 97.62 346 GLN A N 1
ATOM 2809 C CA . GLN A 1 346 ? -17.036 -11.262 27.512 1.00 97.62 346 GLN A CA 1
ATOM 2810 C C . GLN A 1 346 ? -15.558 -10.864 27.440 1.00 97.62 346 GLN A C 1
ATOM 2812 O O . GLN A 1 346 ? -14.781 -11.314 28.277 1.00 97.62 346 GLN A O 1
ATOM 2817 N N . LEU A 1 347 ? -15.174 -9.987 26.508 1.00 97.62 347 LEU A N 1
ATOM 2818 C CA . LEU A 1 347 ? -13.814 -9.453 26.439 1.00 97.62 347 LEU A CA 1
ATOM 2819 C C . LEU A 1 347 ? -13.500 -8.449 27.556 1.00 97.62 347 LEU A C 1
ATOM 2821 O O . LEU A 1 347 ? -12.337 -8.094 27.715 1.00 97.62 347 LEU A O 1
ATOM 2825 N N . LEU A 1 348 ? -14.480 -8.030 28.371 1.00 97.62 348 LEU A N 1
ATOM 2826 C CA . LEU A 1 348 ? -14.212 -7.300 29.620 1.00 97.62 348 LEU A CA 1
ATOM 2827 C C . LEU A 1 348 ? -13.442 -8.167 30.629 1.00 97.62 348 LEU A C 1
ATOM 2829 O O . LEU A 1 348 ? -12.688 -7.638 31.447 1.00 97.62 348 LEU A O 1
ATOM 2833 N N . ASP A 1 349 ? -13.602 -9.492 30.566 1.00 97.50 349 ASP A N 1
ATOM 2834 C CA . ASP A 1 349 ? -12.797 -10.423 31.350 1.00 97.50 349 ASP A CA 1
ATOM 2835 C C . ASP A 1 349 ? -11.375 -10.483 30.774 1.00 97.50 349 ASP A C 1
ATOM 2837 O O . ASP A 1 349 ? -11.151 -10.906 29.637 1.00 97.50 349 ASP A O 1
ATOM 2841 N N . SER A 1 350 ? -10.392 -10.078 31.581 1.00 96.69 350 SER A N 1
ATOM 2842 C CA . SER A 1 350 ? -8.989 -10.033 31.171 1.00 96.69 350 SER A CA 1
ATOM 2843 C C . SER A 1 350 ? -8.443 -11.398 30.737 1.00 96.69 350 SER A C 1
ATOM 2845 O O . SER A 1 350 ? -7.592 -11.443 29.855 1.00 96.69 350 SER A O 1
ATOM 2847 N N . LEU A 1 351 ? -8.919 -12.514 31.307 1.00 97.31 351 LEU A N 1
ATOM 2848 C CA . LEU A 1 351 ? -8.487 -13.853 30.891 1.00 97.31 351 LEU A CA 1
ATOM 2849 C C . LEU A 1 351 ? -9.010 -14.191 29.496 1.00 97.31 351 LEU A C 1
ATOM 2851 O O . LEU A 1 351 ? -8.267 -14.749 28.691 1.00 97.31 351 LEU A O 1
ATOM 2855 N N . LYS A 1 352 ? -10.258 -13.814 29.192 1.00 97.38 352 LYS A N 1
ATOM 2856 C CA . LYS A 1 352 ? -10.828 -13.989 27.851 1.00 97.38 352 LYS A CA 1
ATOM 2857 C C . LYS A 1 352 ? -10.154 -13.095 26.821 1.00 97.38 352 LYS A C 1
ATOM 2859 O O . LYS A 1 352 ? -9.894 -13.551 25.712 1.00 97.38 352 LYS A O 1
ATOM 2864 N N . MET A 1 353 ? -9.810 -11.866 27.196 1.00 97.81 353 MET A N 1
ATOM 2865 C CA . MET A 1 353 ? -9.046 -10.972 26.330 1.00 97.81 353 MET A CA 1
ATOM 2866 C C . MET A 1 353 ? -7.644 -11.522 26.026 1.00 97.81 353 MET A C 1
ATOM 2868 O O . MET A 1 353 ? -7.215 -11.500 24.876 1.00 97.81 353 MET A O 1
ATOM 2872 N N . VAL A 1 354 ? -6.944 -12.076 27.022 1.00 97.69 354 VAL A N 1
ATOM 2873 C CA . VAL A 1 354 ? -5.637 -12.721 26.802 1.00 97.69 354 VAL A CA 1
ATOM 2874 C C . VAL A 1 354 ? -5.773 -13.966 25.919 1.00 97.69 354 VAL A C 1
ATOM 2876 O O . VAL A 1 354 ? -5.009 -14.111 24.973 1.00 97.69 354 VAL A O 1
ATOM 2879 N N . GLU A 1 355 ? -6.777 -14.820 26.151 1.00 97.56 355 GLU A N 1
ATOM 2880 C CA . GLU A 1 355 ? -7.054 -15.986 25.293 1.00 97.56 355 GLU A CA 1
ATOM 2881 C C . GLU A 1 355 ? -7.317 -15.572 23.834 1.00 97.56 355 GLU A C 1
ATOM 2883 O O . GLU A 1 355 ? -6.809 -16.200 22.900 1.00 97.56 355 GLU A O 1
ATOM 2888 N N . PHE A 1 356 ? -8.058 -14.479 23.629 1.00 97.94 356 PHE A N 1
ATOM 2889 C CA . PHE A 1 356 ? -8.289 -13.888 22.314 1.00 97.94 356 PHE A CA 1
ATOM 2890 C C . PHE A 1 356 ? -6.990 -13.406 21.656 1.00 97.94 356 PHE A C 1
ATOM 2892 O O . PHE A 1 356 ? -6.714 -13.766 20.510 1.00 97.94 356 PHE A O 1
ATOM 2899 N N . GLN A 1 357 ? -6.157 -12.657 22.380 1.00 97.25 357 GLN A N 1
ATOM 2900 C CA . GLN A 1 357 ? -4.881 -12.147 21.868 1.00 97.25 357 GLN A CA 1
ATOM 2901 C C . GLN A 1 357 ? -3.873 -13.257 21.559 1.00 97.25 357 GLN A C 1
ATOM 2903 O O . GLN A 1 357 ? -3.179 -13.186 20.541 1.00 97.25 357 GLN A O 1
ATOM 2908 N N . ASP A 1 358 ? -3.807 -14.292 22.394 1.00 96.38 358 ASP A N 1
ATOM 2909 C CA . ASP A 1 358 ? -2.954 -15.460 22.170 1.00 96.38 358 ASP A CA 1
ATOM 2910 C C . ASP A 1 358 ? -3.431 -16.249 20.945 1.00 96.38 358 ASP A C 1
ATOM 2912 O O . ASP A 1 358 ? -2.625 -16.648 20.102 1.00 96.38 358 ASP A O 1
ATOM 2916 N N . THR A 1 359 ? -4.745 -16.436 20.796 1.00 96.44 359 THR A N 1
ATOM 2917 C CA . THR A 1 359 ? -5.327 -17.115 19.628 1.00 96.44 359 THR A CA 1
ATOM 2918 C C . THR A 1 359 ? -5.021 -16.354 18.344 1.00 96.44 359 THR A C 1
ATOM 2920 O O . THR A 1 359 ? -4.575 -16.966 17.370 1.00 96.44 359 THR A O 1
ATOM 2923 N N . LEU A 1 360 ? -5.199 -15.029 18.362 1.00 96.00 360 LEU A N 1
ATOM 2924 C CA . LEU A 1 360 ? -4.873 -14.128 17.260 1.00 96.00 360 LEU A CA 1
ATOM 2925 C C . LEU A 1 360 ? -3.386 -14.186 16.910 1.00 96.00 360 LEU A C 1
ATOM 2927 O O . LEU A 1 360 ? -3.058 -14.419 15.756 1.00 96.00 360 LEU A O 1
ATOM 2931 N N . SER A 1 361 ? -2.484 -14.075 17.887 1.00 93.88 361 SER A N 1
ATOM 2932 C CA . SER A 1 361 ? -1.028 -14.059 17.654 1.00 93.88 361 SER A CA 1
ATOM 2933 C C . SER A 1 361 ? -0.484 -15.337 16.996 1.00 93.88 361 SER A C 1
ATOM 2935 O O . SER A 1 361 ? 0.626 -15.339 16.472 1.00 93.88 361 SER A O 1
ATOM 2937 N N . ASN A 1 362 ? -1.258 -16.426 17.001 1.00 92.31 362 ASN A N 1
ATOM 2938 C CA . ASN A 1 362 ? -0.920 -17.680 16.329 1.00 92.31 362 ASN A CA 1
ATOM 2939 C C . ASN A 1 362 ? -1.462 -17.785 14.887 1.00 92.31 362 ASN A C 1
ATOM 2941 O O . ASN A 1 362 ? -1.269 -18.820 14.248 1.00 92.31 362 ASN A O 1
ATOM 2945 N N . GLN A 1 363 ? -2.140 -16.756 14.366 1.00 92.31 363 GLN A N 1
ATOM 2946 C CA . GLN A 1 363 ? -2.700 -16.741 13.010 1.00 92.31 363 GLN A CA 1
ATOM 2947 C C . GLN A 1 363 ? -1.811 -15.977 12.023 1.00 92.31 363 GLN A C 1
ATOM 2949 O O . GLN A 1 363 ? -1.170 -14.988 12.368 1.00 92.31 363 GLN A O 1
ATOM 2954 N N . ALA A 1 364 ? -1.828 -16.393 10.754 1.00 87.88 364 ALA A N 1
ATOM 2955 C CA . ALA A 1 364 ? -1.067 -15.734 9.689 1.00 87.88 364 ALA A CA 1
ATOM 2956 C C . ALA A 1 364 ? -1.546 -14.295 9.400 1.00 87.88 364 ALA A C 1
ATOM 2958 O O . ALA A 1 364 ? -0.747 -13.446 9.014 1.00 87.88 364 ALA A O 1
ATOM 2959 N N . PHE A 1 365 ? -2.828 -13.996 9.620 1.00 90.75 365 PHE A N 1
ATOM 2960 C CA . PHE A 1 365 ? -3.417 -12.668 9.393 1.00 90.75 365 PHE A CA 1
ATOM 2961 C C . PHE A 1 365 ? -3.229 -11.690 10.566 1.00 90.75 365 PHE A C 1
ATOM 2963 O O . PHE A 1 365 ? -3.763 -10.586 10.540 1.00 90.75 365 PHE A O 1
ATOM 2970 N N . ALA A 1 366 ? -2.517 -12.089 11.624 1.00 90.12 366 ALA A N 1
ATOM 2971 C CA . ALA A 1 366 ? -2.360 -11.273 12.828 1.00 90.12 366 ALA A CA 1
ATOM 2972 C C . ALA A 1 366 ? -1.418 -10.079 12.645 1.00 90.12 366 ALA A C 1
ATOM 2974 O O . ALA A 1 366 ? -1.415 -9.153 13.452 1.00 90.12 366 ALA A O 1
ATOM 2975 N N . TYR A 1 367 ? -0.567 -10.114 11.623 1.00 88.50 367 TYR A N 1
ATOM 2976 C CA . TYR A 1 367 ? 0.523 -9.162 11.482 1.00 88.50 367 TYR A CA 1
ATOM 2977 C C . TYR A 1 367 ? 0.367 -8.337 10.220 1.00 88.50 367 TYR A C 1
ATOM 2979 O O . TYR A 1 367 ? 0.244 -8.875 9.122 1.00 88.50 367 TYR A O 1
ATOM 2987 N N . GLN A 1 368 ? 0.482 -7.025 10.394 1.00 91.62 368 GLN A N 1
ATOM 2988 C CA . GLN A 1 368 ? 0.627 -6.110 9.277 1.00 91.62 368 GLN A CA 1
ATOM 2989 C C . GLN A 1 368 ? 2.059 -6.198 8.746 1.00 91.62 368 GLN A C 1
ATOM 2991 O O . GLN A 1 368 ? 3.028 -6.061 9.500 1.00 91.62 368 GLN A O 1
ATOM 2996 N N . LEU A 1 369 ? 2.192 -6.410 7.441 1.00 90.31 369 LEU A N 1
ATOM 2997 C CA . LEU A 1 369 ? 3.482 -6.5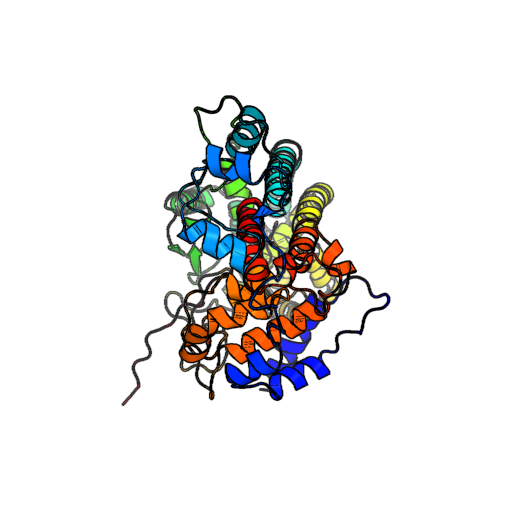69 6.773 1.00 90.31 369 LEU A CA 1
ATOM 2998 C C . LEU A 1 369 ? 4.088 -5.222 6.382 1.00 90.31 369 LEU A C 1
ATOM 3000 O O . LEU A 1 369 ? 5.309 -5.092 6.286 1.00 90.31 369 LEU A O 1
ATOM 3004 N N . ILE A 1 370 ? 3.238 -4.220 6.163 1.00 92.62 370 ILE A N 1
ATOM 3005 C CA . ILE A 1 370 ? 3.645 -2.861 5.815 1.00 92.62 370 ILE A CA 1
ATOM 3006 C C . ILE A 1 370 ? 3.372 -1.951 7.010 1.00 92.62 370 ILE A C 1
ATOM 3008 O O . ILE A 1 370 ? 2.238 -1.829 7.472 1.00 92.62 370 ILE A O 1
ATOM 3012 N N . LEU A 1 371 ? 4.415 -1.273 7.494 1.00 93.44 371 LEU A N 1
ATOM 3013 C CA . LEU A 1 371 ? 4.258 -0.190 8.459 1.00 93.44 371 LEU A CA 1
ATOM 3014 C C . LEU A 1 371 ? 3.601 0.999 7.755 1.00 93.44 371 LEU A C 1
ATOM 3016 O O . LEU A 1 371 ? 4.228 1.621 6.903 1.00 93.44 371 LEU A O 1
ATOM 3020 N N . SER A 1 372 ? 2.363 1.315 8.121 1.00 91.50 372 SER A N 1
ATOM 3021 C CA . SER A 1 372 ? 1.612 2.453 7.578 1.00 91.50 372 SER A CA 1
ATOM 3022 C C . SER A 1 372 ? 1.273 3.514 8.624 1.00 91.50 372 SER A C 1
ATOM 3024 O O . SER A 1 372 ? 0.545 4.447 8.311 1.00 91.50 372 SER A O 1
ATOM 3026 N N . GLN A 1 373 ? 1.778 3.383 9.853 1.00 92.25 373 GLN A N 1
ATOM 3027 C CA . GLN A 1 373 ? 1.518 4.299 10.966 1.00 92.25 373 GLN A CA 1
ATOM 3028 C C . GLN A 1 373 ? 2.803 4.985 11.431 1.00 92.25 373 GLN A C 1
ATOM 3030 O O . GLN A 1 373 ? 3.902 4.453 11.257 1.00 92.25 373 GLN A O 1
ATOM 3035 N N . ILE A 1 374 ? 2.666 6.148 12.072 1.00 92.38 374 ILE A N 1
ATOM 3036 C CA . ILE A 1 374 ? 3.795 6.869 12.669 1.00 92.38 374 ILE A CA 1
ATOM 3037 C C . ILE A 1 374 ? 4.210 6.147 13.958 1.00 92.38 374 ILE A C 1
ATOM 3039 O O . ILE A 1 374 ? 3.623 6.351 15.019 1.00 92.38 374 ILE A O 1
ATOM 3043 N N . LEU A 1 375 ? 5.230 5.297 13.856 1.00 92.75 375 LEU A N 1
ATOM 3044 C CA . LEU A 1 375 ? 5.849 4.585 14.975 1.00 92.75 375 LEU A CA 1
ATOM 3045 C C . LEU A 1 375 ? 7.344 4.893 15.032 1.00 92.75 375 LEU A C 1
ATOM 3047 O O . LEU A 1 375 ? 7.954 5.211 14.012 1.00 92.75 375 LEU A O 1
ATOM 3051 N N . TYR A 1 376 ? 7.933 4.781 16.221 1.00 90.94 376 TYR A N 1
ATOM 3052 C CA . TYR A 1 376 ? 9.326 5.144 16.463 1.00 90.94 376 TYR A CA 1
ATOM 3053 C C . TYR A 1 376 ? 10.168 3.941 16.880 1.00 90.94 376 TYR A C 1
ATOM 3055 O O . TYR A 1 376 ? 9.675 3.004 17.512 1.00 90.94 376 TYR A O 1
ATOM 3063 N N . SER A 1 377 ? 11.452 4.002 16.543 1.00 90.25 377 SER A N 1
ATOM 3064 C CA . SER A 1 377 ? 12.477 3.067 16.986 1.00 90.25 377 SER A CA 1
ATOM 3065 C C . SER A 1 377 ? 13.687 3.815 17.535 1.00 90.25 377 SER A C 1
ATOM 3067 O O . SER A 1 377 ? 14.178 4.771 16.931 1.00 90.25 377 SER A O 1
ATOM 3069 N N . ASP A 1 378 ? 14.217 3.313 18.647 1.00 86.88 378 ASP A N 1
ATOM 3070 C CA . ASP A 1 378 ? 15.558 3.615 19.125 1.00 86.88 378 ASP A CA 1
ATOM 3071 C C . ASP A 1 378 ? 16.595 2.881 18.262 1.00 86.88 378 ASP A C 1
ATOM 3073 O O . ASP A 1 378 ? 16.549 1.648 18.174 1.00 86.88 378 ASP A O 1
ATOM 3077 N N . PRO A 1 379 ? 17.554 3.593 17.639 1.00 84.94 379 PRO A N 1
ATOM 3078 C CA . PRO A 1 379 ? 18.672 2.966 16.938 1.00 84.94 379 PRO A CA 1
ATOM 3079 C C . PRO A 1 379 ? 19.507 2.013 17.809 1.00 84.94 379 PRO A C 1
ATOM 3081 O O . PRO A 1 379 ? 20.180 1.138 17.265 1.00 84.94 379 PRO A O 1
ATOM 3084 N N . MET A 1 380 ? 19.492 2.180 19.139 1.00 82.69 380 MET A N 1
ATOM 3085 C CA . MET A 1 380 ? 20.184 1.305 20.096 1.00 82.69 380 MET A CA 1
ATOM 3086 C C . MET A 1 380 ? 19.360 0.075 20.496 1.00 82.69 380 MET A C 1
ATOM 3088 O O . MET A 1 380 ? 19.914 -0.872 21.059 1.00 82.69 380 MET A O 1
ATOM 3092 N N . ASN A 1 381 ? 18.054 0.067 20.219 1.00 83.38 381 ASN A N 1
ATOM 3093 C CA . ASN A 1 381 ? 17.212 -1.102 20.425 1.00 83.38 381 ASN A CA 1
ATOM 3094 C C . ASN A 1 381 ? 17.426 -2.079 19.253 1.00 83.38 381 ASN A C 1
ATOM 3096 O O . ASN A 1 381 ? 17.202 -1.692 18.103 1.00 83.38 381 ASN A O 1
ATOM 3100 N N . PRO A 1 382 ? 17.865 -3.328 19.500 1.00 80.06 382 PRO A N 1
ATOM 3101 C CA . PRO A 1 382 ? 18.124 -4.290 18.431 1.00 80.06 382 PRO A CA 1
ATOM 3102 C C . PRO A 1 382 ? 16.851 -4.780 17.727 1.00 80.06 382 PRO A C 1
ATOM 3104 O O . PRO A 1 382 ? 16.945 -5.274 16.605 1.00 80.06 382 PRO A O 1
ATOM 3107 N N . ASP A 1 383 ? 15.681 -4.664 18.356 1.00 85.69 383 ASP A N 1
ATOM 3108 C CA . ASP A 1 383 ? 14.421 -5.149 17.794 1.00 85.69 383 ASP A CA 1
ATOM 3109 C C . ASP A 1 383 ? 13.783 -4.085 16.898 1.00 85.69 383 ASP A C 1
ATOM 3111 O O . ASP A 1 383 ? 13.735 -2.908 17.258 1.00 85.69 383 ASP A O 1
ATOM 3115 N N . SER A 1 384 ? 13.310 -4.479 15.713 1.00 89.12 384 SER A N 1
ATOM 3116 C CA . SER A 1 384 ? 12.638 -3.558 14.790 1.00 89.12 384 SER A CA 1
ATOM 3117 C C . SER A 1 384 ? 11.177 -3.308 15.170 1.00 89.12 384 SER A C 1
ATOM 3119 O O . SER A 1 384 ? 10.549 -4.128 15.841 1.00 89.12 384 SER A O 1
ATOM 3121 N N . ILE A 1 385 ? 10.606 -2.217 14.655 1.00 91.69 385 ILE A N 1
ATOM 3122 C CA . ILE A 1 385 ? 9.190 -1.891 14.807 1.00 91.69 385 ILE A CA 1
ATOM 3123 C C . ILE A 1 385 ? 8.331 -3.042 14.293 1.00 91.69 385 ILE A C 1
ATOM 3125 O O . ILE A 1 385 ? 8.494 -3.540 13.169 1.00 91.69 385 ILE A O 1
ATOM 3129 N N . VAL A 1 386 ? 7.332 -3.388 15.095 1.00 93.06 386 VAL A N 1
ATOM 3130 C CA . VAL A 1 386 ? 6.202 -4.187 14.651 1.00 93.06 386 VAL A CA 1
ATOM 3131 C C . VAL A 1 386 ? 4.914 -3.379 14.811 1.00 93.06 386 VAL A C 1
ATOM 3133 O O . VAL A 1 386 ? 4.583 -2.988 15.935 1.00 93.06 386 VAL A O 1
ATOM 3136 N N . PRO A 1 387 ? 4.164 -3.142 13.718 1.00 93.56 387 PRO A N 1
ATOM 3137 C CA . PRO A 1 387 ? 2.815 -2.603 13.814 1.00 93.56 387 PRO A CA 1
ATOM 3138 C C . PRO A 1 387 ? 1.910 -3.459 14.712 1.00 93.56 387 PRO A C 1
ATOM 3140 O O . PRO A 1 387 ? 2.120 -4.660 14.881 1.00 93.56 387 PRO A O 1
ATOM 3143 N N . ALA A 1 388 ? 0.880 -2.835 15.272 1.00 94.12 388 ALA A N 1
ATOM 3144 C CA . ALA A 1 388 ? -0.163 -3.534 16.012 1.00 94.12 388 ALA A CA 1
ATOM 3145 C C . ALA A 1 388 ? -0.937 -4.504 15.104 1.00 94.12 388 ALA A C 1
ATOM 3147 O O . ALA A 1 388 ? -1.144 -4.207 13.926 1.00 94.12 388 ALA A O 1
ATOM 3148 N N . SER A 1 389 ? -1.453 -5.610 15.650 1.00 96.56 389 SER A N 1
ATOM 3149 C CA . SER A 1 389 ? -2.565 -6.298 14.985 1.00 96.56 389 SER A CA 1
ATOM 3150 C C . SER A 1 389 ? -3.791 -5.410 15.112 1.00 96.56 389 SER A C 1
ATOM 3152 O O . SER A 1 389 ? -4.202 -5.102 16.231 1.00 96.56 389 SER A O 1
ATOM 3154 N N . ALA A 1 390 ? -4.389 -5.018 13.993 1.00 97.00 390 ALA A N 1
ATOM 3155 C CA . ALA A 1 390 ? -5.521 -4.104 13.992 1.00 97.00 390 ALA A CA 1
ATOM 3156 C C . ALA A 1 390 ? -6.628 -4.564 13.049 1.00 97.00 390 ALA A C 1
ATOM 3158 O O . ALA A 1 390 ? -6.351 -5.075 11.959 1.00 97.00 390 ALA A O 1
ATOM 3159 N N . PHE A 1 391 ? -7.866 -4.334 13.480 1.00 98.00 391 PHE A N 1
ATOM 3160 C CA . PHE A 1 391 ? -9.048 -4.425 12.638 1.00 98.00 391 PHE A CA 1
ATOM 3161 C C . PHE A 1 391 ? -9.260 -3.107 11.888 1.00 98.00 391 PHE A C 1
ATOM 3163 O O . PHE A 1 391 ? -9.117 -2.018 12.456 1.00 98.00 391 PHE A O 1
ATOM 3170 N N . LEU A 1 392 ? -9.615 -3.229 10.611 1.00 96.38 392 LEU A N 1
ATOM 3171 C CA . LEU A 1 392 ? -10.036 -2.136 9.743 1.00 96.38 392 LEU A CA 1
ATOM 3172 C C . LEU A 1 392 ? -11.228 -2.610 8.919 1.00 96.38 392 LEU A C 1
ATOM 3174 O O . LEU A 1 392 ? -11.167 -3.678 8.314 1.00 96.38 392 LEU A O 1
ATOM 3178 N N . MET A 1 393 ? -12.285 -1.798 8.848 1.00 95.81 393 MET A N 1
ATOM 3179 C CA . MET A 1 393 ? -13.484 -2.162 8.088 1.00 95.81 393 MET A CA 1
ATOM 3180 C C . MET A 1 393 ? -13.187 -2.312 6.591 1.00 95.81 393 MET A C 1
ATOM 3182 O O . MET A 1 393 ? -13.692 -3.232 5.970 1.00 95.81 393 MET A O 1
ATOM 3186 N N . PHE A 1 394 ? -12.349 -1.447 6.017 1.00 96.56 394 PHE A N 1
ATOM 3187 C CA . PHE A 1 394 ? -11.879 -1.572 4.636 1.00 96.56 394 PHE A CA 1
ATOM 3188 C C . PHE A 1 394 ? -10.382 -1.281 4.588 1.00 96.56 394 PHE A C 1
ATOM 3190 O O . PHE A 1 394 ? -9.947 -0.259 4.061 1.00 96.56 394 PHE A O 1
ATOM 3197 N N . GLY A 1 395 ? -9.594 -2.170 5.202 1.00 93.94 395 GLY A N 1
ATOM 3198 C CA . GLY A 1 395 ? -8.146 -2.010 5.311 1.00 93.94 395 GLY A CA 1
ATOM 3199 C C . GLY A 1 395 ? -7.469 -1.842 3.952 1.00 93.94 395 GLY A C 1
ATOM 3200 O O . GLY A 1 395 ? -7.787 -2.560 2.996 1.00 93.94 395 GLY A O 1
ATOM 3201 N N . GLN A 1 396 ? -6.506 -0.917 3.884 1.00 95.50 396 GLN A N 1
ATOM 3202 C CA . GLN A 1 396 ? -5.656 -0.769 2.706 1.00 95.50 396 GLN A CA 1
ATOM 3203 C C . GLN A 1 396 ? -4.949 -2.100 2.390 1.00 95.50 396 GLN A C 1
ATOM 3205 O O . GLN A 1 396 ? -4.695 -2.937 3.261 1.00 95.50 396 GLN A O 1
ATOM 3210 N N . ARG A 1 397 ? -4.684 -2.325 1.107 1.00 95.94 397 ARG A N 1
ATOM 3211 C CA . ARG A 1 397 ? -4.233 -3.598 0.558 1.00 95.94 397 ARG A CA 1
ATOM 3212 C C . ARG A 1 397 ? -2.725 -3.708 0.580 1.00 95.94 397 ARG A C 1
ATOM 3214 O O . ARG A 1 397 ? -2.003 -2.739 0.323 1.00 95.94 397 ARG A O 1
ATOM 3221 N N . PHE A 1 398 ? -2.265 -4.921 0.836 1.00 94.69 398 PHE A N 1
ATOM 3222 C CA . PHE A 1 398 ? -0.866 -5.264 0.710 1.00 94.69 398 PHE A CA 1
ATOM 3223 C C . PHE A 1 398 ? -0.450 -5.199 -0.761 1.00 94.69 398 PHE A C 1
ATOM 3225 O O . PHE A 1 398 ? -1.014 -5.885 -1.611 1.00 94.69 398 PHE A O 1
ATOM 3232 N N . VAL A 1 399 ? 0.576 -4.400 -1.049 1.00 95.75 399 VAL A N 1
ATOM 3233 C CA . VAL A 1 399 ? 1.198 -4.327 -2.374 1.00 95.75 399 VAL A CA 1
ATOM 3234 C C . VAL A 1 399 ? 2.703 -4.544 -2.246 1.00 95.75 399 VAL A C 1
ATOM 3236 O O . VAL A 1 399 ? 3.353 -3.984 -1.357 1.00 95.75 399 VAL A O 1
ATOM 3239 N N . ILE A 1 400 ? 3.267 -5.390 -3.118 1.00 94.88 400 ILE A N 1
ATOM 3240 C CA . ILE A 1 400 ? 4.667 -5.845 -3.011 1.00 94.88 400 ILE A CA 1
ATOM 3241 C C . ILE A 1 400 ? 5.637 -4.674 -3.015 1.00 94.88 400 ILE A C 1
ATOM 3243 O O . ILE A 1 400 ? 6.618 -4.672 -2.281 1.00 94.88 400 ILE A O 1
ATOM 3247 N N . ASP A 1 401 ? 5.394 -3.685 -3.860 1.00 95.75 401 ASP A N 1
ATOM 3248 C CA . ASP A 1 401 ? 6.293 -2.559 -4.016 1.00 95.75 401 ASP A CA 1
ATOM 3249 C C . ASP A 1 401 ? 6.305 -1.660 -2.769 1.00 95.75 401 ASP A C 1
ATOM 3251 O O . ASP A 1 401 ? 7.381 -1.210 -2.389 1.00 95.75 401 ASP A O 1
ATOM 3255 N N . SER A 1 402 ? 5.185 -1.505 -2.046 1.00 95.75 402 SER A N 1
ATOM 3256 C CA . SER A 1 402 ? 5.187 -0.898 -0.698 1.00 95.75 402 SER A CA 1
ATOM 3257 C C . SER A 1 402 ? 5.949 -1.737 0.327 1.00 95.75 402 SER A C 1
ATOM 3259 O O . SER A 1 402 ? 6.630 -1.195 1.199 1.00 95.75 402 SER A O 1
ATOM 3261 N N . TYR A 1 403 ? 5.847 -3.064 0.247 1.00 96.25 403 TYR A N 1
ATOM 3262 C CA . TYR A 1 403 ? 6.621 -3.944 1.120 1.00 96.25 403 TYR A CA 1
ATOM 3263 C C . TYR A 1 403 ? 8.124 -3.821 0.854 1.00 96.25 403 TYR A C 1
ATOM 3265 O O . TYR A 1 403 ? 8.906 -3.732 1.800 1.00 96.25 403 TYR A O 1
ATOM 3273 N N . VAL A 1 404 ? 8.528 -3.734 -0.418 1.00 97.38 404 VAL A N 1
ATOM 3274 C CA . VAL A 1 404 ? 9.916 -3.476 -0.815 1.00 97.38 404 VAL A CA 1
ATOM 3275 C C . VAL A 1 404 ? 10.380 -2.143 -0.249 1.00 97.38 404 VAL A C 1
ATOM 3277 O O . VAL A 1 404 ? 11.360 -2.132 0.489 1.00 97.38 404 VAL A O 1
ATOM 3280 N N . THR A 1 405 ? 9.661 -1.045 -0.511 1.00 96.56 405 THR A N 1
ATOM 3281 C CA . THR A 1 405 ? 10.052 0.293 -0.042 1.00 96.56 405 THR A CA 1
ATOM 3282 C C . THR A 1 405 ? 10.127 0.380 1.481 1.00 96.56 405 THR A C 1
ATOM 3284 O O . THR A 1 405 ? 11.055 0.990 2.003 1.00 96.56 405 THR A O 1
ATOM 3287 N N . GLY A 1 406 ? 9.213 -0.272 2.205 1.00 94.94 406 GLY A N 1
ATOM 3288 C CA . GLY A 1 406 ? 9.236 -0.341 3.670 1.00 94.94 406 GLY A CA 1
ATOM 3289 C C . GLY A 1 406 ? 10.329 -1.248 4.251 1.00 94.94 406 GLY A C 1
ATOM 3290 O O . GLY A 1 406 ? 10.714 -1.073 5.404 1.00 94.94 406 GLY A O 1
ATOM 3291 N N . SER A 1 407 ? 10.853 -2.199 3.473 1.00 96.06 407 SER A N 1
ATOM 3292 C CA . SER A 1 407 ? 11.855 -3.186 3.919 1.00 96.06 407 SER A CA 1
ATOM 3293 C C . SER A 1 407 ? 13.307 -2.747 3.708 1.00 96.06 407 SER A C 1
ATOM 3295 O O . SER A 1 407 ? 14.229 -3.397 4.206 1.00 96.06 407 SER A O 1
ATOM 3297 N N . VAL A 1 408 ? 13.517 -1.647 2.983 1.00 96.81 408 VAL A N 1
ATOM 3298 C CA . VAL A 1 408 ? 14.836 -1.082 2.639 1.00 96.81 408 VAL A CA 1
ATOM 3299 C C . VAL A 1 408 ? 15.066 0.292 3.266 1.00 96.81 408 VAL A C 1
ATOM 3301 O O . VAL A 1 408 ? 15.885 1.070 2.785 1.00 96.81 408 VAL A O 1
ATOM 3304 N N . VAL A 1 409 ? 14.333 0.617 4.326 1.00 96.19 409 VAL A N 1
ATOM 3305 C CA . VAL A 1 409 ? 14.458 1.877 5.068 1.00 96.19 409 VAL A CA 1
ATOM 3306 C C . VAL A 1 409 ? 14.643 1.606 6.555 1.00 96.19 409 VAL A C 1
ATOM 3308 O O . VAL A 1 409 ? 14.570 0.464 7.019 1.00 96.19 409 VAL A O 1
ATOM 3311 N N . PHE A 1 410 ? 14.903 2.659 7.321 1.00 94.69 410 PHE A N 1
ATOM 3312 C CA . PHE A 1 410 ? 14.912 2.577 8.773 1.00 94.69 410 PHE A CA 1
ATOM 3313 C C . PHE A 1 410 ? 13.529 2.132 9.298 1.00 94.69 410 PHE A C 1
ATOM 3315 O O . PHE A 1 410 ? 12.496 2.638 8.864 1.00 94.69 410 PHE A O 1
ATOM 3322 N N . ASP A 1 411 ? 13.438 1.175 10.216 1.00 92.50 411 ASP A N 1
ATOM 3323 C CA . ASP A 1 411 ? 14.479 0.530 11.031 1.00 92.50 411 ASP A CA 1
ATOM 3324 C C . ASP A 1 411 ? 14.781 -0.928 10.617 1.00 92.50 411 ASP A C 1
ATOM 3326 O O . ASP A 1 411 ? 15.206 -1.750 11.435 1.00 92.50 411 ASP A O 1
ATOM 3330 N N . ARG A 1 412 ? 14.546 -1.265 9.340 1.00 94.00 412 ARG A N 1
ATOM 3331 C CA . ARG A 1 412 ? 14.698 -2.623 8.785 1.00 94.00 412 ARG A CA 1
ATOM 3332 C C . ARG A 1 412 ? 16.125 -2.968 8.385 1.00 94.00 412 ARG A C 1
ATOM 3334 O O . ARG A 1 412 ? 16.460 -4.146 8.258 1.00 94.00 412 ARG A O 1
ATOM 3341 N N . ILE A 1 413 ? 16.968 -1.966 8.161 1.00 94.62 413 ILE A N 1
ATOM 3342 C CA . ILE A 1 413 ? 18.357 -2.189 7.765 1.00 94.62 413 ILE A CA 1
ATOM 3343 C C . ILE A 1 413 ? 19.214 -2.376 9.013 1.00 94.62 413 ILE A C 1
ATOM 3345 O O . ILE A 1 413 ? 19.349 -1.462 9.827 1.00 94.62 413 ILE A O 1
ATOM 3349 N N . THR A 1 414 ? 19.834 -3.548 9.127 1.00 92.69 414 THR A N 1
ATOM 3350 C CA . THR A 1 414 ? 20.830 -3.846 10.160 1.00 92.69 414 THR A CA 1
ATOM 3351 C C . THR A 1 414 ? 22.146 -4.235 9.502 1.00 92.69 414 THR A C 1
ATOM 3353 O O . THR A 1 414 ? 22.184 -5.168 8.703 1.00 92.69 414 THR A O 1
ATOM 3356 N N . TYR A 1 415 ? 23.229 -3.553 9.873 1.00 94.12 415 TYR A N 1
ATOM 3357 C CA . TYR A 1 415 ? 24.578 -3.842 9.400 1.00 94.12 415 TYR A CA 1
ATOM 3358 C C . TYR A 1 415 ? 25.568 -3.889 10.566 1.00 94.12 415 TYR A C 1
ATOM 3360 O O . TYR A 1 415 ? 25.646 -2.980 11.392 1.00 94.12 415 TYR A O 1
ATOM 3368 N N . MET A 1 416 ? 26.305 -4.994 10.660 1.00 92.81 416 MET A N 1
ATOM 3369 C CA . MET A 1 416 ? 27.223 -5.326 11.755 1.00 92.81 416 MET A CA 1
ATOM 3370 C C . MET A 1 416 ? 26.593 -5.166 13.151 1.00 92.81 416 MET A C 1
ATOM 3372 O O . MET A 1 416 ? 27.251 -4.744 14.098 1.00 92.81 416 MET A O 1
ATOM 3376 N N . GLY A 1 417 ? 25.305 -5.505 13.272 1.00 88.62 417 GLY A N 1
ATOM 3377 C CA . GLY A 1 417 ? 24.543 -5.407 14.520 1.00 88.62 417 GLY A CA 1
ATOM 3378 C C . GLY A 1 417 ? 24.017 -4.008 14.857 1.00 88.62 417 GLY A C 1
ATOM 3379 O O . GLY A 1 417 ? 23.415 -3.853 15.913 1.00 88.62 417 GLY A O 1
ATOM 3380 N N . ASN A 1 418 ? 24.207 -3.015 13.983 1.00 90.25 418 ASN A N 1
ATOM 3381 C CA . ASN A 1 418 ? 23.696 -1.656 14.166 1.00 90.25 418 ASN A CA 1
ATOM 3382 C C . ASN A 1 418 ? 22.581 -1.355 13.162 1.00 90.25 418 ASN A C 1
ATOM 3384 O O . ASN A 1 418 ? 22.684 -1.728 11.991 1.00 90.25 418 ASN A O 1
ATOM 3388 N N . LYS A 1 419 ? 21.548 -0.632 13.598 1.00 92.12 419 LYS A N 1
ATOM 3389 C CA . LYS A 1 419 ? 20.518 -0.101 12.700 1.00 92.12 419 LYS A CA 1
ATOM 3390 C C . LYS A 1 419 ? 21.091 1.022 11.839 1.00 92.12 419 LYS A C 1
ATOM 3392 O O . LYS A 1 419 ? 21.738 1.931 12.358 1.00 92.12 419 LYS A O 1
ATOM 3397 N N . ILE A 1 420 ? 20.833 0.971 10.536 1.00 93.81 420 ILE A N 1
ATOM 3398 C CA . ILE A 1 420 ? 21.289 1.987 9.582 1.00 93.81 420 ILE A CA 1
ATOM 3399 C C . ILE A 1 420 ? 20.126 2.900 9.198 1.00 93.81 420 ILE A C 1
ATOM 3401 O O . ILE A 1 420 ? 19.035 2.445 8.852 1.00 93.81 420 ILE A O 1
ATOM 3405 N N . CYS A 1 421 ? 20.358 4.210 9.271 1.00 92.81 421 CYS A N 1
ATOM 3406 C CA . CYS A 1 421 ? 19.333 5.218 9.027 1.00 92.81 421 CYS A CA 1
ATOM 3407 C C . CYS A 1 421 ? 19.275 5.604 7.541 1.00 92.81 421 CYS A C 1
ATOM 3409 O O . CYS A 1 421 ? 19.917 6.565 7.126 1.00 92.81 421 CYS A O 1
ATOM 3411 N N . ARG A 1 422 ? 18.492 4.864 6.746 1.00 94.69 422 ARG A N 1
ATOM 3412 C CA . ARG A 1 422 ? 18.064 5.267 5.393 1.00 94.69 422 ARG A CA 1
ATOM 3413 C C . ARG A 1 422 ? 16.610 5.715 5.454 1.00 94.69 422 ARG A C 1
ATOM 3415 O O . ARG A 1 422 ? 15.742 4.905 5.774 1.00 94.69 422 ARG A O 1
ATOM 3422 N N . LEU A 1 423 ? 16.339 6.991 5.184 1.00 93.69 423 LEU A N 1
ATOM 3423 C CA . LEU A 1 423 ? 14.991 7.547 5.362 1.00 93.69 423 LEU A CA 1
ATOM 3424 C C . LEU A 1 423 ? 14.083 7.386 4.147 1.00 93.69 423 LEU A C 1
ATOM 3426 O O . LEU A 1 423 ? 12.868 7.295 4.311 1.00 93.69 423 LEU A O 1
ATOM 3430 N N . PHE A 1 424 ? 14.662 7.361 2.949 1.00 93.88 424 PHE A N 1
ATOM 3431 C CA . PHE A 1 424 ? 13.913 7.348 1.702 1.00 93.88 424 PHE A CA 1
ATOM 3432 C C . PHE A 1 424 ? 14.322 6.142 0.857 1.00 93.88 424 PHE A C 1
ATOM 3434 O O . PHE A 1 424 ? 15.520 5.926 0.660 1.00 93.88 424 PHE A O 1
ATOM 3441 N N . PRO A 1 425 ? 13.351 5.357 0.369 1.00 95.88 425 PRO A N 1
ATOM 3442 C CA . PRO A 1 425 ? 13.611 4.305 -0.593 1.00 95.88 425 PRO A CA 1
ATOM 3443 C C . PRO A 1 425 ? 13.786 4.897 -1.996 1.00 95.88 425 PRO A C 1
ATOM 3445 O O . PRO A 1 425 ? 13.330 6.006 -2.286 1.00 95.88 425 PRO A O 1
ATOM 3448 N N . SER A 1 426 ? 14.390 4.120 -2.888 1.00 95.69 426 SER A N 1
ATOM 3449 C CA . SER A 1 426 ? 14.519 4.438 -4.307 1.00 95.69 426 SER A CA 1
ATOM 3450 C C . SER A 1 426 ? 13.549 3.584 -5.117 1.00 95.69 426 SER A C 1
ATOM 3452 O O . SER A 1 426 ? 13.333 2.408 -4.824 1.00 95.69 426 SER A O 1
ATOM 3454 N N . THR A 1 427 ? 12.985 4.125 -6.196 1.00 95.06 427 THR A N 1
ATOM 3455 C CA . THR A 1 427 ? 12.156 3.328 -7.121 1.00 95.06 427 THR A CA 1
ATOM 3456 C C . THR A 1 427 ? 12.963 2.218 -7.808 1.00 95.06 427 THR A C 1
ATOM 3458 O O . THR A 1 427 ? 12.405 1.211 -8.248 1.00 95.06 427 THR A O 1
ATOM 3461 N N . LEU A 1 428 ? 14.293 2.346 -7.838 1.00 97.50 428 LEU A N 1
ATOM 3462 C CA . LEU A 1 428 ? 15.200 1.305 -8.312 1.00 97.50 428 LEU A CA 1
ATOM 3463 C C . LEU A 1 428 ? 15.243 0.081 -7.383 1.00 97.50 428 LEU A C 1
ATOM 3465 O O . LEU A 1 428 ? 15.516 -1.013 -7.880 1.00 97.50 428 LEU A O 1
ATOM 3469 N N . ASP A 1 429 ? 14.921 0.233 -6.090 1.00 97.94 429 ASP A N 1
ATOM 3470 C CA . ASP A 1 429 ? 14.798 -0.882 -5.136 1.00 97.94 429 ASP A CA 1
ATOM 3471 C C . ASP A 1 429 ? 13.660 -1.814 -5.558 1.00 97.94 429 ASP A C 1
ATOM 3473 O O . ASP A 1 429 ? 13.817 -3.036 -5.617 1.00 97.94 429 ASP A O 1
ATOM 3477 N N . VAL A 1 430 ? 12.518 -1.218 -5.923 1.00 97.31 430 VAL A N 1
ATOM 3478 C CA . VAL A 1 430 ? 11.349 -1.926 -6.461 1.00 97.31 430 VAL A CA 1
ATOM 3479 C C . VAL A 1 430 ? 11.719 -2.612 -7.768 1.00 97.31 430 VAL A C 1
ATOM 3481 O O . VAL A 1 430 ? 11.468 -3.803 -7.936 1.00 97.31 430 VAL A O 1
ATOM 3484 N N . LEU A 1 431 ? 12.371 -1.891 -8.680 1.00 97.19 431 LEU A N 1
ATOM 3485 C CA . LEU A 1 431 ? 12.722 -2.434 -9.985 1.00 97.19 431 LEU A CA 1
ATOM 3486 C C . LEU A 1 431 ? 13.725 -3.600 -9.893 1.00 97.19 431 LEU A C 1
ATOM 3488 O O . LEU A 1 431 ? 13.565 -4.605 -10.593 1.00 97.19 431 LEU A O 1
ATOM 3492 N N . PHE A 1 432 ? 14.708 -3.505 -8.990 1.00 98.12 432 PHE A N 1
ATOM 3493 C CA . PHE A 1 432 ? 15.638 -4.598 -8.696 1.00 98.12 432 PHE A CA 1
ATOM 3494 C C . PHE A 1 432 ? 14.886 -5.822 -8.180 1.00 98.12 432 PHE A C 1
ATOM 3496 O O . PHE A 1 432 ? 15.066 -6.936 -8.680 1.00 98.12 432 PHE A O 1
ATOM 3503 N N . SER A 1 433 ? 14.008 -5.592 -7.205 1.00 97.50 433 SER A N 1
ATOM 3504 C CA . SER A 1 433 ? 13.208 -6.616 -6.539 1.00 97.50 433 SER A CA 1
ATOM 3505 C C . SER A 1 433 ? 12.252 -7.325 -7.508 1.00 97.50 433 SER A C 1
ATOM 3507 O O . SER A 1 433 ? 12.052 -8.529 -7.403 1.00 97.50 433 SER A O 1
ATOM 3509 N N . LEU A 1 434 ? 11.729 -6.615 -8.515 1.00 96.69 434 LEU A N 1
ATOM 3510 C CA . LEU A 1 434 ? 10.883 -7.165 -9.584 1.00 96.69 434 LEU A CA 1
ATOM 3511 C C . LEU A 1 434 ? 11.647 -7.968 -10.650 1.00 96.69 434 LEU A C 1
ATOM 3513 O O . LEU A 1 434 ? 11.029 -8.547 -11.549 1.00 96.69 434 LEU A O 1
ATOM 3517 N N . GLY A 1 435 ? 12.975 -8.027 -10.587 1.00 95.75 435 GLY A N 1
ATOM 3518 C CA . GLY A 1 435 ? 13.768 -8.883 -11.466 1.00 95.75 435 GLY A CA 1
ATOM 3519 C C . GLY A 1 435 ? 14.844 -8.162 -12.276 1.00 95.75 435 GLY A C 1
ATOM 3520 O O . GLY A 1 435 ? 15.682 -8.824 -12.891 1.00 95.75 435 GLY A O 1
ATOM 3521 N N . ASN A 1 436 ? 14.849 -6.826 -12.306 1.00 96.62 436 ASN A N 1
ATOM 3522 C CA . ASN A 1 436 ? 15.792 -6.074 -13.127 1.00 96.62 436 ASN A CA 1
ATOM 3523 C C . ASN A 1 436 ? 17.149 -5.953 -12.421 1.00 96.62 436 ASN A C 1
ATOM 3525 O O . ASN A 1 436 ? 17.455 -4.957 -11.776 1.00 96.62 436 ASN A O 1
ATOM 3529 N N . SER A 1 437 ? 17.995 -6.968 -12.558 1.00 96.06 437 SER A N 1
ATOM 3530 C CA . SER A 1 437 ? 19.309 -6.996 -11.904 1.00 96.06 437 SER A CA 1
ATOM 3531 C C . SER A 1 437 ? 20.225 -5.829 -12.308 1.00 96.06 437 SER A C 1
ATOM 3533 O O . SER A 1 437 ? 21.102 -5.435 -11.543 1.00 96.06 437 SER A O 1
ATOM 3535 N N . ALA A 1 438 ? 20.015 -5.229 -13.485 1.00 94.00 438 ALA A N 1
ATOM 3536 C CA . ALA A 1 438 ? 20.808 -4.092 -13.941 1.00 94.00 438 ALA A CA 1
ATOM 3537 C C . ALA A 1 438 ? 20.532 -2.805 -13.144 1.00 94.00 438 ALA A C 1
ATOM 3539 O O . ALA A 1 438 ? 21.403 -1.936 -13.109 1.00 94.00 438 ALA A O 1
ATOM 3540 N N . SER A 1 439 ? 19.376 -2.666 -12.478 1.00 95.81 439 SER A N 1
ATOM 3541 C CA . SER A 1 439 ? 19.080 -1.456 -11.693 1.00 95.81 439 SER A CA 1
ATOM 3542 C C . SER A 1 439 ? 19.997 -1.312 -10.476 1.00 95.81 439 SER A C 1
ATOM 3544 O O . SER A 1 439 ? 20.296 -0.189 -10.083 1.00 95.81 439 SER A O 1
ATOM 3546 N N . ALA A 1 440 ? 20.532 -2.417 -9.940 1.00 96.50 440 ALA A N 1
ATOM 3547 C CA . ALA A 1 440 ? 21.483 -2.380 -8.829 1.00 96.50 440 ALA A CA 1
ATOM 3548 C C . ALA A 1 440 ? 22.790 -1.649 -9.177 1.00 96.50 440 ALA A C 1
ATOM 3550 O O . ALA A 1 440 ? 23.426 -1.086 -8.292 1.00 96.50 440 ALA A O 1
ATOM 3551 N N . GLN A 1 441 ? 23.165 -1.580 -10.461 1.00 95.69 441 GLN A N 1
ATOM 3552 C CA . GLN A 1 441 ? 24.331 -0.804 -10.908 1.00 95.69 441 GLN A CA 1
ATOM 3553 C C . GLN A 1 441 ? 24.159 0.698 -10.637 1.00 95.69 441 GLN A C 1
ATOM 3555 O O . GLN A 1 441 ? 25.132 1.401 -10.390 1.00 95.69 441 GLN A O 1
ATOM 3560 N N . LEU A 1 442 ? 22.916 1.186 -10.662 1.00 96.62 442 LEU A N 1
ATOM 3561 C CA . LEU A 1 442 ? 22.574 2.580 -10.373 1.00 96.62 442 LEU A CA 1
ATOM 3562 C C . LEU A 1 442 ? 22.404 2.842 -8.868 1.00 96.62 442 LEU A C 1
ATOM 3564 O O . LEU A 1 442 ? 22.312 3.995 -8.462 1.00 96.62 442 LEU A O 1
ATOM 3568 N N . LEU A 1 443 ? 22.374 1.786 -8.050 1.00 97.50 443 LEU A N 1
ATOM 3569 C CA . LEU A 1 443 ? 22.232 1.852 -6.596 1.00 97.50 443 LEU A CA 1
ATOM 3570 C C . LEU A 1 443 ? 23.567 1.704 -5.854 1.00 97.50 443 LEU A C 1
ATOM 3572 O O . LEU A 1 443 ? 23.567 1.729 -4.629 1.00 97.50 443 LEU A O 1
ATOM 3576 N N . ILE A 1 444 ? 24.698 1.547 -6.554 1.00 98.31 444 ILE A N 1
ATOM 3577 C CA . ILE A 1 444 ? 26.004 1.241 -5.939 1.00 98.31 444 ILE A CA 1
ATOM 3578 C C . ILE A 1 444 ? 26.363 2.229 -4.823 1.00 98.31 444 ILE A C 1
ATOM 3580 O O . ILE A 1 444 ? 26.755 1.797 -3.739 1.00 98.31 444 ILE A O 1
ATOM 3584 N N . ASP A 1 445 ? 26.214 3.532 -5.066 1.00 97.88 445 ASP A N 1
ATOM 3585 C CA . ASP A 1 445 ? 26.553 4.559 -4.077 1.00 97.88 445 ASP A CA 1
ATOM 3586 C C . ASP A 1 445 ? 25.665 4.442 -2.828 1.00 97.88 445 ASP A C 1
ATOM 3588 O O . ASP A 1 445 ? 26.181 4.378 -1.712 1.00 97.88 445 ASP A O 1
ATOM 3592 N N . GLU A 1 446 ? 24.347 4.291 -3.002 1.00 96.75 446 GLU A N 1
ATOM 3593 C CA . GLU A 1 446 ? 23.416 4.105 -1.883 1.00 96.75 446 GLU A CA 1
ATOM 3594 C C . GLU A 1 446 ? 23.643 2.784 -1.135 1.00 96.75 446 GLU A C 1
ATOM 3596 O O . GLU A 1 446 ? 23.557 2.747 0.091 1.00 96.75 446 GLU A O 1
ATOM 3601 N N . LEU A 1 447 ? 23.926 1.686 -1.839 1.00 98.12 447 LEU A N 1
ATOM 3602 C CA . LEU A 1 447 ? 24.197 0.379 -1.231 1.00 98.12 447 LEU A CA 1
ATOM 3603 C C . LEU A 1 447 ? 25.478 0.411 -0.395 1.00 98.12 447 LEU A C 1
ATOM 3605 O O . LEU A 1 447 ? 25.531 -0.182 0.684 1.00 98.12 447 LEU A O 1
ATOM 3609 N N . ASN A 1 448 ? 26.492 1.141 -0.861 1.00 98.06 448 ASN A N 1
ATOM 3610 C CA . ASN A 1 448 ? 27.729 1.355 -0.120 1.00 98.06 448 ASN A CA 1
ATOM 3611 C C . ASN A 1 448 ? 27.535 2.279 1.090 1.00 98.06 448 ASN A C 1
ATOM 3613 O O . ASN A 1 448 ? 28.209 2.078 2.096 1.00 98.06 448 ASN A O 1
ATOM 3617 N N . GLU A 1 449 ? 26.645 3.270 1.002 1.00 97.25 449 GLU A N 1
ATOM 3618 C CA . GLU A 1 449 ? 26.359 4.211 2.093 1.00 97.25 449 GLU A CA 1
ATOM 3619 C C . GLU A 1 449 ? 25.468 3.594 3.181 1.00 97.25 449 GLU A C 1
ATOM 3621 O O . GLU A 1 449 ? 25.761 3.714 4.371 1.00 97.25 449 GLU A O 1
ATOM 3626 N N . TYR A 1 450 ? 24.391 2.914 2.783 1.00 97.62 450 TYR A N 1
ATOM 3627 C CA . TYR A 1 450 ? 23.343 2.442 3.691 1.00 97.62 450 TYR A CA 1
ATOM 3628 C C . TYR A 1 450 ? 23.366 0.929 3.942 1.00 97.62 450 TYR A C 1
ATOM 3630 O O . TYR A 1 450 ? 22.595 0.445 4.764 1.00 97.62 450 TYR A O 1
ATOM 3638 N N . HIS A 1 451 ? 24.236 0.170 3.271 1.00 97.69 451 HIS A N 1
ATOM 3639 C CA . HIS A 1 451 ? 24.497 -1.253 3.540 1.00 97.69 451 HIS A CA 1
ATOM 3640 C C . HIS A 1 451 ? 23.263 -2.181 3.515 1.00 97.69 451 HIS A C 1
ATOM 3642 O O . HIS A 1 451 ? 23.200 -3.176 4.239 1.00 97.69 451 HIS A O 1
ATOM 3648 N N . TYR A 1 452 ? 22.279 -1.893 2.660 1.00 97.62 452 TYR A N 1
ATOM 3649 C CA . TYR A 1 452 ? 21.011 -2.635 2.582 1.00 97.62 452 TYR A CA 1
ATOM 3650 C C . TYR A 1 452 ? 20.997 -3.749 1.518 1.00 97.62 452 TYR A C 1
ATOM 3652 O O . TYR A 1 452 ? 19.934 -4.269 1.174 1.00 97.62 452 TYR A O 1
ATOM 3660 N N . SER A 1 453 ? 22.168 -4.176 1.028 1.00 98.19 453 SER A N 1
ATOM 3661 C CA . SER A 1 453 ? 22.300 -5.274 0.056 1.00 98.19 453 SER A CA 1
ATOM 3662 C C . SER A 1 453 ? 21.643 -6.572 0.533 1.00 98.19 453 SER A C 1
ATOM 3664 O O . SER A 1 453 ? 20.952 -7.234 -0.236 1.00 98.19 453 SER A O 1
ATOM 3666 N N . SER A 1 454 ? 21.788 -6.901 1.822 1.00 97.44 454 SER A N 1
ATOM 3667 C CA . SER A 1 454 ? 21.156 -8.085 2.429 1.00 97.44 454 SER A CA 1
ATOM 3668 C C . SER A 1 454 ? 19.623 -8.013 2.340 1.00 97.44 454 SER A C 1
ATOM 3670 O O . SER A 1 454 ? 18.970 -9.007 2.027 1.00 97.44 454 SER A O 1
ATOM 3672 N N . ASN A 1 455 ? 19.047 -6.825 2.572 1.00 97.69 455 ASN A N 1
ATOM 3673 C CA . ASN A 1 455 ? 17.607 -6.582 2.482 1.00 97.69 455 ASN A CA 1
ATOM 3674 C C . ASN A 1 455 ? 17.113 -6.742 1.036 1.00 97.69 455 ASN A C 1
ATOM 3676 O O . ASN A 1 455 ? 16.128 -7.442 0.808 1.00 97.69 455 ASN A O 1
ATOM 3680 N N . LEU A 1 456 ? 17.807 -6.156 0.051 1.00 97.69 456 LEU A N 1
ATOM 3681 C CA . LEU A 1 456 ? 17.442 -6.320 -1.363 1.00 97.69 456 LEU A CA 1
ATOM 3682 C C . LEU A 1 456 ? 17.549 -7.772 -1.836 1.00 97.69 456 LEU A C 1
ATOM 3684 O O . LEU A 1 456 ? 16.653 -8.237 -2.537 1.00 97.69 456 LEU A O 1
ATOM 3688 N N . ALA A 1 457 ? 18.599 -8.501 -1.447 1.00 98.00 457 ALA A N 1
ATOM 3689 C CA . ALA A 1 457 ? 18.742 -9.919 -1.780 1.00 98.00 457 ALA A CA 1
ATOM 3690 C C . ALA A 1 457 ? 17.585 -10.754 -1.207 1.00 98.00 457 ALA A C 1
ATOM 3692 O O . ALA A 1 457 ? 17.017 -11.595 -1.903 1.00 98.00 457 ALA A O 1
ATOM 3693 N N . ALA A 1 458 ? 17.190 -10.489 0.043 1.00 96.75 458 ALA A N 1
ATOM 3694 C CA . ALA A 1 458 ? 16.057 -11.148 0.686 1.00 96.75 458 ALA A CA 1
ATOM 3695 C C . ALA A 1 458 ? 14.730 -10.874 -0.040 1.00 96.75 458 ALA A C 1
ATOM 3697 O O . ALA A 1 458 ? 13.972 -11.802 -0.324 1.00 96.75 458 ALA A O 1
ATOM 3698 N N . LEU A 1 459 ? 14.471 -9.612 -0.397 1.00 97.00 459 LEU A N 1
ATOM 3699 C CA . LEU A 1 459 ? 13.275 -9.217 -1.146 1.00 97.00 459 LEU A CA 1
ATOM 3700 C C . LEU A 1 459 ? 13.245 -9.860 -2.532 1.00 97.00 459 LEU A C 1
ATOM 3702 O O . LEU A 1 459 ? 12.217 -10.400 -2.943 1.00 97.00 459 LEU A O 1
ATOM 3706 N N . ARG A 1 460 ? 14.385 -9.856 -3.227 1.00 96.75 460 ARG A N 1
ATOM 3707 C CA . ARG A 1 460 ? 14.536 -10.496 -4.532 1.00 96.75 460 ARG A CA 1
ATOM 3708 C C . ARG A 1 460 ? 14.273 -11.999 -4.454 1.00 96.75 460 ARG A C 1
ATOM 3710 O O . ARG A 1 460 ? 13.523 -12.515 -5.278 1.00 96.75 460 ARG A O 1
ATOM 3717 N N . TYR A 1 461 ? 14.801 -12.678 -3.431 1.00 95.94 461 TYR A N 1
ATOM 3718 C CA . TYR A 1 461 ? 14.519 -14.092 -3.180 1.00 95.94 461 TYR A CA 1
ATOM 3719 C C . TYR A 1 461 ? 13.015 -14.339 -3.024 1.00 95.94 461 TYR A C 1
ATOM 3721 O O . TYR A 1 461 ? 12.473 -15.211 -3.699 1.00 95.94 461 TYR A O 1
ATOM 3729 N N . LEU A 1 462 ? 12.321 -13.572 -2.174 1.00 93.31 462 LEU A N 1
ATOM 3730 C CA . LEU A 1 462 ? 10.878 -13.738 -1.961 1.00 93.31 462 LEU A CA 1
ATOM 3731 C C . LEU A 1 462 ? 10.085 -13.558 -3.261 1.00 93.31 462 LEU A C 1
ATOM 3733 O O . LEU A 1 462 ? 9.250 -14.396 -3.602 1.00 93.31 462 LEU A O 1
ATOM 3737 N N . ILE A 1 463 ? 10.372 -12.488 -4.005 1.00 94.62 463 ILE A N 1
ATOM 3738 C CA . ILE A 1 463 ? 9.601 -12.119 -5.195 1.00 94.62 463 ILE A CA 1
ATOM 3739 C C . ILE A 1 463 ? 9.804 -13.106 -6.344 1.00 94.62 463 ILE A C 1
ATOM 3741 O O . ILE A 1 463 ? 8.847 -13.432 -7.054 1.00 94.62 463 ILE A O 1
ATOM 3745 N N . ASP A 1 464 ? 11.021 -13.623 -6.513 1.00 93.00 464 ASP A N 1
ATOM 3746 C CA . ASP A 1 464 ? 11.311 -14.630 -7.534 1.00 93.00 464 ASP A CA 1
ATOM 3747 C C . ASP A 1 464 ? 10.622 -15.976 -7.241 1.00 93.00 464 ASP A C 1
ATOM 3749 O O . ASP A 1 464 ? 10.337 -16.725 -8.178 1.00 93.00 464 ASP A O 1
ATOM 3753 N N . HIS A 1 465 ? 10.265 -16.254 -5.980 1.00 93.19 465 HIS A N 1
ATOM 3754 C CA . HIS A 1 465 ? 9.528 -17.460 -5.586 1.00 93.19 465 HIS A CA 1
ATOM 3755 C C . HIS A 1 465 ? 7.997 -17.329 -5.671 1.00 93.19 465 HIS A C 1
ATOM 3757 O O . HIS A 1 465 ? 7.301 -18.340 -5.533 1.00 93.19 465 HIS A O 1
ATOM 3763 N N . TYR A 1 466 ? 7.437 -16.141 -5.937 1.00 89.56 466 TYR A N 1
ATOM 3764 C CA . TYR A 1 466 ? 5.992 -16.013 -6.157 1.00 89.56 466 TYR A CA 1
ATOM 3765 C C . TYR A 1 466 ? 5.539 -16.798 -7.390 1.00 89.56 466 TYR A C 1
ATOM 3767 O O . TYR A 1 466 ? 6.033 -16.607 -8.506 1.00 89.56 466 TYR A O 1
ATOM 3775 N N . ASN A 1 467 ? 4.530 -17.645 -7.195 1.00 88.00 467 ASN A N 1
ATOM 3776 C CA . ASN A 1 467 ? 3.976 -18.488 -8.246 1.00 88.00 467 ASN A CA 1
ATOM 3777 C C . ASN A 1 467 ? 3.076 -17.688 -9.225 1.00 88.00 467 ASN A C 1
ATOM 3779 O O . ASN A 1 467 ? 2.674 -16.558 -8.937 1.00 88.00 467 ASN A O 1
ATOM 3783 N N . PRO A 1 468 ? 2.707 -18.256 -10.388 1.00 90.69 468 PRO A N 1
ATOM 3784 C CA . PRO A 1 468 ? 1.823 -17.579 -11.339 1.00 90.69 468 PRO A CA 1
ATOM 3785 C C . PRO A 1 468 ? 0.431 -17.221 -10.793 1.00 90.69 468 PRO A C 1
ATOM 3787 O O . PRO A 1 468 ? -0.162 -16.261 -11.279 1.00 90.69 468 PRO A O 1
ATOM 3790 N N . ALA A 1 469 ? -0.092 -17.959 -9.806 1.00 91.38 469 ALA A N 1
ATOM 3791 C CA . ALA A 1 469 ? -1.393 -17.666 -9.202 1.00 91.38 469 ALA A CA 1
ATOM 3792 C C . ALA A 1 469 ? -1.356 -16.355 -8.406 1.00 91.38 469 ALA A C 1
ATOM 3794 O O . ALA A 1 469 ? -2.275 -15.551 -8.526 1.00 91.38 469 ALA A O 1
ATOM 3795 N N . PHE A 1 470 ? -0.261 -16.089 -7.689 1.00 91.50 470 PHE A N 1
ATOM 3796 C CA . PHE A 1 470 ? -0.032 -14.806 -7.030 1.00 91.50 470 PHE A CA 1
ATOM 3797 C C . PHE A 1 470 ? -0.066 -13.651 -8.044 1.00 91.50 470 PHE A C 1
ATOM 3799 O O . PHE A 1 470 ? -0.816 -12.692 -7.877 1.00 91.50 470 PHE A O 1
ATOM 3806 N N . TRP A 1 471 ? 0.670 -13.763 -9.153 1.00 94.25 471 TRP A N 1
ATOM 3807 C CA . TRP A 1 471 ? 0.718 -12.706 -10.174 1.00 94.25 471 TRP A CA 1
ATOM 3808 C C . TRP A 1 471 ? -0.598 -12.511 -10.935 1.00 94.25 471 TRP A C 1
ATOM 3810 O O . TRP A 1 471 ? -0.779 -11.482 -11.577 1.00 94.25 471 TRP A O 1
ATOM 3820 N N . GLY A 1 472 ? -1.501 -13.491 -10.889 1.00 94.12 472 GLY A N 1
ATOM 3821 C CA . GLY A 1 472 ? -2.844 -13.415 -11.463 1.00 94.12 472 GLY A CA 1
ATOM 3822 C C . GLY A 1 472 ? -3.950 -13.124 -10.446 1.00 94.12 472 GLY A C 1
ATOM 3823 O O . GLY A 1 472 ? -5.117 -13.199 -10.817 1.00 94.12 472 GLY A O 1
ATOM 3824 N N . SER A 1 473 ? -3.610 -12.847 -9.182 1.00 93.19 473 SER A N 1
ATOM 3825 C CA . SER A 1 473 ? -4.589 -12.703 -8.091 1.00 93.19 473 SER A CA 1
ATOM 3826 C C . SER A 1 473 ? -5.381 -11.392 -8.127 1.00 93.19 473 SER A C 1
ATOM 3828 O O . SER A 1 473 ? -6.527 -11.369 -7.689 1.00 93.19 473 SER A O 1
ATOM 3830 N N . SER A 1 474 ? -4.791 -10.322 -8.664 1.00 96.69 474 SER A N 1
ATOM 3831 C CA . SER A 1 474 ? -5.410 -9.001 -8.812 1.00 96.69 474 SER A CA 1
ATOM 3832 C C . SER A 1 474 ? -4.904 -8.295 -10.071 1.00 96.69 474 SER A C 1
ATOM 3834 O O . SER A 1 474 ? -3.858 -8.663 -10.624 1.00 96.69 474 SER A O 1
ATOM 3836 N N . ILE A 1 475 ? -5.616 -7.256 -10.526 1.00 97.25 475 ILE A N 1
ATOM 3837 C CA . ILE A 1 475 ? -5.158 -6.431 -11.658 1.00 97.25 475 ILE A CA 1
ATOM 3838 C C . ILE A 1 475 ? -3.814 -5.765 -11.329 1.00 97.25 475 ILE A C 1
ATOM 3840 O O . ILE A 1 475 ? -2.922 -5.744 -12.176 1.00 97.25 475 ILE A O 1
ATOM 3844 N N . TYR A 1 476 ? -3.637 -5.296 -10.093 1.00 97.62 476 TYR A N 1
ATOM 3845 C CA . TYR A 1 476 ? -2.393 -4.694 -9.612 1.00 97.62 476 TYR A CA 1
ATOM 3846 C C . TYR A 1 476 ? -1.192 -5.638 -9.756 1.00 97.62 476 TYR A C 1
ATOM 3848 O O . TYR A 1 476 ? -0.180 -5.290 -10.373 1.00 97.62 476 TYR A O 1
ATOM 3856 N N . ASN A 1 477 ? -1.315 -6.875 -9.261 1.00 96.50 477 ASN A N 1
ATOM 3857 C CA . ASN A 1 477 ? -0.254 -7.876 -9.371 1.00 96.50 477 ASN A CA 1
ATOM 3858 C C . ASN A 1 477 ? 0.001 -8.270 -10.831 1.00 96.50 477 ASN A C 1
ATOM 3860 O O . ASN A 1 477 ? 1.153 -8.446 -11.238 1.00 96.50 477 ASN A O 1
ATOM 3864 N N . TYR A 1 478 ? -1.048 -8.344 -11.649 1.00 96.19 478 TYR A N 1
ATOM 3865 C CA . TYR A 1 478 ? -0.911 -8.636 -13.073 1.00 96.19 478 TYR A CA 1
ATOM 3866 C C . TYR A 1 478 ? -0.174 -7.522 -13.830 1.00 96.19 478 TYR A C 1
ATOM 3868 O O . TYR A 1 478 ? 0.673 -7.796 -14.691 1.00 96.19 478 TYR A O 1
ATOM 3876 N N . TRP A 1 479 ? -0.439 -6.261 -13.483 1.00 97.38 479 TRP A N 1
ATOM 3877 C CA . TRP A 1 479 ? 0.266 -5.112 -14.037 1.00 97.38 479 TRP A CA 1
ATOM 3878 C C . TRP A 1 479 ? 1.745 -5.144 -13.631 1.00 97.38 479 TRP A C 1
ATOM 3880 O O . TRP A 1 479 ? 2.605 -5.133 -14.515 1.00 97.38 479 TRP A O 1
ATOM 3890 N N . LEU A 1 480 ? 2.071 -5.328 -12.345 1.00 96.69 480 LEU A N 1
ATOM 3891 C CA . LEU A 1 480 ? 3.464 -5.507 -11.908 1.00 96.69 480 LEU A CA 1
ATOM 3892 C C . LEU A 1 480 ? 4.154 -6.658 -12.649 1.00 96.69 480 LEU A C 1
ATOM 3894 O O . LEU A 1 480 ? 5.277 -6.502 -13.129 1.00 96.69 480 LEU A O 1
ATOM 3898 N N . ASN A 1 481 ? 3.479 -7.796 -12.820 1.00 95.94 481 ASN A N 1
ATOM 3899 C CA . ASN A 1 481 ? 4.020 -8.927 -13.570 1.00 95.94 481 ASN A CA 1
ATOM 3900 C C . ASN A 1 481 ? 4.308 -8.579 -15.038 1.00 95.94 481 ASN A C 1
ATOM 3902 O O . ASN A 1 481 ? 5.290 -9.056 -15.606 1.00 95.94 481 ASN A O 1
ATOM 3906 N N . SER A 1 482 ? 3.490 -7.720 -15.646 1.00 95.06 482 SER A N 1
ATOM 3907 C CA . SER A 1 482 ? 3.729 -7.203 -16.997 1.00 95.06 482 SER A CA 1
ATOM 3908 C C . SER A 1 482 ? 4.996 -6.345 -17.048 1.00 95.06 482 SER A C 1
ATOM 3910 O O . SER A 1 482 ? 5.788 -6.485 -17.980 1.00 95.06 482 SER A O 1
ATOM 3912 N N . LEU A 1 483 ? 5.267 -5.545 -16.010 1.00 96.38 483 LEU A N 1
ATOM 3913 C CA . LEU A 1 483 ? 6.523 -4.793 -15.894 1.00 96.38 483 LEU A CA 1
ATOM 3914 C C . LEU A 1 483 ? 7.735 -5.718 -15.746 1.00 96.38 483 LEU A C 1
ATOM 3916 O O . LEU A 1 483 ? 8.782 -5.434 -16.326 1.00 96.38 483 LEU A O 1
ATOM 3920 N N . ARG A 1 484 ? 7.603 -6.866 -15.064 1.00 95.38 484 ARG A N 1
ATOM 3921 C CA . ARG A 1 484 ? 8.678 -7.880 -14.981 1.00 95.38 484 ARG A CA 1
ATOM 3922 C C . ARG A 1 484 ? 9.060 -8.440 -16.351 1.00 95.38 484 ARG A C 1
ATOM 3924 O O . ARG A 1 484 ? 10.210 -8.812 -16.565 1.00 95.38 484 ARG A O 1
ATOM 3931 N N . LYS A 1 485 ? 8.125 -8.487 -17.308 1.00 93.50 485 LYS A N 1
ATOM 3932 C CA . LYS A 1 485 ? 8.408 -8.930 -18.688 1.00 93.50 485 LYS A CA 1
ATOM 3933 C C . LYS A 1 485 ? 9.252 -7.936 -19.487 1.00 93.50 485 LYS A C 1
ATOM 3935 O O . LYS A 1 485 ? 9.733 -8.295 -20.555 1.00 93.50 485 LYS A O 1
ATOM 3940 N N . LEU A 1 486 ? 9.458 -6.726 -18.966 1.00 95.00 486 LEU A N 1
ATOM 3941 C CA . LEU A 1 486 ? 10.372 -5.732 -19.529 1.00 95.00 486 LEU A CA 1
ATOM 3942 C C . LEU A 1 486 ? 11.797 -5.833 -18.962 1.00 95.00 486 LEU A C 1
ATOM 3944 O O . LEU A 1 486 ? 12.645 -5.019 -19.321 1.00 95.00 486 LEU A O 1
ATOM 3948 N N . ASN A 1 487 ? 12.078 -6.818 -18.103 1.00 95.19 487 ASN A N 1
ATOM 3949 C CA . ASN A 1 487 ? 13.437 -7.087 -17.641 1.00 95.19 487 ASN A CA 1
ATOM 3950 C C . ASN A 1 487 ? 14.300 -7.667 -18.778 1.00 95.19 487 ASN A C 1
ATOM 3952 O O . ASN A 1 487 ? 13.775 -8.380 -19.640 1.00 95.19 487 ASN A O 1
ATOM 3956 N N . PRO A 1 488 ? 15.625 -7.420 -18.774 1.00 92.94 488 PRO A N 1
ATOM 3957 C CA . PRO A 1 488 ? 16.525 -7.987 -19.772 1.00 92.94 488 PRO A CA 1
ATOM 3958 C C . PRO A 1 488 ? 16.459 -9.517 -19.804 1.00 92.94 488 PRO A C 1
ATOM 3960 O O . PRO A 1 488 ? 16.676 -10.172 -18.788 1.00 92.94 488 PRO A O 1
ATOM 3963 N N . LEU A 1 489 ? 16.205 -10.089 -20.984 1.00 91.00 489 LEU A N 1
ATOM 3964 C CA . LEU A 1 489 ? 16.244 -11.543 -21.192 1.00 91.00 489 LEU A CA 1
ATOM 3965 C C . LEU A 1 489 ? 17.674 -12.064 -21.041 1.00 91.00 489 LEU A C 1
ATOM 3967 O O . LEU A 1 489 ? 18.592 -11.398 -21.507 1.00 91.00 489 LEU A O 1
ATOM 3971 N N . GLU A 1 490 ? 17.880 -13.246 -20.459 1.00 87.88 490 GLU A N 1
ATOM 3972 C CA . GLU A 1 490 ? 19.223 -13.846 -20.367 1.00 87.88 490 GLU A CA 1
ATOM 3973 C C . GLU A 1 490 ? 19.844 -14.073 -21.753 1.00 87.88 490 GLU A C 1
ATOM 3975 O O . GLU A 1 490 ? 20.993 -13.694 -21.987 1.00 87.88 490 GLU A O 1
ATOM 3980 N N . ASP A 1 491 ? 19.056 -14.620 -22.684 1.00 90.69 491 ASP A N 1
ATOM 3981 C CA . ASP A 1 491 ? 19.413 -14.740 -24.096 1.00 90.69 491 ASP A CA 1
ATOM 3982 C C . ASP A 1 491 ? 18.721 -13.650 -24.922 1.00 90.69 491 ASP A C 1
ATOM 3984 O O . ASP A 1 491 ? 17.502 -13.469 -24.870 1.00 90.69 491 ASP A O 1
ATOM 3988 N N . ARG A 1 492 ? 19.522 -12.907 -25.687 1.00 93.62 492 ARG A N 1
ATOM 3989 C CA . ARG A 1 492 ? 19.089 -11.790 -26.538 1.00 93.62 492 ARG A CA 1
ATOM 3990 C C . ARG A 1 492 ? 19.500 -11.973 -27.997 1.00 93.62 492 ARG A C 1
ATOM 3992 O O . ARG A 1 492 ? 19.281 -11.062 -28.789 1.00 93.62 492 ARG A O 1
ATOM 3999 N N . ASN A 1 493 ? 20.085 -13.113 -28.366 1.00 91.88 493 ASN A N 1
ATOM 4000 C CA . ASN A 1 493 ? 20.669 -13.312 -29.696 1.00 91.88 493 ASN A CA 1
ATOM 4001 C C . ASN A 1 493 ? 19.635 -13.212 -30.831 1.00 91.88 493 ASN A C 1
ATOM 4003 O O . ASN A 1 493 ? 19.978 -12.764 -31.924 1.00 91.88 493 ASN A O 1
ATOM 4007 N N . ASP A 1 494 ? 18.375 -13.556 -30.549 1.00 93.19 494 ASP A N 1
ATOM 4008 C CA . ASP A 1 494 ? 17.262 -13.484 -31.506 1.00 93.19 494 ASP A CA 1
ATOM 4009 C C . ASP A 1 494 ? 16.624 -12.084 -31.614 1.00 93.19 494 ASP A C 1
ATOM 4011 O O . ASP A 1 494 ? 15.764 -11.851 -32.467 1.00 93.19 494 ASP A O 1
ATOM 4015 N N . LEU A 1 495 ? 17.019 -11.130 -30.763 1.00 94.38 495 LEU A N 1
ATOM 4016 C CA . LEU A 1 495 ? 16.506 -9.760 -30.809 1.00 94.38 495 LEU A CA 1
ATOM 4017 C C . LEU A 1 495 ? 17.257 -8.916 -31.853 1.00 94.38 495 LEU A C 1
ATOM 4019 O O . LEU A 1 495 ? 18.429 -9.176 -32.130 1.00 94.38 495 LEU A O 1
ATOM 4023 N N . PRO A 1 496 ? 16.651 -7.841 -32.393 1.00 93.62 496 PRO A N 1
ATOM 4024 C CA . PRO A 1 496 ? 17.384 -6.851 -33.180 1.00 93.62 496 PRO A CA 1
ATOM 4025 C C . PRO A 1 496 ? 18.608 -6.321 -32.421 1.00 93.62 496 PRO A C 1
ATOM 4027 O O . PRO A 1 496 ? 18.524 -6.090 -31.216 1.00 93.62 496 PRO A O 1
ATOM 4030 N N . GLN A 1 497 ? 19.724 -6.061 -33.114 1.00 94.06 497 GLN A N 1
ATOM 4031 C CA . GLN A 1 497 ? 20.995 -5.686 -32.468 1.00 94.06 497 GLN A CA 1
ATOM 4032 C C . GLN A 1 497 ? 20.870 -4.515 -31.485 1.00 94.06 497 GLN A C 1
ATOM 4034 O O . GLN A 1 497 ? 21.483 -4.551 -30.421 1.00 94.06 497 GLN A O 1
ATOM 4039 N N . PHE A 1 498 ? 20.051 -3.504 -31.794 1.00 93.94 498 PHE A N 1
ATOM 4040 C CA . PHE A 1 498 ? 19.835 -2.370 -30.891 1.00 93.94 498 PHE A CA 1
ATOM 4041 C C . PHE A 1 498 ? 19.242 -2.804 -29.539 1.00 93.94 498 PHE A C 1
ATOM 4043 O O . PHE A 1 498 ? 19.643 -2.286 -28.500 1.00 93.94 498 PHE A O 1
ATOM 4050 N N . MET A 1 499 ? 18.372 -3.822 -29.529 1.00 95.31 499 MET A N 1
ATOM 4051 C CA . MET A 1 499 ? 17.788 -4.413 -28.319 1.00 95.31 499 MET A CA 1
ATOM 4052 C C . MET A 1 499 ? 18.746 -5.351 -27.573 1.00 95.31 499 MET A C 1
ATOM 4054 O O . MET A 1 499 ? 18.434 -5.805 -26.476 1.00 95.31 499 MET A O 1
ATOM 4058 N N . GLN A 1 500 ? 19.917 -5.653 -28.131 1.00 95.69 500 GLN A N 1
ATOM 4059 C CA . GLN A 1 500 ? 20.965 -6.414 -27.445 1.00 95.69 500 GLN A CA 1
ATOM 4060 C C . GLN A 1 500 ? 21.930 -5.500 -26.666 1.00 95.69 500 GLN A C 1
ATOM 4062 O O . GLN A 1 500 ? 22.802 -5.990 -25.945 1.00 95.69 500 GLN A O 1
ATOM 4067 N N . THR A 1 501 ? 21.790 -4.175 -26.801 1.00 95.75 501 THR A N 1
ATOM 4068 C CA . THR A 1 501 ? 22.657 -3.181 -26.150 1.00 95.75 501 THR A CA 1
ATOM 4069 C C . THR A 1 501 ? 22.206 -2.849 -24.729 1.00 95.75 501 THR A C 1
ATOM 4071 O O . THR A 1 501 ? 21.017 -2.897 -24.413 1.00 95.75 501 THR A O 1
ATOM 4074 N N . ALA A 1 502 ? 23.150 -2.441 -23.874 1.00 94.19 502 ALA A N 1
ATOM 4075 C CA . ALA A 1 502 ? 22.834 -1.982 -22.518 1.00 94.19 502 ALA A CA 1
ATOM 4076 C C . ALA A 1 502 ? 21.972 -0.710 -22.547 1.00 94.19 502 ALA A C 1
ATOM 4078 O O . ALA A 1 502 ? 21.051 -0.573 -21.746 1.00 94.19 502 ALA A O 1
ATOM 4079 N N . ALA A 1 503 ? 22.220 0.178 -23.516 1.00 95.06 503 ALA A N 1
ATOM 4080 C CA . ALA A 1 503 ? 21.477 1.423 -23.684 1.00 95.06 503 ALA A CA 1
ATOM 4081 C C . ALA A 1 503 ? 19.970 1.180 -23.860 1.00 95.06 503 ALA A C 1
ATOM 4083 O O . ALA A 1 503 ? 19.163 1.878 -23.249 1.00 95.06 503 ALA A O 1
ATOM 4084 N N . PHE A 1 504 ? 19.572 0.176 -24.653 1.00 95.12 504 PHE A N 1
ATOM 4085 C CA . PHE A 1 504 ? 18.155 -0.150 -24.839 1.00 95.12 504 PHE A CA 1
ATOM 4086 C C . PHE A 1 504 ? 17.499 -0.613 -23.539 1.00 95.12 504 PHE A C 1
ATOM 4088 O O . PHE A 1 504 ? 16.429 -0.130 -23.184 1.00 95.12 504 PHE A O 1
ATOM 4095 N N . TRP A 1 505 ? 18.143 -1.510 -22.795 1.00 94.50 505 TRP A N 1
ATOM 4096 C CA . TRP A 1 505 ? 17.578 -2.029 -21.548 1.00 94.50 505 TRP A CA 1
ATOM 4097 C C . TRP A 1 505 ? 17.600 -1.014 -20.406 1.00 94.50 505 TRP A C 1
ATOM 4099 O O . TRP A 1 505 ? 16.666 -0.980 -19.609 1.00 94.50 505 TRP A O 1
ATOM 4109 N N . GLN A 1 506 ? 18.596 -0.130 -20.369 1.00 93.56 506 GLN A N 1
ATOM 4110 C CA . GLN A 1 506 ? 18.576 1.028 -19.482 1.00 93.56 506 GLN A CA 1
ATOM 4111 C C . GLN A 1 506 ? 17.425 1.971 -19.853 1.00 93.56 506 GLN A C 1
ATOM 4113 O O . GLN A 1 506 ? 16.689 2.412 -18.976 1.00 93.56 506 GLN A O 1
ATOM 4118 N N . GLN A 1 507 ? 17.184 2.212 -21.148 1.00 93.69 507 GLN A N 1
ATOM 4119 C CA . GLN A 1 507 ? 16.009 2.963 -21.597 1.00 93.69 507 GLN A CA 1
ATOM 4120 C C . GLN A 1 507 ? 14.704 2.281 -21.171 1.00 93.69 507 GLN A C 1
ATOM 4122 O O . GLN A 1 507 ? 13.766 2.989 -20.814 1.00 93.69 507 GLN A O 1
ATOM 4127 N N . LYS A 1 508 ? 14.626 0.941 -21.165 1.00 95.00 508 LYS A N 1
ATOM 4128 C CA . LYS A 1 508 ? 13.434 0.195 -20.717 1.00 95.00 508 LYS A CA 1
ATOM 4129 C C . LYS A 1 508 ? 13.122 0.354 -19.230 1.00 95.00 508 LYS A C 1
ATOM 4131 O O . LYS A 1 508 ? 11.962 0.185 -18.859 1.00 95.00 508 LYS A O 1
ATOM 4136 N N . MET A 1 509 ? 14.081 0.783 -18.413 1.00 95.88 509 MET A N 1
ATOM 4137 C CA . MET A 1 509 ? 13.790 1.161 -17.030 1.00 95.88 509 MET A CA 1
ATOM 4138 C C . MET A 1 509 ? 12.817 2.347 -16.964 1.00 95.88 509 MET A C 1
ATOM 4140 O O . MET A 1 509 ? 11.968 2.364 -16.083 1.00 95.88 509 MET A O 1
ATOM 4144 N N . ASN A 1 510 ? 12.844 3.285 -17.922 1.00 94.25 510 ASN A N 1
ATOM 4145 C CA . ASN A 1 510 ? 11.914 4.424 -17.940 1.00 94.25 510 ASN A CA 1
ATOM 4146 C C . ASN A 1 510 ? 10.433 3.993 -18.004 1.00 94.25 510 ASN A C 1
ATOM 4148 O O . ASN A 1 510 ? 9.692 4.380 -17.104 1.00 94.25 510 ASN A O 1
ATOM 4152 N N . PRO A 1 511 ? 9.967 3.179 -18.981 1.00 94.81 511 PRO A N 1
ATOM 4153 C CA . PRO A 1 511 ? 8.598 2.665 -18.969 1.00 94.81 511 PRO A CA 1
ATOM 4154 C C . PRO A 1 511 ? 8.270 1.852 -17.718 1.00 94.81 511 PRO A C 1
ATOM 4156 O O . PRO A 1 511 ? 7.155 1.958 -17.220 1.00 94.81 511 PRO A O 1
ATOM 4159 N N . GLN A 1 512 ? 9.209 1.044 -17.208 1.00 97.00 512 GLN A N 1
ATOM 4160 C CA . GLN A 1 512 ? 8.974 0.259 -15.992 1.00 97.00 512 GLN A CA 1
ATOM 4161 C C . GLN A 1 512 ? 8.710 1.170 -14.785 1.00 97.00 512 GLN A C 1
ATOM 4163 O O . GLN A 1 512 ? 7.728 0.976 -14.076 1.00 97.00 512 GLN A O 1
ATOM 4168 N N . LEU A 1 513 ? 9.550 2.185 -14.579 1.00 96.44 513 LEU A N 1
ATOM 4169 C CA . LEU A 1 513 ? 9.444 3.120 -13.458 1.00 96.44 513 LEU A CA 1
ATOM 4170 C C . LEU A 1 513 ? 8.253 4.073 -13.602 1.00 96.44 513 LEU A C 1
ATOM 4172 O O . LEU A 1 513 ? 7.544 4.306 -12.624 1.00 96.44 513 LEU A O 1
ATOM 4176 N N . ALA A 1 514 ? 8.006 4.590 -14.810 1.00 95.50 514 ALA A N 1
ATOM 4177 C CA . ALA A 1 514 ? 6.859 5.450 -15.087 1.00 95.50 514 ALA A CA 1
ATOM 4178 C C . ALA A 1 514 ? 5.550 4.697 -14.833 1.00 95.50 514 ALA A C 1
ATOM 4180 O O . ALA A 1 514 ? 4.717 5.162 -14.066 1.00 95.50 514 ALA A O 1
ATOM 4181 N N . SER A 1 515 ? 5.420 3.484 -15.375 1.00 97.00 515 SER A N 1
ATOM 4182 C CA . SER A 1 515 ? 4.204 2.689 -15.217 1.00 97.00 515 SER A CA 1
ATOM 4183 C C . SER A 1 515 ? 4.021 2.146 -13.796 1.00 97.00 515 SER A C 1
ATOM 4185 O O . SER A 1 515 ? 2.898 2.058 -13.317 1.00 97.00 515 SER A O 1
ATOM 4187 N N . CYS A 1 516 ? 5.108 1.840 -13.076 1.00 96.00 516 CYS A N 1
ATOM 4188 C CA . CYS A 1 516 ? 5.033 1.526 -11.646 1.00 96.00 516 CYS A CA 1
ATOM 4189 C C . CYS A 1 516 ? 4.542 2.732 -10.827 1.00 96.00 516 CYS A C 1
ATOM 4191 O O . CYS A 1 516 ? 3.784 2.563 -9.874 1.00 96.00 516 CYS A O 1
ATOM 4193 N N . THR A 1 517 ? 4.962 3.944 -11.200 1.00 94.88 517 THR A N 1
ATOM 4194 C CA . THR A 1 517 ? 4.493 5.188 -10.572 1.00 94.88 517 THR A CA 1
ATOM 4195 C C . THR A 1 517 ? 3.016 5.442 -10.874 1.00 94.88 517 THR A C 1
ATOM 4197 O O . THR A 1 517 ? 2.270 5.732 -9.946 1.00 94.88 517 THR A O 1
ATOM 4200 N N . GLU A 1 518 ? 2.590 5.291 -12.134 1.00 95.50 518 GLU A N 1
ATOM 4201 C CA . GLU A 1 518 ? 1.179 5.380 -12.552 1.00 95.50 518 GLU A CA 1
ATOM 4202 C C . GLU A 1 518 ? 0.315 4.384 -11.761 1.00 95.50 518 GLU A C 1
ATOM 4204 O O . GLU A 1 518 ? -0.621 4.791 -11.083 1.00 95.50 518 GLU A O 1
ATOM 4209 N N . LEU A 1 519 ? 0.702 3.103 -11.720 1.00 96.25 519 LEU A N 1
ATOM 4210 C CA . LEU A 1 519 ? -0.005 2.065 -10.960 1.00 96.25 519 LEU A CA 1
ATOM 4211 C C . LEU A 1 519 ? -0.207 2.449 -9.485 1.00 96.25 519 LEU A C 1
ATOM 4213 O O . LEU A 1 519 ? -1.281 2.230 -8.918 1.00 96.25 519 LEU A O 1
ATOM 4217 N N . ARG A 1 520 ? 0.830 3.009 -8.852 1.00 93.75 520 ARG A N 1
ATOM 4218 C CA . ARG A 1 520 ? 0.771 3.451 -7.454 1.00 93.75 520 ARG A CA 1
ATOM 4219 C C . ARG A 1 520 ? -0.079 4.689 -7.253 1.00 93.75 520 ARG A C 1
ATOM 4221 O O . ARG A 1 520 ? -0.751 4.791 -6.230 1.00 93.75 520 ARG A O 1
ATOM 4228 N N . HIS A 1 521 ? -0.025 5.611 -8.200 1.00 93.44 521 HIS A N 1
ATOM 4229 C CA . HIS A 1 521 ? -0.824 6.819 -8.185 1.00 93.44 521 HIS A CA 1
ATOM 4230 C C . HIS A 1 521 ? -2.318 6.490 -8.305 1.00 93.44 521 HIS A C 1
ATOM 4232 O O . HIS A 1 521 ? -3.092 6.934 -7.465 1.00 93.44 521 HIS A O 1
ATOM 4238 N N . ASP A 1 522 ? -2.708 5.640 -9.254 1.00 95.06 522 ASP A N 1
ATOM 4239 C CA . ASP A 1 522 ? -4.114 5.266 -9.486 1.00 95.06 522 ASP A CA 1
ATOM 4240 C C . ASP A 1 522 ? -4.732 4.550 -8.277 1.00 95.06 522 ASP A C 1
ATOM 4242 O O . ASP A 1 522 ? -5.927 4.631 -8.018 1.00 95.06 522 ASP A O 1
ATOM 4246 N N . ASN A 1 523 ? -3.900 3.852 -7.499 1.00 95.81 523 ASN A N 1
ATOM 4247 C CA . ASN A 1 523 ? -4.327 3.057 -6.351 1.00 95.81 523 ASN A CA 1
ATOM 4248 C C . ASN A 1 523 ? -4.066 3.727 -5.001 1.00 95.81 523 ASN A C 1
ATOM 4250 O O . ASN A 1 523 ? -4.115 3.051 -3.977 1.00 95.81 523 ASN A O 1
ATOM 4254 N N . LEU A 1 524 ? -3.795 5.033 -4.956 1.00 93.06 524 LEU A N 1
ATOM 4255 C CA . LEU A 1 524 ? -3.378 5.724 -3.728 1.00 93.06 524 LEU A CA 1
ATOM 4256 C C . LEU A 1 524 ? -4.377 5.636 -2.559 1.00 93.06 524 LEU A C 1
ATOM 4258 O O . LEU A 1 524 ? -3.980 5.792 -1.405 1.00 93.06 524 LEU A O 1
ATOM 4262 N N . LEU A 1 525 ? -5.657 5.368 -2.839 1.00 96.38 525 LEU A N 1
ATOM 4263 C CA . LEU A 1 525 ? -6.689 5.198 -1.817 1.00 96.38 525 LEU A CA 1
ATOM 4264 C C . LEU A 1 525 ? -6.610 3.807 -1.174 1.00 96.38 525 LEU A C 1
ATOM 4266 O O . LEU A 1 525 ? -6.725 3.668 0.045 1.00 96.38 525 LEU A O 1
ATOM 4270 N N . TYR A 1 526 ? -6.377 2.782 -1.993 1.00 96.94 526 TYR A N 1
ATOM 4271 C CA . TYR A 1 526 ? -6.474 1.382 -1.589 1.00 96.94 526 TYR A CA 1
ATOM 4272 C C . TYR A 1 526 ? -5.128 0.740 -1.291 1.00 96.94 526 TYR A C 1
ATOM 4274 O O . TYR A 1 526 ? -5.073 -0.152 -0.458 1.00 96.94 526 TYR A O 1
ATOM 4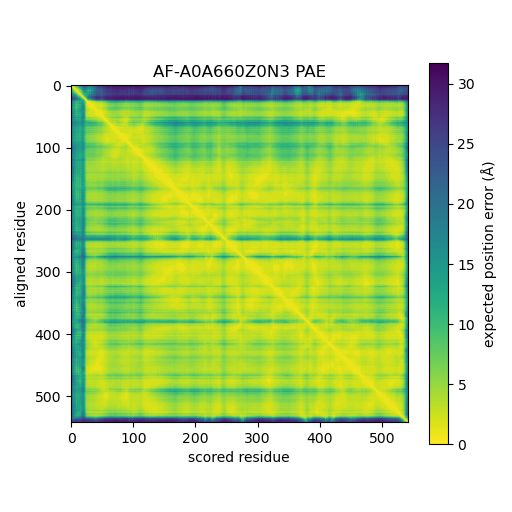282 N N . ALA A 1 527 ? -4.048 1.135 -1.960 1.00 96.00 527 ALA A N 1
ATOM 4283 C CA . ALA A 1 527 ? -2.727 0.563 -1.753 1.00 96.00 527 ALA A CA 1
ATOM 4284 C C . ALA A 1 527 ? -2.125 1.090 -0.449 1.00 96.00 527 ALA A C 1
ATOM 4286 O O . ALA A 1 527 ? -1.999 2.298 -0.240 1.00 96.00 527 ALA A O 1
ATOM 4287 N N . LYS A 1 528 ? -1.707 0.180 0.430 1.00 94.94 528 LYS A N 1
ATOM 4288 C CA . LYS A 1 528 ? -1.150 0.552 1.728 1.00 94.94 528 LYS A CA 1
ATOM 4289 C C . LYS A 1 528 ? 0.169 1.294 1.560 1.00 94.94 528 LYS A C 1
ATOM 4291 O O . LYS A 1 528 ? 1.115 0.787 0.949 1.00 94.94 528 LYS A O 1
ATOM 4296 N N . GLN A 1 529 ? 0.245 2.502 2.109 1.00 90.69 529 GLN A N 1
ATOM 4297 C CA . GLN A 1 529 ? 1.455 3.318 2.059 1.00 90.69 529 GLN A CA 1
ATOM 4298 C C . GLN A 1 529 ? 2.484 2.828 3.085 1.00 90.69 529 GLN A C 1
ATOM 4300 O O . GLN A 1 529 ? 2.166 2.663 4.260 1.00 90.69 529 GLN A O 1
ATOM 4305 N N . SER A 1 530 ? 3.732 2.647 2.648 1.00 92.69 530 SER A N 1
ATOM 4306 C CA . SER A 1 530 ? 4.858 2.349 3.535 1.00 92.69 530 SER A CA 1
ATOM 4307 C C . SER A 1 530 ? 5.410 3.615 4.187 1.00 92.69 530 SER A C 1
ATOM 4309 O O . SER A 1 530 ? 5.676 4.598 3.492 1.00 92.69 530 SER A O 1
ATOM 4311 N N . TYR A 1 531 ? 5.643 3.560 5.492 1.00 92.88 531 TYR A N 1
ATOM 4312 C CA . TYR A 1 531 ? 6.267 4.606 6.293 1.00 92.88 531 TYR A CA 1
ATOM 4313 C C . TYR A 1 531 ? 7.655 4.140 6.725 1.00 92.88 531 TYR A C 1
ATOM 4315 O O . TYR A 1 531 ? 7.858 2.974 7.067 1.00 92.88 531 TYR A O 1
ATOM 4323 N N . THR A 1 532 ? 8.598 5.073 6.749 1.00 92.44 532 THR A N 1
ATOM 4324 C CA . THR A 1 532 ? 9.865 4.890 7.457 1.00 92.44 532 THR A CA 1
ATOM 4325 C C . THR A 1 532 ? 9.607 5.083 8.948 1.00 92.44 532 THR A C 1
ATOM 4327 O O . THR A 1 532 ? 8.916 6.027 9.336 1.00 92.44 532 THR A O 1
ATOM 4330 N N . GLY A 1 533 ? 10.164 4.211 9.790 1.00 87.12 533 GLY A N 1
ATOM 4331 C CA . GLY A 1 533 ? 10.092 4.389 11.238 1.00 87.12 533 GLY A CA 1
ATOM 4332 C C . GLY A 1 533 ? 10.688 5.736 11.661 1.00 87.12 533 GLY A C 1
ATOM 4333 O O . GLY A 1 533 ? 11.711 6.174 11.138 1.00 87.12 533 GLY A O 1
ATOM 4334 N N . GLY A 1 534 ? 10.068 6.414 12.620 1.00 83.44 534 GLY A N 1
ATOM 4335 C CA . GLY A 1 534 ? 10.669 7.589 13.237 1.00 83.44 534 GLY A CA 1
ATOM 4336 C C . GLY A 1 534 ? 11.903 7.191 14.051 1.00 83.44 534 GLY A C 1
ATOM 4337 O O . GLY A 1 534 ? 11.880 6.197 14.771 1.00 83.44 534 GLY A O 1
ATOM 4338 N N . THR A 1 535 ? 12.982 7.968 13.972 1.00 77.38 535 THR A N 1
ATOM 4339 C CA . THR A 1 535 ? 14.149 7.786 14.850 1.00 77.38 535 THR A CA 1
ATOM 4340 C C . THR A 1 535 ? 14.020 8.670 16.086 1.00 77.38 535 THR A C 1
ATOM 4342 O O . THR A 1 535 ? 13.562 9.810 15.992 1.00 77.38 535 THR A O 1
ATOM 4345 N N . ILE A 1 536 ? 14.469 8.177 17.240 1.00 73.94 536 ILE A N 1
ATOM 4346 C CA . ILE A 1 536 ? 14.590 8.987 18.460 1.00 73.94 536 ILE A CA 1
ATOM 4347 C C . ILE A 1 536 ? 16.046 9.443 18.650 1.00 73.94 536 ILE A C 1
ATOM 4349 O O . ILE A 1 536 ? 16.983 8.748 18.251 1.00 73.94 536 ILE A O 1
ATOM 4353 N N . CYS A 1 537 ? 16.260 10.616 19.254 1.00 59.94 537 CYS A N 1
ATOM 4354 C CA . CYS A 1 537 ? 17.601 11.064 19.633 1.00 59.94 537 CYS A CA 1
ATOM 4355 C C . CYS A 1 537 ? 18.091 10.263 20.847 1.00 59.94 537 CYS A C 1
ATOM 4357 O O . CYS A 1 537 ? 17.589 10.450 21.954 1.00 59.94 537 CYS A O 1
ATOM 4359 N N . SER A 1 538 ? 19.102 9.419 20.654 1.00 46.81 538 SER A N 1
ATOM 4360 C CA . SER A 1 538 ? 19.824 8.759 21.742 1.00 46.81 538 SER A CA 1
ATOM 4361 C C . SER A 1 538 ? 21.014 9.628 22.161 1.00 46.81 538 SER A C 1
ATOM 4363 O O . SER A 1 538 ? 21.945 9.846 21.384 1.00 46.81 538 SER A O 1
ATOM 4365 N N . TYR A 1 539 ? 20.978 10.172 23.382 1.00 46.16 539 TYR A N 1
ATOM 4366 C CA . TYR A 1 539 ? 22.182 10.712 24.012 1.00 46.16 539 TYR A CA 1
ATOM 4367 C C . TYR A 1 539 ? 22.953 9.530 24.609 1.00 46.16 539 TYR A C 1
ATOM 4369 O O . TYR A 1 539 ? 22.414 8.866 25.498 1.00 46.16 539 TYR A O 1
ATOM 4377 N N . PRO A 1 540 ? 24.196 9.250 24.179 1.00 41.50 540 PRO A N 1
ATOM 4378 C CA . PRO A 1 540 ? 24.994 8.227 24.833 1.00 41.50 540 PRO A CA 1
ATOM 4379 C C . PRO A 1 540 ? 25.225 8.654 26.287 1.00 41.50 540 PRO A C 1
ATOM 4381 O O . PRO A 1 540 ? 25.792 9.717 26.547 1.00 41.50 540 PRO A O 1
ATOM 4384 N N . TYR A 1 541 ? 24.760 7.843 27.239 1.00 43.50 541 TYR A N 1
ATOM 4385 C CA . TYR A 1 541 ? 25.137 8.003 28.640 1.00 43.50 541 TYR A CA 1
ATOM 4386 C C . TYR A 1 541 ? 26.658 7.819 28.745 1.00 43.50 541 TYR A C 1
ATOM 4388 O O . TYR A 1 541 ? 27.182 6.762 28.393 1.00 43.50 541 TYR A O 1
ATOM 4396 N N . SER A 1 542 ? 27.350 8.879 29.169 1.00 37.59 542 SER A 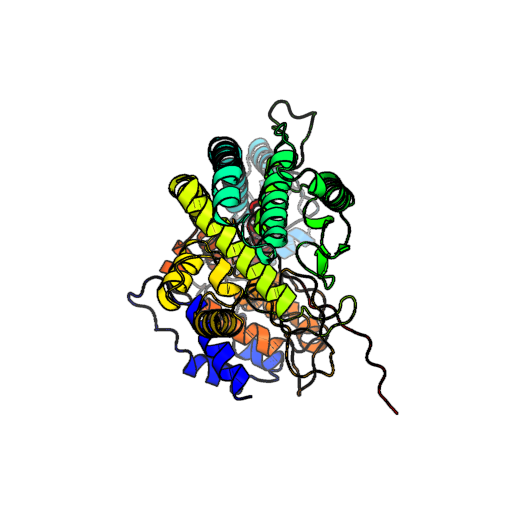N 1
ATOM 4397 C CA . SER A 1 542 ? 28.791 8.900 29.454 1.00 37.59 542 SER A CA 1
ATOM 4398 C C . SER A 1 542 ? 29.140 8.198 30.755 1.00 37.59 542 SER A C 1
ATOM 4400 O O . SER A 1 542 ? 28.404 8.466 31.737 1.00 37.59 542 SER A O 1
#

Nearest PDB structures (foldseek):
  6iv2-assembly1_A  TM=2.132E-01  e=2.950E+00  Klebsiella pneumoniae IS53
  4k1p-assembly6_F  TM=1.527E-01  e=7.671E-01  Bacillus cereus
  6iv2-assembly1_D  TM=1.557E-01  e=2.253E+00  Klebsiella pneumoniae IS53
  6iv3-assembly1_A  TM=1.902E-01  e=6.620E+00  Klebsiella pneumoniae IS53

Secondary structure (DSSP, 8-state):
-HHHHHHHHHHHHHHH-S--SSS----HHHHHHHHHHTTT--HHHHHHHS-----BSS--S-GGGSTTHHHHHHHHT--HHHHHHHHHHS----GGG--S-HHHHHHHHHHTTPPPP--HHHHHHHHHHHHHHHHHHHIIIIIHHHHHHHHHHHHHHHHHHHHHHTT-GGGHHHHHHHHHHHHHHHHHTT-----SSGGGHHHHHHHHHHHHHTSEEEE-TTSSS-EEEEGGGGS--GGGS--TT-TT----HHHHHHHHHHHH--EESS--B-B-SSSPPPPHHHHHHHHHHHHHHHHHHHHHT-HHHHHHHHHHHHHHT--BSSBPHHHHHHHHHHHT-SSGGGGGSHHHHHHHHHHHHTSGGGS-SS--S--EE-TT-SSPPBPPPEE-TTPPBP-HHHHHHHHSSTTT-EETTEE-------HHHHHHHTT-GGGGGGGHHHHHHH--HHHHHHHHHHHHT--HHHHTSSHHHHHHHHHHTTSPPS--TTS-GGGGBHHHHHHHHHHHHHHHHHHHHHTTTTBPPP-PPEEP--PPP-

pLDDT: mean 91.58, std 13.17, range [21.44, 98.62]

Sequence (542 aa):
MRENISYIRIILLSIFFIYSTSAQVFNIDDYQDFLSQHQNMSTEDLLSMHPAGNFLDNISTNYEDALYFDSIDIKYNLTEFEKSLISKHGFVVSERLNKISFGQAILEIFNNDLPVFVSTDAILHALHISYDRILQDMEIGLLEPKLIDLLNGLRNSMPQLHNRYSSIPEMMTMLRDVDVYLTVPLILMQQTTSPYYTENTDLVNDVLSWIEAEEADTNTLFSSNCRSYDWSQFKPRGHYVYDPNDPNAQNQEPYFKTMMWFGRIELYLTKSVSDSMVCPAQTFEDVQRQAIDAMLIDELYDLAAVEPLHQEIDNVIKFFVGESDNVTLENLDYLKQAVSLDSASQLLDSLKMVEFQDTLSNQAFAYQLILSQILYSDPMNPDSIVPASAFLMFGQRFVIDSYVTGSVVFDRITYMGNKICRLFPSTLDVLFSLGNSASAQLLIDELNEYHYSSNLAALRYLIDHYNPAFWGSSIYNYWLNSLRKLNPLEDRNDLPQFMQTAAFWQQKMNPQLASCTELRHDNLLYAKQSYTGGTICSYPYS